Protein AF-A0AAC9VKI4-F1 (afdb_monomer)

Nearest PDB structures (foldseek):
  8p51-assembly1_A  TM=5.539E-01  e=2.849E-03  Photorhabdus luminescens
  6ii6-assembly1_A  TM=3.958E-01  e=1.349E-04  Vibrio vulnificus
  6ii2-assembly1_A  TM=4.386E-01  e=3.914E-04  Vibrio vulnificus
  6ii6-assembly2_B  TM=3.362E-01  e=1.486E-04  Vibrio vulnificus
  8p52-assembly1_A  TM=2.858E-01  e=1.009E-04  Photorhabdus luminescens

Mean predicted aligned error: 15.28 Å

Organism: NCBI:txid138072

Solvent-accessible surface area (backbone atoms only — not comparable to full-atom values): 33473 Å² total; per-residue (Å²): 130,85,91,51,74,70,64,55,56,70,73,58,51,94,44,52,36,66,92,54,32,48,84,36,36,45,60,73,39,37,49,66,38,32,43,69,56,50,56,58,51,41,76,75,35,100,64,53,83,83,78,75,73,55,27,54,23,50,24,52,49,31,50,39,28,31,68,74,61,36,91,45,27,28,51,55,52,52,53,50,53,34,55,25,21,59,35,53,45,82,85,48,76,65,79,95,66,94,39,44,47,68,58,50,53,51,31,48,45,25,56,54,32,45,66,53,37,59,62,51,51,50,53,42,48,47,31,34,29,13,49,50,28,35,53,53,12,50,59,42,53,74,63,74,59,58,74,68,47,46,50,52,16,52,51,31,38,50,49,7,15,46,39,35,36,51,45,40,44,61,46,37,29,34,74,58,68,92,54,95,64,93,66,48,26,69,72,76,47,50,42,78,43,48,52,72,64,57,56,58,69,62,69,78,60,93,57,66,43,39,33,41,41,47,41,87,82,48,34,23,25,37,41,34,48,60,53,104,87,52,50,37,43,33,44,36,33,49,71,58,22,32,50,26,16,64,36,61,70,61,41,50,46,42,47,58,68,48,59,67,59,34,52,36,90,90,73,68,44,60,69,66,53,71,52,57,37,99,84,66,82,46,48,31,41,38,31,32,56,39,39,84,40,93,68,73,84,64,81,60,62,66,58,53,52,66,68,42,44,64,57,52,41,54,52,48,33,36,77,68,60,43,68,29,24,81,49,100,36,32,34,38,28,47,69,51,71,43,64,48,100,82,72,43,65,47,31,36,31,35,38,37,33,42,73,90,74,49,76,44,78,46,77,41,82,44,92,51,73,65,59,57,51,49,39,54,52,68,26,39,33,98,88,50,47,80,57,72,26,90,76,40,95,51,38,64,44,59,43,58,65,47,93,49,69,68,52,37,53,52,53,51,53,49,53,41,48,33,36,51,71,66,76,36,60,74,73,42,40,80,67,27,61,27,46,38,54,51,46,33,49,61,31,58,42,97,84,71,42,65,28,61,68,63,49,52,46,33,36,73,36,69,68,52,29,52,54,52,51,48,29,50,52,52,42,72,70,42,70,80,59,74,76,61,69,87,84,60,56,61,36,54,46,35,52,52,44,41,51,53,49,51,49,50,50,50,52,48,50,52,49,50,57,53,39,64,36,71,73,38,44,74,71,71,43,76,86,80,88,67,84,76,71,62,90,48,95,96,48,90,62,54,60,65,58,59,49,51,52,50,54,51,27,53,72,71,32,72,70,50,32,52,50,52,51,54,47,54,53,52,53,53,50,57,59,60,46,62,76,80,53,88,76,52,71,70,58,52,52,55,51,53,53,45,56,53,52,50,54,50,52,55,56,62,74,74,107

Secondary structure (DSSP, 8-state):
--S-HHHHHHHSGGGB-TTT-EE--HIIIIITTSHHHHHHHHTT-TT--S-S-SHHHHHHHHHHHHHHH-TTHHHHHHHHHHHHHHTT-GGGSS--SS-BHHHHHHHHHHHHHHHHHHHHHHHHHHHHHHHHHHHHHHHHHHTT--HHHHHHHHHHHHHHHIIIIIHHHHTTEEE-TTS--SS--TTTT-EEEEHHHHHHTTSS-SS-EEEEEEETTEEEEEEEEE-SS-EEEEEEETTTEEEEESSHHHHHHIIIIIITT-B-TTT--BSS--EE-TTSSSEEEEEEEEEE---S----HHHHHHHHHHHHHHHHHHHTT-EEESSSSEEEEEEEEEE-TTS-EEEEEEEEEETTTEEEEEEEE-S-HHHHHHHHHTTB-TTS-B---TTSSSTTSPP---SSHHHHHHHHHHHHHHHHTTSS-GGGGGT-HHHHHHHHTTSB-TTSSB-HHHHHHHHH-HHHHHHHHHHHHHHHH-GGGTS--SSS-HHHHHHHHHHHHHHHHHHHHHHHHHHHSHHHHHTT-------S--EETTEE--HHHHHHHHHHHHHT-HHHHHHHHHHHHHHHHHHHHTTTSPPPHHHHHHHHHHHHHHHHHHHHHT-

Foldseek 3Di:
DDPDPPVVVVPLPPFWDPLLFDFAACVVQACVQCVVLLVVLCVVPVQQPVPQTLFQLLQLQLLLLCVVPNRNRSVVVRVLLSVLSNLSDPVLCDDQDAAAPVSLLSNLLSVLSPVVNNVVSNLSRLLSSLVRLLVCLVVQCVVPDDPVSPVSSVVSNLSSLCSHQVVSQLSFKHFDPPDPAPRRGPVSQKDKDFPVVVLVCAQDDPAKWWKWWDFPRGIWIWIWHDDVVFIKIWTQGNRTTIIITRHSVSVVCCVPVPQQCDADPVPRHGPGHFDAPPVNPTTMIIMIIMDGDDDPDRDPVSVVSVVCSQVSSLCCQQVVQRKHDLDPFKIKGWPDFDADPVRDTQKTWMWIGGNNPDIDIDIDGDDGPVVVSCLQNLQADPVRGGHFAPQDPRRSAAHAQDPDLLSLLVVLLVVLACCLVVVDPLVSCVSRPNSLVSQLLAAADPVSHHPSVLSVCLSHPPVNVVVLVVLSVLLNLDPVVRPVGDDDGSNRSSVVSVVVVVVVVVVVVVVQVVCPDPVNVVVVDDDDDAPQADDDPPDGDHSVLVVVVLVVQVVVHDVSNVVVRVLSVVNVVQVVCVVPDDDDPVVVVVVVVVVVVSVVVVVVVVD

InterPro domains:
  IPR006473 Peptidase C58, YopT-type domain [PF03543] (137-262)

Radius of gyration: 41.27 Å; Cα contacts (8 Å, |Δi|>4): 799; chains: 1; bounding box: 110×45×123 Å

Structure (mmCIF, N/CA/C/O backbone):
data_AF-A0AAC9VKI4-F1
#
_entry.id   AF-A0AAC9VKI4-F1
#
loop_
_atom_site.group_PDB
_atom_site.id
_atom_site.type_symbol
_atom_site.label_atom_id
_atom_site.label_alt_id
_atom_site.label_comp_id
_atom_site.label_asym_id
_atom_site.label_entity_id
_atom_site.label_seq_id
_atom_site.pdbx_PDB_ins_code
_atom_site.Cartn_x
_atom_site.Cartn_y
_atom_site.Cartn_z
_atom_site.occupancy
_atom_site.B_iso_or_equiv
_atom_site.auth_seq_id
_atom_site.auth_comp_id
_atom_site.auth_asym_id
_atom_site.auth_atom_id
_atom_site.pdbx_PDB_model_num
ATOM 1 N N . MET A 1 1 ? -5.066 13.608 -21.324 1.00 33.50 1 MET A N 1
ATOM 2 C CA . MET A 1 1 ? -5.523 12.204 -21.287 1.00 33.50 1 MET A CA 1
ATOM 3 C C . MET A 1 1 ? -6.849 12.167 -20.553 1.00 33.50 1 MET A C 1
ATOM 5 O O . MET A 1 1 ? -6.953 12.877 -19.552 1.00 33.50 1 MET A O 1
ATOM 9 N N . PRO A 1 2 ? -7.870 11.460 -21.058 1.00 29.78 2 PRO A N 1
ATOM 10 C CA . PRO A 1 2 ? -9.144 11.392 -20.368 1.00 29.78 2 PRO A CA 1
ATOM 11 C C . PRO A 1 2 ? -8.952 10.594 -19.078 1.00 29.78 2 PRO A C 1
ATOM 13 O O . PRO A 1 2 ? -8.488 9.459 -19.091 1.00 29.78 2 PRO A O 1
ATOM 16 N N . LYS A 1 3 ? -9.264 11.243 -17.957 1.00 31.06 3 LYS A N 1
ATOM 17 C CA . LYS A 1 3 ? -9.493 10.597 -16.668 1.00 31.06 3 LYS A CA 1
ATOM 18 C C . LYS A 1 3 ? -10.712 9.699 -16.862 1.00 31.06 3 LYS A C 1
ATOM 20 O O . LYS A 1 3 ? -11.774 10.269 -17.064 1.00 31.06 3 LYS A O 1
ATOM 25 N N . ASN A 1 4 ? -10.539 8.379 -16.926 1.00 34.78 4 ASN A N 1
ATOM 26 C CA . ASN A 1 4 ? -11.545 7.345 -16.628 1.00 34.78 4 ASN A CA 1
ATOM 27 C C . ASN A 1 4 ? -10.973 5.973 -17.025 1.00 34.78 4 ASN A C 1
ATOM 29 O O . ASN A 1 4 ? -11.190 5.508 -18.148 1.00 34.78 4 ASN A O 1
ATOM 33 N N . SER A 1 5 ? -10.265 5.327 -16.094 1.00 44.41 5 SER A N 1
ATOM 34 C CA . SER A 1 5 ? -9.815 3.927 -16.195 1.00 44.41 5 SER A CA 1
ATOM 35 C C . SER A 1 5 ? -10.960 2.980 -16.571 1.00 44.41 5 SER A C 1
ATOM 37 O O . SER A 1 5 ? -10.779 2.062 -17.365 1.00 44.41 5 SER A O 1
ATOM 39 N N . ASP A 1 6 ? -12.168 3.270 -16.090 1.00 41.03 6 ASP A N 1
ATOM 40 C CA . ASP A 1 6 ? -13.337 2.402 -16.259 1.00 41.03 6 ASP A CA 1
ATOM 41 C C . ASP A 1 6 ? -13.884 2.425 -17.696 1.00 41.03 6 ASP A C 1
ATOM 43 O O . ASP A 1 6 ? -14.427 1.435 -18.182 1.00 41.03 6 ASP A O 1
ATOM 47 N N . SER A 1 7 ? -13.673 3.531 -18.422 1.00 44.28 7 SER A N 1
ATOM 48 C CA . SER A 1 7 ? -14.073 3.640 -19.833 1.00 44.28 7 SER A CA 1
ATOM 49 C C . SER A 1 7 ? -13.157 2.843 -20.767 1.00 44.28 7 SER A C 1
ATOM 51 O O . SER A 1 7 ? -13.636 2.275 -21.747 1.00 44.28 7 SER A O 1
ATOM 53 N N . PHE A 1 8 ? -11.865 2.731 -20.429 1.00 47.34 8 PHE A N 1
ATOM 54 C CA . PHE A 1 8 ? -10.893 1.935 -21.182 1.00 47.34 8 PHE A CA 1
ATOM 55 C C . PHE A 1 8 ? -11.154 0.435 -21.007 1.00 47.34 8 PHE A C 1
ATOM 57 O O . PHE A 1 8 ? -11.190 -0.286 -21.997 1.00 47.34 8 PHE A O 1
ATOM 64 N N . ILE A 1 9 ? -11.438 -0.023 -19.783 1.00 50.72 9 ILE A N 1
ATOM 65 C CA . ILE A 1 9 ? -11.724 -1.440 -19.485 1.00 50.72 9 ILE A CA 1
ATOM 66 C C . ILE A 1 9 ? -12.922 -1.960 -20.301 1.00 50.72 9 ILE A C 1
ATOM 68 O O . ILE A 1 9 ? -12.886 -3.080 -20.802 1.00 50.72 9 ILE A O 1
ATOM 72 N N . SER A 1 10 ? -13.951 -1.132 -20.519 1.00 49.59 10 SER A N 1
ATOM 73 C CA . SER A 1 10 ? -15.124 -1.523 -21.318 1.00 49.59 10 SER A CA 1
ATOM 74 C C . SER A 1 10 ? -14.854 -1.672 -22.826 1.00 49.59 10 SER A C 1
ATOM 76 O O . SER A 1 10 ? -15.591 -2.382 -23.506 1.00 49.59 10 SER A O 1
ATOM 78 N N . ALA A 1 11 ? -13.803 -1.031 -23.355 1.00 55.16 11 ALA A N 1
ATOM 79 C CA . ALA A 1 11 ? -13.524 -0.969 -24.793 1.00 55.16 11 ALA A CA 1
ATOM 80 C C . ALA A 1 11 ? -12.685 -2.148 -25.318 1.00 55.16 11 ALA A C 1
ATOM 82 O O . ALA A 1 11 ? -12.724 -2.432 -26.514 1.00 55.16 11 ALA A O 1
ATOM 83 N N . PHE A 1 12 ? -11.942 -2.838 -24.446 1.00 62.25 12 PHE A N 1
ATOM 84 C CA . PHE A 1 12 ? -11.024 -3.923 -24.831 1.00 62.25 12 PHE A CA 1
ATOM 85 C C . PHE A 1 12 ? -11.546 -5.331 -24.505 1.00 62.25 12 PHE A C 1
ATOM 87 O O . PHE A 1 12 ? -10.858 -6.320 -24.759 1.00 62.25 12 PHE A O 1
ATOM 94 N N . GLY A 1 13 ? -12.785 -5.432 -24.011 1.00 64.38 13 GLY A N 1
ATOM 95 C CA . GLY A 1 13 ? -13.485 -6.703 -23.829 1.00 64.38 13 GLY A CA 1
ATOM 96 C C . GLY A 1 13 ? -12.872 -7.608 -22.746 1.00 64.38 13 GLY A C 1
ATOM 97 O O . GLY A 1 13 ? -12.117 -7.137 -21.896 1.00 64.38 13 GLY A O 1
ATOM 98 N N . PRO A 1 14 ? -13.190 -8.918 -22.750 1.00 75.31 14 PRO A N 1
ATOM 99 C CA . PRO A 1 14 ? -12.757 -9.860 -21.711 1.00 75.31 14 PRO A CA 1
ATOM 100 C C . PRO A 1 14 ? -11.259 -10.211 -21.765 1.00 75.31 14 PRO A C 1
ATOM 102 O O . PRO A 1 14 ? -10.768 -10.912 -20.886 1.00 75.31 14 PRO A O 1
ATOM 105 N N . HIS A 1 15 ? -10.537 -9.742 -22.788 1.00 86.00 15 HIS A N 1
ATOM 106 C CA . HIS A 1 15 ? -9.145 -10.120 -23.049 1.00 86.00 15 HIS A CA 1
ATOM 107 C C . HIS A 1 15 ? -8.120 -9.191 -22.389 1.00 86.00 15 HIS A C 1
ATOM 109 O O . HIS A 1 15 ? -6.920 -9.465 -22.413 1.00 86.00 15 HIS A O 1
ATOM 115 N N . PHE A 1 16 ? -8.580 -8.078 -21.811 1.00 87.94 16 PHE A N 1
ATOM 116 C CA . PHE A 1 16 ? -7.738 -7.128 -21.095 1.00 87.94 16 PHE A CA 1
ATOM 117 C C . PHE A 1 16 ? -7.425 -7.627 -19.681 1.00 87.94 16 PHE A C 1
ATOM 119 O O . PHE A 1 16 ? -8.325 -7.885 -18.882 1.00 87.94 16 PHE A O 1
ATOM 126 N N . VAL A 1 17 ? -6.139 -7.715 -19.343 1.00 87.44 17 VAL A N 1
ATOM 127 C CA . VAL A 1 17 ? -5.675 -8.222 -18.047 1.00 87.44 17 VAL A CA 1
ATOM 128 C C . VAL A 1 17 ? -5.396 -7.046 -17.116 1.00 87.44 17 VAL A C 1
ATOM 130 O O . VAL A 1 17 ? -4.316 -6.447 -17.120 1.00 87.44 17 VAL A O 1
ATOM 133 N N . THR A 1 18 ? -6.394 -6.700 -16.305 1.00 86.31 18 THR A N 1
ATOM 134 C CA . THR A 1 18 ? -6.351 -5.567 -15.362 1.00 86.31 18 THR A CA 1
ATOM 135 C C . THR A 1 18 ? -5.274 -5.728 -14.292 1.00 86.31 18 THR A C 1
ATOM 137 O O . THR A 1 18 ? -4.626 -4.752 -13.916 1.00 86.31 18 THR A O 1
ATOM 140 N N . GLU A 1 19 ? -5.029 -6.956 -13.838 1.00 87.06 19 GLU A N 1
ATOM 141 C CA . GLU A 1 19 ? -4.056 -7.265 -12.785 1.00 87.06 19 GLU A CA 1
ATOM 142 C C . GLU A 1 19 ? -2.627 -6.856 -13.157 1.00 87.06 19 GLU A C 1
ATOM 144 O O . GLU A 1 19 ? -1.889 -6.385 -12.294 1.00 87.06 19 GLU A O 1
ATOM 149 N N . ASN A 1 20 ? -2.266 -6.915 -14.442 1.00 86.12 20 ASN A N 1
ATOM 150 C CA . ASN A 1 20 ? -0.926 -6.571 -14.940 1.00 86.12 20 ASN A CA 1
ATOM 151 C C . ASN A 1 20 ? -0.873 -5.218 -15.657 1.00 86.12 20 ASN A C 1
ATOM 153 O O . ASN A 1 20 ? 0.201 -4.725 -15.998 1.00 86.12 20 ASN A O 1
ATOM 157 N N . SER A 1 21 ? -2.028 -4.580 -15.835 1.00 90.75 21 SER A N 1
ATOM 158 C CA . SER A 1 21 ? -2.121 -3.250 -16.426 1.00 90.75 21 SER A CA 1
ATOM 159 C C . SER A 1 21 ? -2.067 -2.164 -15.347 1.00 90.75 21 SER A C 1
ATOM 161 O O . SER A 1 21 ? -2.510 -2.366 -14.208 1.00 90.75 21 SER A O 1
ATOM 163 N N . PHE A 1 22 ? -1.471 -1.017 -15.671 1.00 93.81 22 PHE A N 1
ATOM 164 C CA . PHE A 1 22 ? -1.355 0.126 -14.759 1.00 93.81 22 PHE A CA 1
ATOM 165 C C . PHE A 1 22 ? -1.026 1.414 -15.510 1.00 93.81 22 PHE A C 1
ATOM 167 O O . PHE A 1 22 ? -0.325 1.373 -16.514 1.00 93.81 22 PHE A O 1
ATOM 174 N N . ASP A 1 23 ? -1.453 2.554 -14.966 1.00 91.75 23 ASP A N 1
ATOM 175 C CA . ASP A 1 23 ? -1.087 3.871 -15.487 1.00 91.75 23 ASP A CA 1
ATOM 176 C C . ASP A 1 23 ? 0.244 4.353 -14.899 1.00 91.75 23 ASP A C 1
ATOM 178 O O . ASP A 1 23 ? 0.430 4.413 -13.674 1.00 91.75 23 ASP A O 1
ATOM 182 N N . PHE A 1 24 ? 1.147 4.800 -15.768 1.00 92.12 24 PHE A N 1
ATOM 183 C CA . PHE A 1 24 ? 2.413 5.403 -15.364 1.00 92.12 24 PHE A CA 1
ATOM 184 C C . PHE A 1 24 ? 2.795 6.557 -16.282 1.00 92.12 24 PHE A C 1
ATOM 186 O O . PHE A 1 24 ? 2.646 6.489 -17.495 1.00 92.12 24 PHE A O 1
ATOM 193 N N . ASN A 1 25 ? 3.305 7.639 -15.701 1.00 91.06 25 ASN A N 1
ATOM 194 C CA . ASN A 1 25 ? 3.794 8.773 -16.468 1.00 91.06 25 ASN A CA 1
ATOM 195 C C . ASN A 1 25 ? 5.054 9.340 -15.824 1.00 91.06 25 ASN A C 1
ATOM 197 O O . ASN A 1 25 ? 4.985 10.064 -14.826 1.00 91.06 25 ASN A O 1
ATOM 201 N N . GLN A 1 26 ? 6.200 9.055 -16.435 1.00 90.44 26 GLN A N 1
ATOM 202 C CA . GLN A 1 26 ? 7.520 9.461 -15.959 1.00 90.44 26 GLN A CA 1
ATOM 203 C C . GLN A 1 26 ? 7.620 10.964 -15.675 1.00 90.44 26 GLN A C 1
ATOM 205 O O . GLN A 1 26 ? 8.277 11.360 -14.712 1.00 90.44 26 GLN A O 1
ATOM 210 N N . TYR A 1 27 ? 6.953 11.818 -16.464 1.00 86.00 27 TYR A N 1
ATOM 211 C CA . TYR A 1 27 ? 7.028 13.263 -16.271 1.00 86.00 27 TYR A CA 1
ATOM 212 C C . TYR A 1 27 ? 6.364 13.671 -14.954 1.00 86.00 27 TYR A C 1
ATOM 214 O O . TYR A 1 27 ? 6.968 14.356 -14.125 1.00 86.00 27 TYR A O 1
ATOM 222 N N . TYR A 1 28 ? 5.120 13.241 -14.742 1.00 84.81 28 TYR A N 1
ATOM 223 C CA . TYR A 1 28 ? 4.357 13.624 -13.556 1.00 84.81 28 TYR A CA 1
ATOM 224 C C . TYR A 1 28 ? 4.792 12.880 -12.297 1.00 84.81 28 TYR A C 1
ATOM 226 O O . TYR A 1 28 ? 4.803 13.484 -11.223 1.00 84.81 28 TYR A O 1
ATOM 234 N N . GLN A 1 29 ? 5.129 11.598 -12.427 1.00 87.94 29 GLN A N 1
ATOM 235 C CA . GLN A 1 29 ? 5.352 10.702 -11.294 1.00 87.94 29 GLN A CA 1
ATOM 236 C C . GLN A 1 29 ? 6.817 10.661 -10.851 1.00 87.94 29 GLN A C 1
ATOM 238 O O . GLN A 1 29 ? 7.065 10.505 -9.662 1.00 87.94 29 GLN A O 1
ATOM 243 N N . VAL A 1 30 ? 7.781 10.875 -11.755 1.00 87.69 30 VAL A N 1
ATOM 244 C CA . VAL A 1 30 ? 9.216 10.852 -11.418 1.00 87.69 30 VAL A CA 1
ATOM 245 C C . VAL A 1 30 ? 9.835 12.240 -11.562 1.00 87.69 30 VAL A C 1
ATOM 247 O O . VAL A 1 30 ? 10.212 12.854 -10.565 1.00 87.69 30 VAL A O 1
ATOM 250 N N . PHE A 1 31 ? 9.887 12.793 -12.776 1.00 81.69 31 PHE A N 1
ATOM 251 C CA . PHE A 1 31 ? 10.618 14.036 -13.056 1.00 81.69 31 PHE A CA 1
ATOM 252 C C . PHE A 1 31 ? 10.140 15.230 -12.242 1.00 81.69 31 PHE A C 1
ATOM 254 O O . PHE A 1 31 ? 10.947 15.943 -11.646 1.00 81.69 31 PHE A O 1
ATOM 261 N N . LYS A 1 32 ? 8.829 15.488 -12.238 1.00 82.81 32 LYS A N 1
ATOM 262 C CA . LYS A 1 32 ? 8.261 16.640 -11.533 1.00 82.81 32 LYS A CA 1
ATOM 263 C C . LYS A 1 32 ? 8.493 16.533 -10.027 1.00 82.81 32 LYS A C 1
ATOM 265 O O . LYS A 1 32 ? 8.746 17.553 -9.389 1.00 82.81 32 LYS A O 1
ATOM 270 N N . LYS A 1 33 ? 8.406 15.318 -9.482 1.00 82.44 33 LYS A N 1
ATOM 271 C CA . LYS A 1 33 ? 8.491 15.036 -8.047 1.00 82.44 33 LYS A CA 1
ATOM 272 C C . LYS A 1 33 ? 9.931 15.040 -7.538 1.00 82.44 33 LYS A C 1
ATOM 274 O O . LYS A 1 33 ? 10.224 15.766 -6.598 1.00 82.44 33 LYS A O 1
ATOM 279 N N . ALA A 1 34 ? 10.846 14.381 -8.243 1.00 79.56 34 ALA A N 1
ATOM 280 C CA . ALA A 1 34 ? 12.256 14.283 -7.868 1.00 79.56 34 ALA A CA 1
ATOM 281 C C . ALA A 1 34 ? 13.169 15.331 -8.542 1.00 79.56 34 ALA A C 1
ATOM 283 O O . ALA A 1 34 ? 14.394 15.188 -8.554 1.00 79.56 34 ALA A O 1
ATOM 284 N N . LYS A 1 35 ? 12.608 16.409 -9.117 1.00 78.06 35 LYS A N 1
ATOM 285 C CA . LYS A 1 35 ? 13.338 17.401 -9.936 1.00 78.06 35 LYS A CA 1
ATOM 286 C C . LYS A 1 35 ? 14.613 17.928 -9.274 1.00 78.06 35 LYS A C 1
ATOM 288 O O . LYS A 1 35 ? 15.622 18.123 -9.946 1.00 78.06 35 LYS A O 1
ATOM 293 N N . ASN A 1 36 ? 14.563 18.213 -7.973 1.00 76.06 36 ASN A N 1
ATOM 294 C CA . ASN A 1 36 ? 15.706 18.776 -7.252 1.00 76.06 36 ASN A CA 1
ATOM 295 C C . ASN A 1 36 ? 16.831 17.751 -7.096 1.00 76.06 36 ASN A C 1
ATOM 297 O O . ASN A 1 36 ? 17.992 18.099 -7.290 1.00 76.06 36 ASN A O 1
ATOM 301 N N . ARG A 1 37 ? 16.492 16.493 -6.803 1.00 77.75 37 ARG A N 1
ATOM 302 C CA . ARG A 1 37 ? 17.468 15.405 -6.721 1.00 77.75 37 ARG A CA 1
ATOM 303 C C . ARG A 1 37 ? 18.074 15.084 -8.067 1.00 77.75 37 ARG A C 1
ATOM 305 O O . ARG A 1 37 ? 19.290 14.987 -8.149 1.00 77.75 37 ARG A O 1
ATOM 312 N N . ILE A 1 38 ? 17.251 15.019 -9.112 1.00 75.94 38 ILE A N 1
ATOM 313 C CA . ILE A 1 38 ? 17.727 14.852 -10.486 1.00 75.94 38 ILE A CA 1
ATOM 314 C C . ILE A 1 38 ? 18.719 15.967 -10.814 1.00 75.94 38 ILE A C 1
ATOM 316 O O . ILE A 1 38 ? 19.822 15.671 -11.228 1.00 75.94 38 ILE A O 1
ATOM 320 N N . LYS A 1 39 ? 18.431 17.241 -10.514 1.00 72.19 39 LYS A N 1
ATOM 321 C CA . LYS A 1 39 ? 19.415 18.328 -10.706 1.00 72.19 39 LYS A CA 1
ATOM 322 C C . LYS A 1 39 ? 20.735 18.114 -9.954 1.00 72.19 39 LYS A C 1
ATOM 324 O O . LYS A 1 39 ? 21.784 18.478 -10.476 1.00 72.19 39 LYS A O 1
ATOM 329 N N . THR A 1 40 ? 20.692 17.568 -8.741 1.00 69.44 40 THR A N 1
ATOM 330 C CA . THR A 1 40 ? 21.901 17.237 -7.974 1.00 69.44 40 THR A CA 1
ATOM 331 C C . THR A 1 40 ? 22.663 16.069 -8.602 1.00 69.44 40 THR A C 1
ATOM 333 O O . THR A 1 40 ? 23.880 16.144 -8.702 1.00 69.44 40 THR A O 1
ATOM 336 N N . ILE A 1 41 ? 21.966 15.032 -9.074 1.00 69.00 41 ILE A N 1
ATOM 337 C CA . ILE A 1 41 ? 22.564 13.875 -9.759 1.00 69.00 41 ILE A CA 1
ATOM 338 C C . ILE A 1 41 ? 23.096 14.268 -11.145 1.00 69.00 41 ILE A C 1
ATOM 340 O O . ILE A 1 41 ? 24.165 13.823 -11.535 1.00 69.00 41 ILE A O 1
ATOM 344 N N . ASN A 1 42 ? 22.428 15.171 -11.861 1.00 63.12 42 ASN A N 1
ATOM 345 C CA . ASN A 1 42 ? 22.881 15.705 -13.147 1.00 63.12 42 ASN A CA 1
ATOM 346 C C . ASN A 1 42 ? 24.224 16.430 -13.023 1.00 63.12 42 ASN A C 1
ATOM 348 O O . ASN A 1 42 ? 24.994 16.440 -13.969 1.00 63.12 42 ASN A O 1
ATOM 352 N N . ARG A 1 43 ? 24.548 17.005 -11.856 1.00 56.78 43 ARG A N 1
ATOM 353 C CA . ARG A 1 43 ? 25.892 17.553 -11.599 1.00 56.78 43 ARG A CA 1
ATOM 354 C C . ARG A 1 43 ? 26.978 16.476 -11.482 1.00 56.78 43 ARG A C 1
ATOM 356 O O . ARG A 1 43 ? 28.148 16.830 -11.461 1.00 56.78 43 ARG A O 1
ATOM 363 N N . LEU A 1 44 ? 26.596 15.204 -11.365 1.00 49.16 44 LEU A N 1
ATOM 364 C CA . LEU A 1 44 ? 27.485 14.039 -11.295 1.00 49.16 44 LEU A CA 1
ATOM 365 C C . LEU A 1 44 ? 27.546 13.259 -12.623 1.00 49.16 44 LEU A C 1
ATOM 367 O O . LEU A 1 44 ? 28.378 12.368 -12.753 1.00 49.16 44 LEU A O 1
ATOM 371 N N . SER A 1 45 ? 26.675 13.562 -13.594 1.00 56.09 45 SER A N 1
ATOM 372 C CA . SER A 1 45 ? 26.680 12.955 -14.929 1.00 56.09 45 SER A CA 1
ATOM 373 C C . SER A 1 45 ? 26.841 14.061 -15.967 1.00 56.09 45 SER A C 1
ATOM 375 O O . SER A 1 45 ? 25.866 14.706 -16.341 1.00 56.09 45 SER A O 1
ATOM 377 N N . ASP A 1 46 ? 28.068 14.264 -16.450 1.00 54.69 46 ASP A N 1
ATOM 378 C CA . ASP A 1 46 ? 28.447 15.338 -17.390 1.00 54.69 46 ASP A CA 1
ATOM 379 C C . ASP A 1 46 ? 27.680 15.324 -18.733 1.00 54.69 46 ASP A C 1
ATOM 381 O O . ASP A 1 46 ? 27.848 16.214 -19.568 1.00 54.69 46 ASP A O 1
ATOM 385 N N . TYR A 1 47 ? 26.839 14.312 -18.969 1.00 57.31 47 TYR A N 1
ATOM 386 C CA . TYR A 1 47 ? 26.258 14.021 -20.275 1.00 57.31 47 TYR A CA 1
ATOM 387 C C . TYR A 1 47 ? 24.735 13.905 -20.298 1.00 57.31 47 TYR A C 1
ATOM 389 O O . TYR A 1 47 ? 24.193 13.911 -21.399 1.00 57.31 47 TYR A O 1
ATOM 397 N N . TYR A 1 48 ? 24.054 13.897 -19.146 1.00 61.22 48 TYR A N 1
ATOM 398 C CA . TYR A 1 48 ? 22.591 13.916 -19.114 1.00 61.22 48 TYR A CA 1
ATOM 399 C C . TYR A 1 48 ? 22.058 15.348 -19.221 1.00 61.22 48 TYR A C 1
ATOM 401 O O . TYR A 1 48 ? 22.121 16.130 -18.267 1.00 61.22 48 TYR A O 1
ATOM 409 N N . ASP A 1 49 ? 21.500 15.703 -20.377 1.00 57.81 49 ASP A N 1
ATOM 410 C CA . ASP A 1 49 ? 21.001 17.061 -20.630 1.00 57.81 49 ASP A CA 1
ATOM 411 C C . ASP A 1 49 ? 19.595 17.330 -20.049 1.00 57.81 49 ASP A C 1
ATOM 413 O O . ASP A 1 49 ? 19.118 18.468 -20.036 1.00 57.81 49 ASP A O 1
ATOM 417 N N . GLY A 1 50 ? 18.935 16.295 -19.513 1.00 59.09 50 GLY A N 1
ATOM 418 C CA . GLY A 1 50 ? 17.610 16.382 -18.897 1.00 59.09 50 GLY A CA 1
ATOM 419 C C . GLY A 1 50 ? 16.467 16.706 -19.862 1.00 59.09 50 GLY A C 1
ATOM 420 O O . GLY A 1 50 ? 15.353 16.964 -19.394 1.00 59.09 50 GLY A O 1
ATOM 421 N N . SER A 1 51 ? 16.720 16.707 -21.173 1.00 56.44 51 SER A N 1
ATOM 422 C CA . SER A 1 51 ? 15.759 17.052 -22.224 1.00 56.44 51 SER A CA 1
ATOM 423 C C . SER A 1 51 ? 15.100 15.828 -22.877 1.00 56.44 51 SER A C 1
ATOM 425 O O . SER A 1 51 ? 14.013 15.956 -23.442 1.00 56.44 51 SER A O 1
ATOM 427 N N . THR A 1 52 ? 15.700 14.640 -22.738 1.00 62.47 52 THR A N 1
ATOM 428 C CA . THR A 1 52 ? 15.361 13.417 -23.493 1.00 62.47 52 THR A CA 1
ATOM 429 C C . THR A 1 52 ? 14.435 12.420 -22.774 1.00 62.47 52 THR A C 1
ATOM 431 O O . THR A 1 52 ? 14.065 11.395 -23.344 1.00 62.47 52 THR A O 1
ATOM 434 N N . GLY A 1 53 ? 13.960 12.725 -21.560 1.00 76.38 53 GLY A N 1
ATOM 435 C CA . GLY A 1 53 ? 13.140 11.789 -20.773 1.00 76.38 53 GLY A CA 1
ATOM 436 C C . GLY A 1 53 ? 13.955 10.610 -20.213 1.00 76.38 53 GLY A C 1
ATOM 437 O O . GLY A 1 53 ? 15.172 10.589 -20.320 1.00 76.38 53 GLY A O 1
ATOM 438 N N . LEU A 1 54 ? 13.298 9.635 -19.577 1.00 88.75 54 LEU A N 1
ATOM 439 C CA . LEU A 1 54 ? 13.906 8.405 -19.027 1.00 88.75 54 LEU A CA 1
ATOM 440 C C . LEU A 1 54 ? 13.408 7.159 -19.774 1.00 88.75 54 LEU A C 1
ATOM 442 O O . LEU A 1 54 ? 13.317 6.071 -19.206 1.00 88.75 54 LEU A O 1
ATOM 446 N N . CYS A 1 55 ? 12.995 7.324 -21.031 1.00 91.69 55 CYS A N 1
ATOM 447 C CA . CYS A 1 55 ? 12.197 6.324 -21.729 1.00 91.69 55 CYS A CA 1
ATOM 448 C C . CYS A 1 55 ? 12.962 5.013 -21.934 1.00 91.69 55 CYS A C 1
ATOM 450 O O . CYS A 1 55 ? 12.410 3.935 -21.708 1.00 91.69 55 CYS A O 1
ATOM 452 N N . LEU A 1 56 ? 14.239 5.110 -22.322 1.00 92.38 56 LEU A N 1
ATOM 453 C CA . LEU A 1 56 ? 15.108 3.951 -22.517 1.00 92.38 56 LEU A CA 1
ATOM 454 C C . LEU A 1 56 ? 15.335 3.250 -21.183 1.00 92.38 56 LEU A C 1
ATOM 456 O O . LEU A 1 56 ? 15.065 2.057 -21.062 1.00 92.38 56 LEU A O 1
ATOM 460 N N . ALA A 1 57 ? 15.773 3.999 -20.171 1.00 93.06 57 ALA A N 1
ATOM 461 C CA . ALA A 1 57 ? 16.097 3.424 -18.875 1.00 93.06 57 ALA A CA 1
ATOM 462 C C . ALA A 1 57 ? 14.889 2.745 -18.223 1.00 93.06 57 ALA A C 1
ATOM 464 O O . ALA A 1 57 ? 15.001 1.616 -17.753 1.00 93.06 57 ALA A O 1
ATOM 465 N N . LEU A 1 58 ? 13.717 3.383 -18.236 1.00 96.06 58 LEU A N 1
ATOM 466 C CA . LEU A 1 58 ? 12.505 2.801 -17.663 1.00 96.06 58 LEU A CA 1
ATOM 467 C C . LEU A 1 58 ? 12.024 1.578 -18.449 1.00 96.06 58 LEU A C 1
ATOM 469 O O . LEU A 1 58 ? 11.609 0.605 -17.830 1.00 96.06 58 LEU A O 1
ATOM 473 N N . SER A 1 59 ? 12.128 1.582 -19.780 1.00 97.00 59 SER A N 1
ATOM 474 C CA . SER A 1 59 ? 11.772 0.413 -20.599 1.00 97.00 59 SER A CA 1
ATOM 475 C C . SER A 1 59 ? 12.710 -0.767 -20.340 1.00 97.00 59 SER A C 1
ATOM 477 O O . SER A 1 59 ? 12.252 -1.889 -20.152 1.00 97.00 59 SER A O 1
ATOM 479 N N . VAL A 1 60 ? 14.019 -0.520 -20.230 1.00 96.38 60 VAL A N 1
ATOM 480 C CA . VAL A 1 60 ? 15.004 -1.552 -19.868 1.00 96.38 60 VAL A CA 1
ATOM 481 C C . VAL A 1 60 ? 14.744 -2.092 -18.463 1.00 96.38 60 VAL A C 1
ATOM 483 O O . VAL A 1 60 ? 14.737 -3.307 -18.273 1.00 96.38 60 VAL A O 1
ATOM 486 N N . ARG A 1 61 ? 14.495 -1.216 -17.476 1.00 96.06 61 ARG A N 1
ATOM 487 C CA . ARG A 1 61 ? 14.150 -1.650 -16.114 1.00 96.06 61 ARG A CA 1
ATOM 488 C C . ARG A 1 61 ? 12.881 -2.494 -16.129 1.00 96.06 61 ARG A C 1
ATOM 490 O O . ARG A 1 61 ? 12.907 -3.585 -15.586 1.00 96.06 61 ARG A O 1
ATOM 497 N N . TYR A 1 62 ? 11.825 -2.064 -16.818 1.00 97.50 62 TYR A N 1
ATOM 498 C CA . TYR A 1 62 ? 10.598 -2.850 -16.959 1.00 97.50 62 TYR A CA 1
ATOM 499 C C . TYR A 1 62 ? 10.878 -4.283 -17.452 1.00 97.50 62 TYR A C 1
ATOM 501 O O . TYR A 1 62 ? 10.467 -5.241 -16.801 1.00 97.50 62 TYR A O 1
ATOM 509 N N . LEU A 1 63 ? 11.657 -4.441 -18.532 1.00 97.06 63 LEU A N 1
ATOM 510 C CA . LEU A 1 63 ? 12.027 -5.758 -19.072 1.00 97.06 63 LEU A CA 1
ATOM 511 C C . LEU A 1 63 ? 12.842 -6.607 -18.086 1.00 97.06 63 LEU A C 1
ATOM 513 O O . LEU A 1 63 ? 12.595 -7.806 -17.960 1.00 97.06 63 LEU A O 1
ATOM 517 N N . ILE A 1 64 ? 13.806 -5.999 -17.385 1.00 95.44 64 ILE A N 1
ATOM 518 C CA . ILE A 1 64 ? 14.618 -6.678 -16.364 1.00 95.44 64 ILE A CA 1
ATOM 519 C C . ILE A 1 64 ? 13.726 -7.252 -15.260 1.00 95.44 64 ILE A C 1
ATOM 521 O O . ILE A 1 64 ? 13.921 -8.392 -14.838 1.00 95.44 64 ILE A O 1
ATOM 525 N N . GLU A 1 65 ? 12.752 -6.484 -14.786 1.00 95.75 65 GLU A N 1
ATOM 526 C CA . GLU A 1 65 ? 11.905 -6.907 -13.672 1.00 95.75 65 GLU A CA 1
ATOM 527 C C . GLU A 1 65 ? 10.891 -7.978 -14.096 1.00 95.75 65 GLU A C 1
ATOM 529 O O . GLU A 1 65 ? 10.734 -8.974 -13.392 1.00 95.75 65 GLU A O 1
ATOM 534 N N . GLU A 1 66 ? 10.289 -7.858 -15.284 1.00 94.44 66 GLU A N 1
ATOM 535 C CA . GLU A 1 66 ? 9.454 -8.919 -15.877 1.00 94.44 66 GLU A CA 1
ATOM 536 C C . GLU A 1 66 ? 10.253 -10.215 -16.115 1.00 94.44 66 GLU A C 1
ATOM 538 O O . GLU A 1 66 ? 9.739 -11.325 -15.966 1.00 94.44 66 GLU A O 1
ATOM 543 N N . ARG A 1 67 ? 11.546 -10.112 -16.457 1.00 93.19 67 ARG A N 1
ATOM 544 C CA . ARG A 1 67 ? 12.424 -11.285 -16.582 1.00 93.19 67 ARG A CA 1
ATOM 545 C C . ARG A 1 67 ? 12.653 -11.973 -15.244 1.00 93.19 67 ARG A C 1
ATOM 547 O O . ARG A 1 67 ? 12.640 -13.200 -15.197 1.00 93.19 67 ARG A O 1
ATOM 554 N N . ASN A 1 68 ? 12.955 -11.211 -14.195 1.00 92.00 68 ASN A N 1
ATOM 555 C CA . ASN A 1 68 ? 13.398 -11.775 -12.917 1.00 92.00 68 ASN A CA 1
ATOM 556 C C . ASN A 1 68 ? 12.238 -12.232 -12.033 1.00 92.00 68 ASN A C 1
ATOM 558 O O . ASN A 1 68 ? 12.401 -13.176 -11.266 1.00 92.00 68 ASN A O 1
ATOM 562 N N . PHE A 1 69 ? 11.073 -11.603 -12.166 1.00 90.94 69 PHE A N 1
ATOM 563 C CA . PHE A 1 69 ? 9.926 -11.856 -11.298 1.00 90.94 69 PHE A CA 1
ATOM 564 C C . PHE A 1 69 ? 8.702 -12.405 -12.017 1.00 90.94 69 PHE A C 1
ATOM 566 O O . PHE A 1 69 ? 7.695 -12.681 -11.370 1.00 90.94 69 PHE A O 1
ATOM 573 N N . GLY A 1 70 ? 8.806 -12.608 -13.329 1.00 90.25 70 GLY A N 1
ATOM 574 C CA . GLY A 1 70 ? 7.683 -13.018 -14.149 1.00 90.25 70 GLY A CA 1
ATOM 575 C C . GLY A 1 70 ? 6.671 -11.893 -14.318 1.00 90.25 70 GLY A C 1
ATOM 576 O O . GLY A 1 70 ? 6.966 -10.714 -14.104 1.00 90.25 70 GLY A O 1
ATOM 577 N N . LEU A 1 71 ? 5.472 -12.300 -14.723 1.00 90.69 71 LEU A N 1
ATOM 578 C CA . LEU A 1 71 ? 4.392 -11.397 -15.078 1.00 90.69 71 LEU A CA 1
ATOM 579 C C . LEU A 1 71 ? 4.028 -10.478 -13.906 1.00 90.69 71 LEU A C 1
ATOM 581 O O . LEU A 1 71 ? 3.694 -10.953 -12.823 1.00 90.69 71 LEU A O 1
ATOM 585 N N . GLY A 1 72 ? 4.105 -9.166 -14.137 1.00 90.75 72 GLY A N 1
ATOM 586 C CA . GLY A 1 72 ? 3.802 -8.143 -13.132 1.00 90.75 72 GLY A CA 1
ATOM 587 C C . GLY A 1 72 ? 5.031 -7.618 -12.383 1.00 90.75 72 GLY A C 1
ATOM 588 O O . GLY A 1 72 ? 4.936 -6.599 -11.697 1.00 90.75 72 GLY A O 1
ATOM 589 N N . GLY A 1 73 ? 6.211 -8.218 -12.569 1.00 93.50 73 GLY A N 1
ATOM 590 C CA . GLY A 1 73 ? 7.456 -7.727 -11.973 1.00 93.50 73 GLY A CA 1
ATOM 591 C C . GLY A 1 73 ? 7.776 -6.279 -12.351 1.00 93.50 73 GLY A C 1
ATOM 592 O O . GLY A 1 73 ? 8.161 -5.472 -11.500 1.00 93.50 73 GLY A O 1
ATOM 593 N N . GLY A 1 74 ? 7.558 -5.917 -13.618 1.00 95.12 74 GLY A N 1
ATOM 594 C CA . GLY A 1 74 ? 7.744 -4.553 -14.102 1.00 95.12 74 GLY A CA 1
ATOM 595 C C . GLY A 1 74 ? 6.728 -3.579 -13.511 1.00 95.12 74 GLY A C 1
ATOM 596 O O . GLY A 1 74 ? 7.084 -2.443 -13.190 1.00 95.12 74 GLY A O 1
ATOM 597 N N . LYS A 1 75 ? 5.484 -4.023 -13.295 1.00 95.38 75 LYS A N 1
ATOM 598 C CA . LYS A 1 75 ? 4.449 -3.236 -12.607 1.00 95.38 75 LYS A CA 1
ATOM 599 C C . LYS A 1 75 ? 4.858 -2.917 -11.174 1.00 95.38 75 LYS A C 1
ATOM 601 O O . LYS A 1 75 ? 4.844 -1.743 -10.796 1.00 95.38 75 LYS A O 1
ATOM 606 N N . ASP A 1 76 ? 5.259 -3.922 -10.403 1.00 95.31 76 ASP A N 1
ATOM 607 C CA . ASP A 1 76 ? 5.641 -3.745 -9.000 1.00 95.31 76 ASP A CA 1
ATOM 608 C C . ASP A 1 76 ? 6.794 -2.746 -8.850 1.00 95.31 76 ASP A C 1
ATOM 610 O O . ASP A 1 76 ? 6.727 -1.828 -8.028 1.00 95.31 76 ASP A O 1
ATOM 614 N N . TYR A 1 77 ? 7.816 -2.858 -9.702 1.00 96.12 77 TYR A N 1
ATOM 615 C CA . TYR A 1 77 ? 8.937 -1.923 -9.705 1.00 96.12 77 TYR A CA 1
ATOM 616 C C . TYR A 1 77 ? 8.513 -0.494 -10.066 1.00 96.12 77 TYR A C 1
ATOM 618 O O . TYR A 1 77 ? 8.916 0.454 -9.390 1.00 96.12 77 TYR A O 1
ATOM 626 N N . MET A 1 78 ? 7.684 -0.307 -11.100 1.00 96.44 78 MET A N 1
ATOM 627 C CA . MET A 1 78 ? 7.237 1.033 -11.507 1.00 96.44 78 MET A CA 1
ATOM 628 C C . MET A 1 78 ? 6.355 1.693 -10.441 1.00 96.44 78 MET A C 1
ATOM 630 O O . MET A 1 78 ? 6.473 2.898 -10.197 1.00 96.44 78 MET A O 1
ATOM 634 N N . LEU A 1 79 ? 5.506 0.918 -9.761 1.00 94.50 79 LEU A N 1
ATOM 635 C CA . LEU A 1 79 ? 4.697 1.407 -8.643 1.00 94.50 79 LEU A CA 1
ATOM 636 C C . LEU A 1 79 ? 5.551 1.739 -7.413 1.00 94.50 79 LEU A C 1
ATOM 638 O O . LEU A 1 79 ? 5.307 2.758 -6.756 1.00 94.50 79 LEU A O 1
ATOM 642 N N . TRP A 1 80 ? 6.581 0.943 -7.126 1.00 94.94 80 TRP A N 1
ATOM 643 C CA . TRP A 1 80 ? 7.557 1.260 -6.085 1.00 94.94 80 TRP A CA 1
ATOM 644 C C . TRP A 1 80 ? 8.329 2.545 -6.412 1.00 94.94 80 TRP A C 1
ATOM 646 O O . TRP A 1 80 ? 8.368 3.455 -5.581 1.00 94.94 80 TRP A O 1
ATOM 656 N N . LEU A 1 81 ? 8.847 2.683 -7.640 1.00 94.69 81 LEU A N 1
ATOM 657 C CA . LEU A 1 81 ? 9.556 3.880 -8.106 1.00 94.69 81 LEU A CA 1
ATOM 658 C C . LEU A 1 81 ? 8.680 5.135 -7.990 1.00 94.69 81 LEU A C 1
ATOM 660 O O . LEU A 1 81 ? 9.132 6.176 -7.507 1.00 94.69 81 LEU A O 1
ATOM 664 N N . LYS A 1 82 ? 7.407 5.031 -8.389 1.00 92.38 82 LYS A N 1
ATOM 665 C CA . LYS A 1 82 ? 6.409 6.091 -8.200 1.00 92.38 82 LYS A CA 1
ATOM 666 C C . LYS A 1 82 ? 6.271 6.463 -6.721 1.00 92.38 82 LYS A C 1
ATOM 668 O O . LYS A 1 82 ? 6.358 7.641 -6.383 1.00 92.38 82 LYS A O 1
ATOM 673 N N . THR A 1 83 ? 6.110 5.472 -5.846 1.00 90.62 83 THR A N 1
ATOM 674 C CA . THR A 1 83 ? 5.929 5.677 -4.399 1.00 90.62 83 THR A CA 1
ATOM 675 C C . THR A 1 83 ? 7.128 6.390 -3.769 1.00 90.62 83 THR A C 1
ATOM 677 O O . THR A 1 83 ? 6.958 7.337 -2.996 1.00 90.62 83 THR A O 1
ATOM 680 N N . ILE A 1 84 ? 8.355 5.990 -4.117 1.00 91.19 84 ILE A N 1
ATOM 681 C CA . ILE A 1 84 ? 9.557 6.641 -3.581 1.00 91.19 84 ILE A CA 1
ATOM 682 C C . ILE A 1 84 ? 9.772 8.037 -4.174 1.00 91.19 84 ILE A C 1
ATOM 684 O O . ILE A 1 84 ? 10.192 8.934 -3.447 1.00 91.19 84 ILE A O 1
ATOM 688 N N . ALA A 1 85 ? 9.435 8.274 -5.445 1.00 89.75 85 ALA A N 1
ATOM 689 C CA . ALA A 1 85 ? 9.535 9.602 -6.050 1.00 89.75 85 ALA A CA 1
ATOM 690 C C . ALA A 1 85 ? 8.524 10.585 -5.437 1.00 89.75 85 ALA A C 1
ATOM 692 O O . ALA A 1 85 ? 8.867 11.736 -5.164 1.00 89.75 85 ALA A O 1
ATOM 693 N N . GLU A 1 86 ? 7.299 10.133 -5.156 1.00 86.19 86 GLU A N 1
ATOM 694 C CA . GLU A 1 86 ? 6.266 10.928 -4.481 1.00 86.19 86 GLU A CA 1
ATOM 695 C C . GLU A 1 86 ? 6.665 11.339 -3.054 1.00 86.19 86 GLU A C 1
ATOM 697 O O . GLU A 1 86 ? 6.232 12.392 -2.583 1.00 86.19 86 GLU A O 1
ATOM 702 N N . SER A 1 87 ? 7.541 10.569 -2.398 1.00 81.69 87 SER A N 1
ATOM 703 C CA . SER A 1 87 ? 8.058 10.891 -1.061 1.00 81.69 87 SER A CA 1
ATOM 704 C C . SER A 1 87 ? 9.011 12.097 -1.019 1.00 81.69 87 SER A C 1
ATOM 706 O O . SER A 1 87 ? 9.253 12.638 0.059 1.00 81.69 87 SER A O 1
ATOM 708 N N . ASP A 1 88 ? 9.523 12.556 -2.170 1.00 76.12 88 ASP A N 1
ATOM 709 C CA . ASP A 1 88 ? 10.505 13.651 -2.272 1.00 76.12 88 ASP A CA 1
ATOM 710 C C . ASP A 1 88 ? 9.894 15.064 -2.189 1.00 76.12 88 ASP A C 1
ATOM 712 O O . ASP A 1 88 ? 10.577 16.071 -2.397 1.00 76.12 88 ASP A O 1
ATOM 716 N N . ASP A 1 89 ? 8.597 15.169 -1.892 1.00 69.06 89 ASP A N 1
ATOM 717 C CA . ASP A 1 89 ? 7.922 16.454 -1.718 1.00 69.06 89 ASP A CA 1
ATOM 718 C C . ASP A 1 89 ? 8.326 17.117 -0.382 1.00 69.06 89 ASP A C 1
ATOM 720 O O . ASP A 1 89 ? 8.231 16.527 0.701 1.00 69.06 89 ASP A O 1
ATOM 724 N N . LYS A 1 90 ? 8.773 18.381 -0.452 1.00 57.06 90 LYS A N 1
ATOM 725 C CA . LYS A 1 90 ? 9.409 19.133 0.654 1.00 57.06 90 LYS A CA 1
ATOM 726 C C . LYS A 1 90 ? 8.537 19.253 1.908 1.00 57.06 90 LYS A C 1
ATOM 728 O O . LYS A 1 90 ? 9.064 19.479 2.996 1.00 57.06 90 LYS A O 1
ATOM 733 N N . ASN A 1 91 ? 7.224 19.088 1.771 1.00 52.44 91 ASN A N 1
ATOM 734 C CA . ASN A 1 91 ? 6.273 19.215 2.872 1.00 52.44 91 ASN A CA 1
ATOM 735 C C . ASN A 1 91 ? 6.290 18.023 3.849 1.00 52.44 91 ASN A C 1
ATOM 737 O O . ASN A 1 91 ? 5.774 18.149 4.959 1.00 52.44 91 ASN A O 1
ATOM 741 N N . HIS A 1 92 ? 6.900 16.886 3.492 1.00 54.31 92 HIS A N 1
ATOM 742 C CA . HIS A 1 92 ? 6.832 15.657 4.299 1.00 54.31 92 HIS A CA 1
ATOM 743 C C . HIS A 1 92 ? 8.071 15.367 5.160 1.00 54.31 92 HIS A C 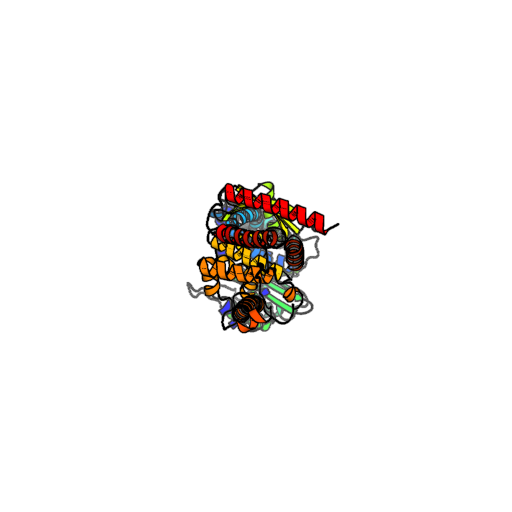1
ATOM 745 O O . HIS A 1 92 ? 8.060 14.416 5.937 1.00 54.31 92 HIS A O 1
ATOM 751 N N . LEU A 1 93 ? 9.118 16.194 5.076 1.00 55.09 93 LEU A N 1
ATOM 752 C CA . LEU A 1 93 ? 10.357 16.027 5.853 1.00 55.09 93 LEU A CA 1
ATOM 753 C C . LEU A 1 93 ? 10.375 16.838 7.166 1.00 55.09 93 LEU A C 1
ATOM 755 O O . LEU A 1 93 ? 11.353 16.785 7.909 1.00 55.09 93 LEU A O 1
ATOM 759 N N . MET A 1 94 ? 9.309 17.592 7.469 1.00 54.31 94 MET A N 1
ATOM 760 C CA . MET A 1 94 ? 9.236 18.443 8.662 1.00 54.31 94 MET A CA 1
ATOM 761 C C . MET A 1 94 ? 9.015 17.639 9.954 1.00 54.31 94 MET A C 1
ATOM 763 O O . MET A 1 94 ? 8.207 16.711 10.010 1.00 54.31 94 MET A O 1
ATOM 767 N N . THR A 1 95 ? 9.722 18.071 10.997 1.00 52.03 95 THR A N 1
ATOM 768 C CA . THR A 1 95 ? 9.886 17.521 12.354 1.00 52.03 95 THR A CA 1
ATOM 769 C C . THR A 1 95 ? 8.697 16.755 12.947 1.00 52.03 95 THR A C 1
ATOM 771 O O . THR A 1 95 ? 7.537 17.162 12.870 1.00 52.03 95 THR A O 1
ATOM 774 N N . ILE A 1 96 ? 9.026 15.627 13.582 1.00 53.56 96 ILE A N 1
ATOM 775 C CA . ILE A 1 96 ? 8.141 14.752 14.360 1.00 53.56 96 ILE A CA 1
ATOM 776 C C . ILE A 1 96 ? 7.908 15.435 15.717 1.00 53.56 96 ILE A C 1
ATOM 778 O O . ILE A 1 96 ? 8.647 15.204 16.668 1.00 53.56 96 ILE A O 1
ATOM 782 N N . GLY A 1 97 ? 6.950 16.355 15.795 1.00 48.09 97 GLY A N 1
ATOM 783 C CA . GLY A 1 97 ? 6.607 17.038 17.042 1.00 48.09 97 GLY A CA 1
ATOM 784 C C . GLY A 1 97 ? 5.106 17.253 17.141 1.00 48.09 97 GLY A C 1
ATOM 785 O O . GLY A 1 97 ? 4.550 17.988 16.334 1.00 48.09 97 GLY A O 1
ATOM 786 N N . ASN A 1 98 ? 4.467 16.605 18.119 1.00 55.47 98 ASN A N 1
ATOM 787 C CA . ASN A 1 98 ? 3.042 16.751 18.446 1.00 55.47 98 ASN A CA 1
ATOM 788 C C . ASN A 1 98 ? 2.059 16.448 17.290 1.00 55.47 98 ASN A C 1
ATOM 790 O O . ASN A 1 98 ? 0.998 17.062 17.194 1.00 55.47 98 ASN A O 1
ATOM 794 N N . LYS A 1 99 ? 2.424 15.510 16.404 1.00 71.69 99 LYS A N 1
ATOM 795 C CA . LYS A 1 99 ? 1.650 15.138 15.209 1.00 71.69 99 LYS A CA 1
ATOM 796 C C . LYS A 1 99 ? 0.751 13.925 15.461 1.00 71.69 99 LYS A C 1
ATOM 798 O O . LYS A 1 99 ? 1.059 13.069 16.297 1.00 71.69 99 LYS A O 1
ATOM 803 N N . ASP A 1 100 ? -0.356 13.858 14.728 1.00 85.56 100 ASP A N 1
ATOM 804 C CA . ASP A 1 100 ? -1.228 12.684 14.711 1.00 85.56 100 ASP A CA 1
ATOM 805 C C . ASP A 1 100 ? -0.499 11.436 14.169 1.00 85.56 100 ASP A C 1
ATOM 807 O O . ASP A 1 100 ? 0.517 11.529 13.472 1.00 85.56 100 ASP A O 1
ATOM 811 N N . ALA A 1 101 ? -1.000 10.251 14.520 1.00 87.81 101 ALA A N 1
ATOM 812 C CA . ALA A 1 101 ? -0.389 8.967 14.182 1.00 87.81 101 ALA A CA 1
ATOM 813 C C . ALA A 1 101 ? -0.202 8.761 12.667 1.00 87.81 101 ALA A C 1
ATOM 815 O O . ALA A 1 101 ? 0.807 8.194 12.249 1.00 87.81 101 ALA A O 1
ATOM 816 N N . PHE A 1 102 ? -1.137 9.246 11.844 1.00 88.25 102 PHE A N 1
ATOM 817 C CA . PHE A 1 102 ? -1.068 9.130 10.386 1.00 88.25 102 PHE A CA 1
ATOM 818 C C . PHE A 1 102 ? 0.068 9.984 9.807 1.00 88.25 102 PHE A C 1
ATOM 820 O O . PHE A 1 102 ? 0.838 9.526 8.957 1.00 88.25 102 PHE A O 1
ATOM 827 N N . GLN A 1 103 ? 0.230 11.212 10.298 1.00 86.38 103 GLN A N 1
ATOM 828 C CA . GLN A 1 103 ? 1.344 12.072 9.913 1.00 86.38 103 GLN A CA 1
ATOM 829 C C . GLN A 1 103 ? 2.689 11.471 10.318 1.00 86.38 103 GLN A C 1
ATOM 831 O O . GLN A 1 103 ? 3.630 11.512 9.528 1.00 86.38 103 GLN A O 1
ATOM 836 N N . VAL A 1 104 ? 2.794 10.905 11.525 1.00 87.94 104 VAL A N 1
ATOM 837 C CA . VAL A 1 104 ? 4.034 10.262 11.989 1.00 87.94 104 VAL A CA 1
ATOM 838 C C . VAL A 1 104 ? 4.403 9.069 11.106 1.00 87.94 104 VAL A C 1
ATOM 840 O O . VAL A 1 104 ? 5.550 8.990 10.662 1.00 87.94 104 VAL A O 1
ATOM 843 N N . GLU A 1 105 ? 3.440 8.196 10.795 1.00 89.62 105 GLU A N 1
ATOM 844 C CA . GLU A 1 105 ? 3.620 7.091 9.845 1.00 89.62 105 GLU A CA 1
ATOM 845 C C . GLU A 1 105 ? 4.137 7.602 8.493 1.00 89.62 105 GLU A C 1
ATOM 847 O O . GLU A 1 105 ? 5.172 7.145 8.002 1.00 89.62 105 GLU A O 1
ATOM 852 N N . THR A 1 106 ? 3.453 8.600 7.928 1.00 87.50 106 THR A N 1
ATOM 853 C CA . THR A 1 106 ? 3.788 9.189 6.625 1.00 87.50 106 THR A CA 1
ATOM 854 C C . THR A 1 106 ? 5.207 9.761 6.618 1.00 87.50 106 THR A C 1
ATOM 856 O O . THR A 1 106 ? 5.971 9.506 5.689 1.00 87.50 106 THR A O 1
ATOM 859 N N . ILE A 1 107 ? 5.591 10.515 7.653 1.00 86.12 107 ILE A N 1
ATOM 860 C CA . ILE A 1 107 ? 6.918 11.142 7.752 1.00 86.12 107 ILE A CA 1
ATOM 861 C C . ILE A 1 107 ? 8.015 10.079 7.808 1.00 86.12 107 ILE A C 1
ATOM 863 O O . ILE A 1 107 ? 8.996 10.181 7.073 1.00 86.12 107 ILE A O 1
ATOM 867 N N . ILE A 1 108 ? 7.868 9.063 8.661 1.00 88.69 108 ILE A N 1
ATOM 868 C CA . ILE A 1 108 ? 8.899 8.032 8.836 1.00 88.69 108 ILE A CA 1
ATOM 869 C C . ILE A 1 108 ? 9.033 7.183 7.566 1.00 88.69 108 ILE A C 1
ATOM 871 O O . ILE A 1 108 ? 10.155 6.976 7.097 1.00 88.69 108 ILE A O 1
ATOM 875 N N . LYS A 1 109 ? 7.915 6.756 6.963 1.00 90.31 109 LYS A N 1
ATOM 876 C CA . LYS A 1 109 ? 7.934 6.025 5.685 1.00 90.31 109 LYS A CA 1
ATOM 877 C C . LYS A 1 109 ? 8.552 6.868 4.569 1.00 90.31 109 LYS A C 1
ATOM 879 O O . LYS A 1 109 ? 9.392 6.377 3.823 1.00 90.31 109 LYS A O 1
ATOM 884 N N . ASN A 1 110 ? 8.237 8.160 4.489 1.00 88.00 110 ASN A N 1
ATOM 885 C CA . ASN A 1 110 ? 8.853 9.034 3.490 1.00 88.00 110 ASN A CA 1
ATOM 886 C C . ASN A 1 110 ? 10.352 9.247 3.733 1.00 88.00 110 ASN A C 1
ATOM 888 O O . ASN A 1 110 ? 11.110 9.243 2.771 1.00 88.00 110 ASN A O 1
ATOM 892 N N . GLN A 1 111 ? 10.814 9.355 4.984 1.00 86.00 111 GLN A N 1
ATOM 893 C CA . GLN A 1 111 ? 12.252 9.396 5.295 1.00 86.00 111 GLN A CA 1
ATOM 894 C C . GLN A 1 111 ? 12.982 8.140 4.807 1.00 86.00 111 GLN A C 1
ATOM 896 O O . GLN A 1 111 ? 14.083 8.253 4.272 1.00 86.00 111 GLN A O 1
ATOM 901 N N . TYR A 1 112 ? 12.367 6.969 4.972 1.00 90.31 112 TYR A N 1
ATOM 902 C CA . TYR A 1 112 ? 12.898 5.700 4.482 1.00 90.31 112 TYR A CA 1
ATOM 903 C C . TYR A 1 112 ? 12.974 5.665 2.953 1.00 90.31 112 TYR A C 1
ATOM 905 O O . TYR A 1 112 ? 14.050 5.520 2.376 1.00 90.31 112 TYR A O 1
ATOM 913 N N . ARG A 1 113 ? 11.849 5.915 2.278 1.00 89.75 113 ARG A N 1
ATOM 914 C CA . ARG A 1 113 ? 11.755 5.979 0.808 1.00 89.75 113 ARG A CA 1
ATOM 915 C C . ARG A 1 113 ? 12.768 6.954 0.204 1.00 89.75 113 ARG A C 1
ATOM 917 O O . ARG A 1 113 ? 13.430 6.650 -0.788 1.00 89.75 113 ARG A O 1
ATOM 924 N N . HIS A 1 114 ? 12.945 8.102 0.851 1.00 83.50 114 HIS A N 1
ATOM 925 C CA . HIS A 1 114 ? 13.884 9.143 0.450 1.00 83.50 114 HIS A CA 1
ATOM 926 C C . HIS A 1 114 ? 15.354 8.688 0.489 1.00 83.50 114 HIS A C 1
ATOM 928 O O . HIS A 1 114 ? 16.160 9.205 -0.286 1.00 83.50 114 HIS A O 1
ATOM 934 N N . GLN A 1 115 ? 15.720 7.720 1.339 1.00 86.00 115 GLN A N 1
ATOM 935 C CA . GLN A 1 115 ? 17.075 7.145 1.375 1.00 86.00 115 GLN A CA 1
ATOM 936 C C . GLN A 1 115 ? 17.363 6.289 0.135 1.00 86.00 115 GLN A C 1
ATOM 938 O O . GLN A 1 115 ? 18.484 6.306 -0.368 1.00 86.00 115 GLN A O 1
ATOM 943 N N . HIS A 1 116 ? 16.351 5.603 -0.401 1.00 89.38 116 HIS A N 1
ATOM 944 C CA . HIS A 1 116 ? 16.492 4.739 -1.577 1.00 89.38 116 HIS A CA 1
ATOM 945 C C . HIS A 1 116 ? 16.388 5.500 -2.906 1.00 89.38 116 HIS A C 1
ATOM 947 O O . HIS A 1 116 ? 16.976 5.085 -3.907 1.00 89.38 116 HIS A O 1
ATOM 953 N N . LEU A 1 117 ? 15.687 6.639 -2.917 1.00 88.19 117 LEU A N 1
ATOM 954 C CA . LEU A 1 117 ? 15.420 7.403 -4.135 1.00 88.19 117 LEU A CA 1
ATOM 955 C C . LEU A 1 117 ? 16.691 7.869 -4.862 1.00 88.19 117 LEU A C 1
ATOM 957 O O . LEU A 1 117 ? 16.765 7.731 -6.078 1.00 88.19 117 LEU A O 1
ATOM 961 N N . SER A 1 118 ? 17.693 8.410 -4.155 1.00 84.25 118 SER A N 1
ATOM 962 C CA . SER A 1 118 ? 18.927 8.897 -4.803 1.00 84.25 118 SER A CA 1
ATOM 963 C C . SER A 1 118 ? 19.641 7.796 -5.576 1.00 84.25 118 SER A C 1
ATOM 965 O O . SER A 1 118 ? 20.003 7.988 -6.733 1.00 84.25 118 SER A O 1
ATOM 967 N N . THR A 1 119 ? 19.841 6.652 -4.920 1.00 86.31 119 THR A N 1
ATOM 968 C CA . THR A 1 119 ? 20.580 5.524 -5.482 1.00 86.31 119 THR A CA 1
ATOM 969 C C . THR A 1 119 ? 19.853 4.951 -6.688 1.00 86.31 119 THR A C 1
ATOM 971 O O . THR A 1 119 ? 20.495 4.607 -7.677 1.00 86.31 119 THR A O 1
ATOM 974 N N . GLU A 1 120 ? 18.522 4.878 -6.646 1.00 90.75 120 GLU A N 1
ATOM 975 C CA . GLU A 1 120 ? 17.765 4.370 -7.786 1.00 90.75 120 GLU A CA 1
ATOM 976 C C . GLU A 1 120 ? 17.734 5.357 -8.957 1.00 90.75 120 GLU A C 1
ATOM 978 O O . GLU A 1 120 ? 17.947 4.959 -10.102 1.00 90.75 120 GLU A O 1
ATOM 983 N N . LEU A 1 121 ? 17.554 6.653 -8.686 1.00 88.31 121 LEU A N 1
ATOM 984 C CA . LEU A 1 121 ? 17.629 7.679 -9.727 1.00 88.31 121 LEU A CA 1
ATOM 985 C C . LEU A 1 121 ? 19.001 7.711 -10.397 1.00 88.31 121 LEU A C 1
ATOM 987 O O . LEU A 1 121 ? 19.062 7.888 -11.608 1.00 88.31 121 LEU A O 1
ATOM 991 N N . GLU A 1 122 ? 20.089 7.515 -9.649 1.00 86.56 122 GLU A N 1
ATOM 992 C CA . GLU A 1 122 ? 21.433 7.448 -10.225 1.00 86.56 122 GLU A CA 1
ATOM 993 C C . GLU A 1 122 ? 21.560 6.295 -11.228 1.00 86.56 122 GLU A C 1
ATOM 995 O O . GLU A 1 122 ? 22.046 6.514 -12.337 1.00 86.56 122 GLU A O 1
ATOM 1000 N N . LYS A 1 123 ? 21.068 5.093 -10.892 1.00 89.06 123 LYS A N 1
ATOM 1001 C CA . LYS A 1 123 ? 21.065 3.948 -11.821 1.00 89.06 123 LYS A CA 1
ATOM 1002 C C . LYS A 1 123 ? 20.257 4.249 -13.084 1.00 89.06 123 LYS A C 1
ATOM 1004 O O . LYS A 1 123 ? 20.728 3.990 -14.187 1.00 89.06 123 LYS A O 1
ATOM 1009 N N . ILE A 1 124 ? 19.051 4.801 -12.925 1.00 90.56 124 ILE A N 1
ATOM 1010 C CA . ILE A 1 124 ? 18.160 5.126 -14.048 1.00 90.56 124 ILE A CA 1
ATOM 1011 C C . ILE A 1 124 ? 18.794 6.198 -14.945 1.00 90.56 124 ILE A C 1
ATOM 1013 O O . ILE A 1 124 ? 18.762 6.065 -16.165 1.00 90.56 124 ILE A O 1
ATOM 1017 N N . ILE A 1 125 ? 19.391 7.239 -14.359 1.00 87.00 125 ILE A N 1
ATOM 1018 C CA . ILE A 1 125 ? 20.035 8.323 -15.110 1.00 87.00 125 ILE A CA 1
ATOM 1019 C C . ILE A 1 125 ? 21.266 7.805 -15.849 1.00 87.00 125 ILE A C 1
ATOM 1021 O O . ILE A 1 125 ? 21.378 8.061 -17.038 1.00 87.00 125 ILE A O 1
ATOM 1025 N N . ARG A 1 126 ? 22.150 7.035 -15.203 1.00 87.56 126 ARG A N 1
ATOM 1026 C CA . ARG A 1 126 ? 23.321 6.438 -15.870 1.00 87.56 126 ARG A CA 1
ATOM 1027 C C . ARG A 1 126 ? 22.926 5.580 -17.070 1.00 87.56 126 ARG A C 1
ATOM 1029 O O . ARG A 1 126 ? 23.483 5.743 -18.153 1.00 87.56 126 ARG A O 1
ATOM 1036 N N . LEU A 1 127 ? 21.916 4.729 -16.887 1.00 90.62 127 LEU A N 1
ATOM 1037 C CA . LEU A 1 127 ? 21.374 3.897 -17.954 1.00 90.62 127 LEU A CA 1
ATOM 1038 C C . LEU A 1 127 ? 20.769 4.741 -19.083 1.00 90.62 127 LEU A C 1
ATOM 1040 O O . LEU A 1 127 ? 20.971 4.423 -20.249 1.00 90.62 127 LEU A O 1
ATOM 1044 N N . GLN A 1 128 ? 20.066 5.832 -18.771 1.00 89.19 128 GLN A N 1
ATOM 1045 C CA . GLN A 1 128 ? 19.533 6.744 -19.786 1.00 89.19 128 GLN A CA 1
ATOM 1046 C C . GLN A 1 128 ? 20.657 7.464 -20.547 1.00 89.19 128 GLN A C 1
ATOM 1048 O O . GLN A 1 128 ? 20.622 7.514 -21.774 1.00 89.19 128 GLN A O 1
ATOM 1053 N N . SER A 1 129 ? 21.677 7.956 -19.838 1.00 86.69 129 SER A N 1
ATOM 1054 C CA . SER A 1 129 ? 22.830 8.655 -20.415 1.00 86.69 129 SER A CA 1
ATOM 1055 C C . SER A 1 129 ? 23.651 7.786 -21.364 1.00 86.69 129 SER A C 1
ATOM 1057 O O . SER A 1 129 ? 24.405 8.328 -22.166 1.00 86.69 129 SER A O 1
ATOM 1059 N N . SER A 1 130 ? 23.531 6.454 -21.299 1.00 89.44 130 SER A N 1
ATOM 1060 C CA . SER A 1 130 ? 24.224 5.545 -22.224 1.00 89.44 130 SER A CA 1
ATOM 1061 C C . SER A 1 130 ? 23.941 5.873 -23.696 1.00 89.44 130 SER A C 1
ATOM 1063 O O . SER A 1 130 ? 24.855 5.811 -24.515 1.00 89.44 130 SER A O 1
ATOM 1065 N N . GLN A 1 131 ? 22.721 6.316 -24.016 1.00 87.62 131 GLN A N 1
ATOM 1066 C CA . GLN A 1 131 ? 22.350 6.760 -25.360 1.00 87.62 131 GLN A CA 1
ATOM 1067 C C . GLN A 1 131 ? 23.054 8.071 -25.744 1.00 87.62 131 GLN A C 1
ATOM 1069 O O . GLN A 1 131 ? 23.552 8.204 -26.859 1.00 87.62 131 GLN A O 1
ATOM 1074 N N . ASP A 1 132 ? 23.153 9.024 -24.814 1.00 86.44 132 ASP A N 1
ATOM 1075 C CA . ASP A 1 132 ? 23.819 10.311 -25.049 1.00 86.44 132 ASP A CA 1
ATOM 1076 C C . ASP A 1 132 ? 25.337 10.138 -25.238 1.00 86.44 132 ASP A C 1
ATOM 1078 O O . ASP A 1 132 ? 25.957 10.822 -26.060 1.00 86.44 132 ASP A O 1
ATOM 1082 N N . PHE A 1 133 ? 25.941 9.211 -24.486 1.00 88.12 133 PHE A N 1
ATOM 1083 C CA . PHE A 1 133 ? 27.344 8.823 -24.632 1.00 88.12 133 PHE A CA 1
ATOM 1084 C C . PHE A 1 133 ? 27.629 8.224 -26.008 1.00 88.12 133 PHE A C 1
ATOM 1086 O O . PHE A 1 133 ? 28.633 8.576 -26.629 1.00 88.12 133 PHE A O 1
ATOM 1093 N N . GLU A 1 134 ? 26.742 7.358 -26.491 1.00 90.06 134 GLU A N 1
ATOM 1094 C CA . GLU A 1 134 ? 26.864 6.739 -27.806 1.00 90.06 134 GLU A CA 1
ATOM 1095 C C . GLU A 1 134 ? 26.788 7.771 -28.931 1.00 90.06 134 GLU A C 1
ATOM 1097 O O . GLU A 1 134 ? 27.715 7.862 -29.734 1.00 90.06 134 GLU A O 1
ATOM 1102 N N . ILE A 1 135 ? 25.761 8.629 -28.918 1.00 88.56 135 ILE A N 1
ATOM 1103 C CA . ILE A 1 135 ? 25.579 9.694 -29.919 1.00 88.56 135 ILE A CA 1
ATOM 1104 C C . ILE A 1 135 ? 26.832 10.570 -30.008 1.00 88.56 135 ILE A C 1
ATOM 1106 O O . ILE A 1 135 ? 27.377 10.788 -31.091 1.00 88.56 135 ILE A O 1
ATOM 1110 N N . LYS A 1 136 ? 27.333 11.052 -28.865 1.00 87.88 136 LYS A N 1
ATOM 1111 C CA . LYS A 1 136 ? 28.526 11.912 -28.826 1.00 87.88 136 LYS A CA 1
ATOM 1112 C C . LYS A 1 136 ? 29.790 11.167 -29.254 1.00 87.88 136 LYS A C 1
ATOM 1114 O O . LYS A 1 136 ? 30.638 11.746 -29.935 1.00 87.88 136 LYS A O 1
ATOM 1119 N N . GLY A 1 137 ? 29.930 9.903 -28.862 1.00 89.44 137 GLY A N 1
ATOM 1120 C CA . GLY A 1 137 ? 31.041 9.049 -29.270 1.00 89.44 137 GLY A CA 1
ATOM 1121 C C . GLY A 1 137 ? 31.083 8.833 -30.785 1.00 89.44 137 GLY A C 1
ATOM 1122 O O . GLY A 1 137 ? 32.147 8.970 -31.398 1.00 89.44 137 GLY A O 1
ATOM 1123 N N . ASP A 1 138 ? 29.932 8.588 -31.406 1.00 89.25 138 ASP A N 1
ATOM 1124 C CA . ASP A 1 138 ? 29.803 8.416 -32.855 1.00 89.25 138 ASP A CA 1
ATOM 1125 C C . ASP A 1 138 ? 30.048 9.726 -33.611 1.00 89.25 138 ASP A C 1
ATOM 1127 O O . ASP A 1 138 ? 30.798 9.756 -34.592 1.00 89.25 138 ASP A O 1
ATOM 1131 N N . GLU A 1 139 ? 29.491 10.843 -33.132 1.00 89.31 139 GLU A N 1
ATOM 1132 C CA . GLU A 1 139 ? 29.737 12.170 -33.705 1.00 89.31 139 GLU A CA 1
ATOM 1133 C C . GLU A 1 139 ? 31.225 12.540 -33.715 1.00 89.31 139 GLU A C 1
ATOM 1135 O O . GLU A 1 139 ? 31.707 13.143 -34.678 1.00 89.31 139 GLU A O 1
ATOM 1140 N N . LEU A 1 140 ? 31.962 12.212 -32.649 1.00 88.19 140 LEU A N 1
ATOM 1141 C CA . LEU A 1 140 ? 33.400 12.471 -32.561 1.00 88.19 140 LEU A CA 1
ATOM 1142 C C . LEU A 1 140 ? 34.215 11.500 -33.420 1.00 88.19 140 LEU A C 1
ATOM 1144 O O . LEU A 1 140 ? 35.170 11.933 -34.069 1.00 88.19 140 LEU A O 1
ATOM 1148 N N . SER A 1 141 ? 33.821 10.225 -33.473 1.00 85.75 141 SER A N 1
ATOM 1149 C CA . SER A 1 141 ? 34.484 9.206 -34.299 1.00 85.75 141 SER A CA 1
ATOM 1150 C C . SER A 1 141 ? 34.400 9.543 -35.791 1.00 85.75 141 SER A C 1
ATOM 1152 O O . SER A 1 141 ? 35.396 9.449 -36.508 1.00 85.75 141 SER A O 1
ATOM 1154 N N . ASN A 1 142 ? 33.242 10.023 -36.254 1.00 82.06 142 ASN A N 1
ATOM 1155 C CA . ASN A 1 142 ? 32.998 10.343 -37.664 1.00 82.06 142 ASN A CA 1
ATOM 1156 C C . ASN A 1 142 ? 33.711 11.613 -38.155 1.00 82.06 142 ASN A C 1
ATOM 1158 O O . ASN A 1 142 ? 33.866 11.810 -39.360 1.00 82.06 142 ASN A O 1
ATOM 1162 N N . LYS A 1 143 ? 34.172 12.484 -37.248 1.00 79.06 143 LYS A N 1
ATOM 1163 C CA . LYS A 1 143 ? 34.837 13.748 -37.610 1.00 79.06 143 LYS A CA 1
ATOM 1164 C C . LYS A 1 143 ? 36.305 13.586 -38.042 1.00 79.06 143 LYS A C 1
ATOM 1166 O O . LYS A 1 143 ? 36.898 14.586 -38.434 1.00 79.06 143 LYS A O 1
ATOM 1171 N N . ASN A 1 144 ? 36.887 12.376 -38.005 1.00 63.78 144 ASN A N 1
ATOM 1172 C CA . ASN A 1 144 ? 38.281 12.090 -38.410 1.00 63.78 144 ASN A CA 1
ATOM 1173 C C . ASN A 1 144 ? 39.308 13.102 -37.851 1.00 63.78 144 ASN A C 1
ATOM 1175 O O . ASN A 1 144 ? 40.178 13.611 -38.556 1.00 63.78 144 ASN A O 1
ATOM 1179 N N . LEU A 1 145 ? 39.185 13.414 -36.560 1.00 68.62 145 LEU A N 1
ATOM 1180 C CA . LEU A 1 145 ? 40.089 14.317 -35.845 1.00 68.62 145 LEU A CA 1
ATOM 1181 C C . LEU A 1 145 ? 41.300 13.552 -35.270 1.00 68.62 145 LEU A C 1
ATOM 1183 O O . LEU A 1 145 ? 41.384 12.330 -35.365 1.00 68.62 145 LEU A O 1
ATOM 1187 N N . ASN A 1 146 ? 42.260 14.292 -34.705 1.00 80.12 146 ASN A N 1
ATOM 1188 C CA . ASN A 1 146 ? 43.529 13.782 -34.164 1.00 80.12 146 ASN A CA 1
ATOM 1189 C C . ASN A 1 146 ? 43.378 12.624 -33.139 1.00 80.12 146 ASN A C 1
ATOM 1191 O O . ASN A 1 146 ? 42.293 12.355 -32.622 1.00 80.12 146 ASN A O 1
ATOM 1195 N N . GLN A 1 147 ? 44.498 11.968 -32.800 1.00 80.62 147 GLN A N 1
ATOM 1196 C CA . GLN A 1 147 ? 44.540 10.813 -31.881 1.00 80.62 147 GLN A CA 1
ATOM 1197 C C . GLN A 1 147 ? 43.855 11.070 -30.524 1.00 80.62 147 GLN A C 1
ATOM 1199 O O . GLN A 1 147 ? 43.206 10.174 -29.989 1.00 80.62 147 GLN A O 1
ATOM 1204 N N . ASN A 1 148 ? 43.931 12.294 -29.990 1.00 83.69 148 ASN A N 1
ATOM 1205 C CA . ASN A 1 148 ? 43.282 12.640 -28.723 1.00 83.69 148 ASN A CA 1
ATOM 1206 C C . ASN A 1 148 ? 41.750 12.610 -28.842 1.00 83.69 148 ASN A C 1
ATOM 1208 O O . ASN A 1 148 ? 41.078 12.091 -27.954 1.00 83.69 148 ASN A O 1
ATOM 1212 N N . THR A 1 149 ? 41.181 13.114 -29.941 1.00 84.19 149 THR A N 1
ATOM 1213 C CA . THR A 1 149 ? 39.729 13.052 -30.174 1.00 84.19 149 THR A CA 1
ATOM 1214 C C . THR A 1 149 ? 39.240 11.618 -30.367 1.00 84.19 149 THR A C 1
ATOM 1216 O O . THR A 1 149 ? 38.175 11.271 -29.862 1.00 84.19 149 THR A O 1
ATOM 1219 N N . GLN A 1 150 ? 40.026 10.771 -31.034 1.00 84.69 150 GLN A N 1
ATOM 1220 C CA . GLN A 1 150 ? 39.703 9.348 -31.186 1.00 84.69 150 GLN A CA 1
ATOM 1221 C C . GLN A 1 150 ? 39.713 8.603 -29.843 1.00 84.69 150 GLN A C 1
ATOM 1223 O O . GLN A 1 150 ? 38.832 7.778 -29.602 1.00 84.69 150 GLN A O 1
ATOM 1228 N N . SER A 1 151 ? 40.656 8.925 -28.949 1.00 87.62 151 SER A N 1
ATOM 1229 C CA . SER A 1 151 ? 40.678 8.376 -27.586 1.00 87.62 151 SER A CA 1
ATOM 1230 C C . SER A 1 151 ? 39.414 8.756 -26.813 1.00 87.62 151 SER A C 1
ATOM 1232 O O . SER A 1 151 ? 38.737 7.877 -26.291 1.00 87.62 151 SER A O 1
ATOM 1234 N N . ILE A 1 152 ? 39.044 10.044 -26.817 1.00 88.69 152 ILE A N 1
ATOM 1235 C CA . ILE A 1 152 ? 37.832 10.538 -26.140 1.00 88.69 152 ILE A CA 1
ATOM 1236 C C . ILE A 1 152 ? 36.580 9.847 -26.694 1.00 88.69 152 ILE A C 1
ATOM 1238 O O . ILE A 1 152 ? 35.727 9.402 -25.930 1.00 88.69 152 ILE A O 1
ATOM 1242 N N . ALA A 1 153 ? 36.470 9.728 -28.018 1.00 89.00 153 ALA A N 1
ATOM 1243 C CA . ALA A 1 153 ? 35.349 9.047 -28.655 1.00 89.00 153 ALA A CA 1
ATOM 1244 C C . ALA A 1 153 ? 35.259 7.573 -28.228 1.00 89.00 153 ALA A C 1
ATOM 1246 O O . ALA A 1 153 ? 34.180 7.082 -27.899 1.00 89.00 153 ALA A O 1
ATOM 1247 N N . SER A 1 154 ? 36.396 6.872 -28.176 1.00 89.06 154 SER A N 1
ATOM 1248 C CA . SER A 1 154 ? 36.441 5.482 -27.722 1.00 89.06 154 SER A CA 1
ATOM 1249 C C . SER A 1 154 ? 36.034 5.331 -26.255 1.00 89.06 154 SER A C 1
ATOM 1251 O O . SER A 1 154 ? 35.318 4.381 -25.935 1.00 89.06 154 SER A O 1
ATOM 1253 N N . ASP A 1 155 ? 36.444 6.255 -25.385 1.00 90.31 155 ASP A N 1
ATOM 1254 C CA . ASP A 1 155 ? 36.062 6.245 -23.971 1.00 90.31 155 ASP A CA 1
ATOM 1255 C C . ASP A 1 155 ? 34.548 6.433 -23.806 1.00 90.31 155 ASP A C 1
ATOM 1257 O O . ASP A 1 155 ? 33.910 5.651 -23.102 1.00 90.31 155 ASP A O 1
ATOM 1261 N N . LEU A 1 156 ? 33.941 7.397 -24.509 1.00 90.69 156 LEU A N 1
ATOM 1262 C CA . LEU A 1 156 ? 32.488 7.629 -24.468 1.00 90.69 156 LEU A CA 1
ATOM 1263 C C . LEU A 1 156 ? 31.696 6.387 -24.901 1.00 90.69 156 LEU A C 1
ATOM 1265 O O . LEU A 1 156 ? 30.761 5.978 -24.217 1.00 90.69 156 LEU A O 1
ATOM 1269 N N . LEU A 1 157 ? 32.105 5.740 -25.993 1.00 90.81 157 LEU A N 1
ATOM 1270 C CA . LEU A 1 157 ? 31.455 4.521 -26.485 1.00 90.81 157 LEU A CA 1
ATOM 1271 C C . LEU A 1 157 ? 31.646 3.332 -25.523 1.00 90.81 157 LEU A C 1
ATOM 1273 O O . LEU A 1 157 ? 30.746 2.507 -25.357 1.00 90.81 157 LEU A O 1
ATOM 1277 N N . LEU A 1 158 ? 32.795 3.241 -24.844 1.00 90.38 158 LEU A N 1
ATOM 1278 C CA . LEU A 1 158 ? 33.007 2.249 -23.787 1.00 90.38 158 LEU A CA 1
ATOM 1279 C C . LEU A 1 158 ? 32.102 2.519 -22.575 1.00 90.38 158 LEU A C 1
ATOM 1281 O O . LEU A 1 158 ? 31.549 1.579 -22.005 1.00 90.38 158 LEU A O 1
ATOM 1285 N N . HIS A 1 159 ? 31.916 3.785 -22.197 1.00 89.19 159 HIS A N 1
ATOM 1286 C CA . HIS A 1 159 ? 30.975 4.178 -21.149 1.00 89.19 159 HIS A CA 1
ATOM 1287 C C . HIS A 1 159 ? 29.526 3.835 -21.519 1.00 89.19 159 HIS A C 1
ATOM 1289 O O . HIS A 1 159 ? 28.820 3.264 -20.688 1.00 89.19 159 HIS A O 1
ATOM 1295 N N . ALA A 1 160 ? 29.106 4.098 -22.761 1.00 90.00 160 ALA A N 1
ATOM 1296 C CA . ALA A 1 160 ? 27.788 3.708 -23.263 1.00 90.00 160 ALA A CA 1
ATOM 1297 C C . ALA A 1 160 ? 27.560 2.191 -23.152 1.00 90.00 160 ALA A C 1
ATOM 1299 O O . ALA A 1 160 ? 26.552 1.750 -22.599 1.00 90.00 160 ALA A O 1
ATOM 1300 N N . SER A 1 161 ? 28.526 1.389 -23.616 1.00 91.06 161 SER A N 1
ATOM 1301 C CA . SER A 1 161 ? 28.466 -0.076 -23.526 1.00 91.06 161 SER A CA 1
ATOM 1302 C C . SER A 1 161 ? 28.386 -0.564 -22.072 1.00 91.06 161 SER A C 1
ATOM 1304 O O . SER A 1 161 ? 27.547 -1.409 -21.755 1.00 91.06 161 SER A O 1
ATOM 1306 N N . ARG A 1 162 ? 29.183 0.008 -21.160 1.00 90.31 162 ARG A N 1
ATOM 1307 C CA . ARG A 1 162 ? 29.167 -0.352 -19.730 1.00 90.31 162 ARG A CA 1
ATOM 1308 C C . ARG A 1 162 ? 27.825 -0.066 -19.066 1.00 90.31 162 ARG A C 1
ATOM 1310 O O . ARG A 1 162 ? 27.239 -0.947 -18.442 1.00 90.31 162 ARG A O 1
ATOM 1317 N N . GLU A 1 163 ? 27.323 1.154 -19.206 1.00 91.69 163 GLU A N 1
ATOM 1318 C CA . GLU A 1 163 ? 26.092 1.568 -18.524 1.00 91.69 163 GLU A CA 1
ATOM 1319 C C . GLU A 1 163 ? 24.833 0.915 -19.128 1.00 91.69 163 GLU A C 1
ATOM 1321 O O . GLU A 1 163 ? 23.810 0.838 -18.451 1.00 91.69 163 GLU A O 1
ATOM 1326 N N . TYR A 1 164 ? 24.901 0.393 -20.361 1.00 92.94 164 TYR A N 1
ATOM 1327 C CA . TYR A 1 164 ? 23.794 -0.314 -21.016 1.00 92.94 164 TYR A CA 1
ATOM 1328 C C . TYR A 1 164 ? 23.963 -1.840 -21.038 1.00 92.94 164 TYR A C 1
ATOM 1330 O O . TYR A 1 164 ? 23.240 -2.561 -20.349 1.00 92.94 164 TYR A O 1
ATOM 1338 N N . SER A 1 165 ? 24.918 -2.351 -21.817 1.00 90.31 165 SER A N 1
ATOM 1339 C CA . SER A 1 165 ? 25.097 -3.785 -22.067 1.00 90.31 165 SER A CA 1
ATOM 1340 C C . SER A 1 165 ? 25.527 -4.544 -20.820 1.00 90.31 165 SER A C 1
ATOM 1342 O O . SER A 1 165 ? 24.923 -5.559 -20.475 1.00 90.31 165 SER A O 1
ATOM 1344 N N . GLU A 1 166 ? 26.550 -4.063 -20.104 1.00 90.12 166 GLU A N 1
ATOM 1345 C CA . GLU A 1 166 ? 26.983 -4.731 -18.869 1.00 90.12 166 GLU A CA 1
ATOM 1346 C C . GLU A 1 166 ? 25.895 -4.663 -17.791 1.00 90.12 166 GLU A C 1
ATOM 1348 O O . GLU A 1 166 ? 25.701 -5.632 -17.054 1.00 90.12 166 GLU A O 1
ATOM 1353 N N . TYR A 1 167 ? 25.133 -3.565 -17.741 1.00 90.81 167 TYR A N 1
ATOM 1354 C CA . TYR A 1 167 ? 23.981 -3.438 -16.854 1.00 90.81 167 TYR A CA 1
ATOM 1355 C C . TYR A 1 167 ? 22.888 -4.468 -17.175 1.00 90.81 167 TYR A C 1
ATOM 1357 O O . TYR A 1 167 ? 22.447 -5.183 -16.274 1.00 90.81 167 TYR A O 1
ATOM 1365 N N . ILE A 1 168 ? 22.475 -4.599 -18.438 1.00 91.88 168 ILE A N 1
ATOM 1366 C CA . ILE A 1 168 ? 21.494 -5.602 -18.886 1.00 91.88 168 ILE A CA 1
ATOM 1367 C C . ILE A 1 168 ? 21.985 -7.019 -18.543 1.00 91.88 168 ILE A C 1
ATOM 1369 O O . ILE A 1 168 ? 21.270 -7.771 -17.874 1.00 91.88 168 ILE A O 1
ATOM 1373 N N . ASN A 1 169 ? 23.244 -7.322 -18.881 1.00 90.69 169 ASN A N 1
ATOM 1374 C CA . ASN A 1 169 ? 23.898 -8.609 -18.621 1.00 90.69 169 ASN A CA 1
ATOM 1375 C C . ASN A 1 169 ? 23.912 -8.971 -17.135 1.00 90.69 169 ASN A C 1
ATOM 1377 O O . ASN A 1 169 ? 23.556 -10.091 -16.758 1.00 90.69 169 ASN A O 1
ATOM 1381 N N . LYS A 1 170 ? 24.282 -8.019 -16.273 1.00 89.75 170 LYS A N 1
ATOM 1382 C CA . LYS A 1 170 ? 24.310 -8.206 -14.816 1.00 89.75 170 LYS A CA 1
ATOM 1383 C C . LYS A 1 170 ? 22.924 -8.487 -14.232 1.00 89.75 170 LYS A C 1
ATOM 1385 O O . LYS A 1 170 ? 22.825 -9.098 -13.172 1.00 89.75 170 LYS A O 1
ATOM 1390 N N . ASN A 1 171 ? 21.862 -8.059 -14.910 1.00 91.25 171 ASN A N 1
ATOM 1391 C CA . ASN A 1 171 ? 20.485 -8.207 -14.451 1.00 91.25 171 ASN A CA 1
ATOM 1392 C C . ASN A 1 171 ? 19.707 -9.326 -15.178 1.00 91.25 171 ASN A C 1
ATOM 1394 O O . ASN A 1 171 ? 18.481 -9.389 -15.085 1.00 91.25 171 ASN A O 1
ATOM 1398 N N . GLY A 1 172 ? 20.409 -10.244 -15.853 1.00 90.94 172 GLY A N 1
ATOM 1399 C CA . GLY A 1 172 ? 19.846 -11.517 -16.322 1.00 90.94 172 GLY A CA 1
ATOM 1400 C C . GLY A 1 172 ? 19.244 -11.504 -17.730 1.00 90.94 172 GLY A C 1
ATOM 1401 O O . GLY A 1 172 ? 18.649 -12.505 -18.145 1.00 90.94 172 GLY A O 1
ATOM 1402 N N . LEU A 1 173 ? 19.405 -10.413 -18.470 1.00 92.56 173 LEU A N 1
ATOM 1403 C CA . LEU A 1 173 ? 19.095 -10.323 -19.897 1.00 92.56 173 LEU A CA 1
ATOM 1404 C C . LEU A 1 173 ? 20.393 -10.139 -20.684 1.00 92.56 173 LEU A C 1
ATOM 1406 O O . LEU A 1 173 ? 21.402 -9.759 -20.112 1.00 92.56 173 LEU A O 1
ATOM 1410 N N . GLU A 1 174 ? 20.385 -10.386 -21.984 1.00 91.62 174 GLU A N 1
ATOM 1411 C CA . GLU A 1 174 ? 21.467 -9.992 -22.886 1.00 91.62 174 GLU A CA 1
ATOM 1412 C C . GLU A 1 174 ? 20.919 -9.671 -24.271 1.00 91.62 174 GLU A C 1
ATOM 1414 O O . GLU A 1 174 ? 19.839 -10.121 -24.649 1.00 91.62 174 GLU A O 1
ATOM 1419 N N . ILE A 1 175 ? 21.651 -8.865 -25.032 1.00 91.06 175 ILE A N 1
ATOM 1420 C CA . ILE A 1 175 ? 21.257 -8.507 -26.394 1.00 91.06 175 ILE A CA 1
ATOM 1421 C C . ILE A 1 175 ? 21.416 -9.737 -27.290 1.00 91.06 175 ILE A C 1
ATOM 1423 O O . ILE A 1 175 ? 22.461 -10.390 -27.270 1.00 91.06 175 ILE A O 1
ATOM 1427 N N . ASN A 1 176 ? 20.400 -10.049 -28.097 1.00 87.12 176 ASN A N 1
ATOM 1428 C CA . ASN A 1 176 ? 20.457 -11.176 -29.021 1.00 87.12 176 ASN A CA 1
ATOM 1429 C C . ASN A 1 176 ? 21.521 -10.935 -30.109 1.00 87.12 176 ASN A C 1
ATOM 1431 O O . ASN A 1 176 ? 21.312 -10.166 -31.048 1.00 87.12 176 ASN A O 1
ATOM 1435 N N . GLN A 1 177 ? 22.655 -11.629 -29.989 1.00 68.75 177 GLN A N 1
ATOM 1436 C CA . GLN A 1 177 ? 23.856 -11.456 -30.819 1.00 68.75 177 GLN A CA 1
ATOM 1437 C C . GLN A 1 177 ? 23.734 -11.978 -32.259 1.00 68.75 177 GLN A C 1
ATOM 1439 O O . GLN A 1 177 ? 24.726 -11.996 -32.985 1.00 68.75 177 GLN A O 1
ATOM 1444 N N . LYS A 1 178 ? 22.543 -12.398 -32.713 1.00 58.22 178 LYS A N 1
ATOM 1445 C CA . LYS A 1 178 ? 22.324 -12.814 -34.113 1.00 58.22 178 LYS A CA 1
ATOM 1446 C C . LYS A 1 178 ? 22.736 -11.726 -35.126 1.00 58.22 178 LYS A C 1
ATOM 1448 O O . LYS A 1 178 ? 22.977 -12.033 -36.290 1.00 58.22 178 LYS A O 1
ATOM 1453 N N . TYR A 1 179 ? 22.863 -10.481 -34.673 1.00 52.38 179 TYR A N 1
ATOM 1454 C CA . TYR A 1 179 ? 23.354 -9.334 -35.425 1.00 52.38 179 TYR A CA 1
ATOM 1455 C C . TYR A 1 179 ? 24.749 -8.954 -34.891 1.00 52.38 179 TYR A C 1
ATOM 1457 O O . TYR A 1 179 ? 24.926 -8.792 -33.688 1.00 52.38 179 TYR A O 1
ATOM 1465 N N . HIS A 1 180 ? 25.765 -8.879 -35.757 1.00 51.78 180 HIS A N 1
ATOM 1466 C CA . HIS A 1 180 ? 27.167 -8.655 -35.371 1.00 51.78 180 HIS A CA 1
ATOM 1467 C C . HIS A 1 180 ? 27.387 -7.270 -34.722 1.00 51.78 180 HIS A C 1
ATOM 1469 O O . HIS A 1 180 ? 27.645 -6.295 -35.424 1.00 51.78 180 HIS A O 1
ATOM 1475 N N . LEU A 1 181 ? 27.325 -7.189 -33.389 1.00 62.44 181 LEU A N 1
ATOM 1476 C CA . LEU A 1 181 ? 27.576 -5.965 -32.613 1.00 62.44 181 LEU A CA 1
ATOM 1477 C C . LEU A 1 181 ? 29.022 -5.930 -32.106 1.00 62.44 181 LEU A C 1
ATOM 1479 O O . LEU A 1 181 ? 29.527 -6.936 -31.603 1.00 62.44 181 LEU A O 1
ATOM 1483 N N . LYS A 1 182 ? 29.697 -4.778 -32.201 1.00 67.19 182 LYS A N 1
ATOM 1484 C CA . LYS A 1 182 ? 31.065 -4.610 -31.680 1.00 67.19 182 LYS A CA 1
ATOM 1485 C C . LYS A 1 182 ? 31.079 -4.306 -30.183 1.00 67.19 182 LYS A C 1
ATOM 1487 O O . LYS A 1 182 ? 32.022 -4.723 -29.511 1.00 67.19 182 LYS A O 1
ATOM 1492 N N . ARG A 1 183 ? 30.102 -3.549 -29.664 1.00 70.31 183 ARG A N 1
ATOM 1493 C CA . ARG A 1 183 ? 30.098 -3.065 -28.264 1.00 70.31 183 ARG A CA 1
ATOM 1494 C C . ARG A 1 183 ? 28.759 -3.229 -27.545 1.00 70.31 183 ARG A C 1
ATOM 1496 O O . ARG A 1 183 ? 28.741 -3.172 -26.316 1.00 70.31 183 ARG A O 1
ATOM 1503 N N . GLY A 1 184 ? 27.667 -3.463 -28.273 1.00 80.69 184 GLY A N 1
ATOM 1504 C CA . GLY A 1 184 ? 26.341 -3.714 -27.702 1.00 80.69 184 GLY A CA 1
ATOM 1505 C C . GLY A 1 184 ? 25.746 -2.467 -27.050 1.00 80.69 184 GLY A C 1
ATOM 1506 O O . GLY A 1 184 ? 25.218 -2.535 -25.945 1.00 80.69 184 GLY A O 1
ATOM 1507 N N . MET A 1 185 ? 25.893 -1.311 -27.686 1.00 88.69 185 MET A N 1
ATOM 1508 C CA . MET A 1 185 ? 25.368 -0.033 -27.191 1.00 88.69 185 MET A CA 1
ATOM 1509 C C . MET A 1 185 ? 23.870 0.131 -27.540 1.00 88.69 185 MET A C 1
ATOM 1511 O O . MET A 1 185 ? 23.369 -0.623 -28.381 1.00 88.69 185 MET A O 1
ATOM 1515 N N . PRO A 1 186 ? 23.131 1.060 -26.899 1.00 84.75 186 PRO A N 1
ATOM 1516 C CA . PRO A 1 186 ? 21.697 1.240 -27.134 1.00 84.75 186 PRO A CA 1
ATOM 1517 C C . PRO A 1 186 ? 21.291 1.342 -28.611 1.00 84.75 186 PRO A C 1
ATOM 1519 O O . PRO A 1 186 ? 20.436 0.573 -29.046 1.00 84.75 186 PRO A O 1
ATOM 1522 N N . LEU A 1 187 ? 21.892 2.251 -29.379 1.00 87.00 187 LEU A N 1
ATOM 1523 C CA . LEU A 1 187 ? 21.572 2.508 -30.786 1.00 87.00 187 LEU A CA 1
ATOM 1524 C C . LEU A 1 187 ? 22.198 1.459 -31.706 1.00 87.00 187 LEU A C 1
ATOM 1526 O O . LEU A 1 187 ? 21.533 0.999 -32.631 1.00 87.00 187 LEU A O 1
ATOM 1530 N N . GLU A 1 188 ? 23.432 1.030 -31.430 1.00 86.06 188 GLU A N 1
ATOM 1531 C CA . GLU A 1 188 ? 24.118 -0.042 -32.160 1.00 86.06 188 GLU A CA 1
ATOM 1532 C C . GLU A 1 188 ? 23.278 -1.326 -32.148 1.00 86.06 188 GLU A C 1
ATOM 1534 O O . GLU A 1 188 ? 23.219 -2.037 -33.146 1.00 86.06 188 GLU A O 1
ATOM 1539 N N . SER A 1 189 ? 22.587 -1.604 -31.036 1.00 85.81 189 SER A N 1
ATOM 1540 C CA . SER A 1 189 ? 21.753 -2.798 -30.856 1.00 85.81 189 SER A CA 1
ATOM 1541 C C . SER A 1 189 ? 20.426 -2.792 -31.625 1.00 85.81 189 SER A C 1
ATOM 1543 O O . SER A 1 189 ? 19.725 -3.809 -31.627 1.00 85.81 189 SER A O 1
ATOM 1545 N N . ILE A 1 190 ? 20.065 -1.674 -32.265 1.00 88.69 190 ILE A N 1
ATOM 1546 C CA . ILE A 1 190 ? 18.786 -1.526 -32.960 1.00 88.69 190 ILE A CA 1
ATOM 1547 C C . ILE A 1 190 ? 18.796 -2.333 -34.259 1.00 88.69 190 ILE A C 1
ATOM 1549 O O . ILE A 1 190 ? 19.584 -2.111 -35.176 1.00 88.69 190 ILE A O 1
ATOM 1553 N N . SER A 1 191 ? 17.835 -3.240 -34.358 1.00 88.31 191 SER A N 1
ATOM 1554 C CA . SER A 1 191 ? 17.450 -3.927 -35.584 1.00 88.31 191 SER A CA 1
ATOM 1555 C C . SER A 1 191 ? 16.253 -3.233 -36.230 1.00 88.31 191 SER A C 1
ATOM 1557 O O . SER A 1 191 ? 15.427 -2.619 -35.551 1.00 88.31 191 SER A O 1
ATOM 1559 N N . LYS A 1 192 ? 16.138 -3.363 -37.554 1.00 88.25 192 LYS A N 1
ATOM 1560 C CA . LYS A 1 192 ? 15.031 -2.820 -38.350 1.00 88.25 192 LYS A CA 1
ATOM 1561 C C . LYS A 1 192 ? 14.249 -3.949 -39.004 1.00 88.25 192 LYS A C 1
ATOM 1563 O O . LYS A 1 192 ? 14.831 -4.922 -39.477 1.00 88.25 192 LYS A O 1
ATOM 1568 N N . THR A 1 193 ? 12.931 -3.822 -39.028 1.00 88.38 193 THR A N 1
ATOM 1569 C CA . THR A 1 193 ? 12.033 -4.735 -39.742 1.00 88.38 193 THR A CA 1
ATOM 1570 C C . THR A 1 193 ? 10.802 -3.980 -40.229 1.00 88.38 193 THR A C 1
ATOM 1572 O O . THR A 1 193 ? 10.503 -2.890 -39.737 1.00 88.38 193 THR A O 1
ATOM 1575 N N . ASN A 1 194 ? 10.057 -4.541 -41.180 1.00 87.50 194 ASN A N 1
ATOM 1576 C CA . ASN A 1 194 ? 8.740 -4.000 -41.489 1.00 87.50 194 ASN A CA 1
ATOM 1577 C C . ASN A 1 194 ? 7.743 -4.306 -40.361 1.00 87.50 194 ASN A C 1
ATOM 1579 O O . ASN A 1 194 ? 7.920 -5.215 -39.542 1.00 87.50 194 ASN A O 1
ATOM 1583 N N . PHE A 1 195 ? 6.672 -3.523 -40.349 1.00 83.56 195 PHE A N 1
ATOM 1584 C CA . PHE A 1 195 ? 5.602 -3.620 -39.374 1.00 83.56 195 PHE A CA 1
ATOM 1585 C C . PHE A 1 195 ? 4.991 -5.020 -39.259 1.00 83.56 195 PHE A C 1
ATOM 1587 O O . PHE A 1 195 ? 4.814 -5.513 -38.151 1.00 83.56 19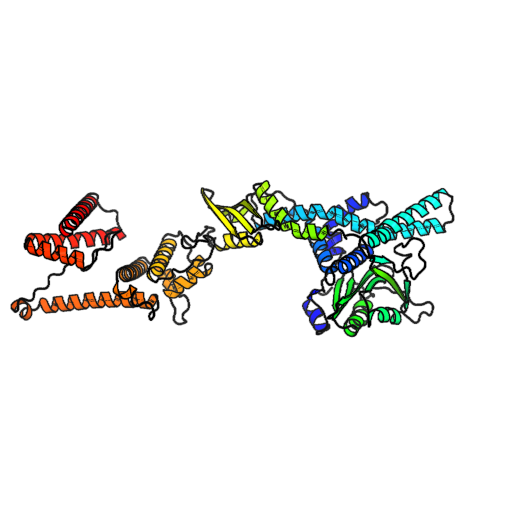5 PHE A O 1
ATOM 1594 N N . SER A 1 196 ? 4.663 -5.666 -40.380 1.00 83.12 196 SER A N 1
ATOM 1595 C CA . SER A 1 196 ? 3.979 -6.965 -40.368 1.00 83.12 196 SER A CA 1
ATOM 1596 C C . SER A 1 196 ? 4.851 -8.053 -39.739 1.00 83.12 196 SER A C 1
ATOM 1598 O O . SER A 1 196 ? 4.392 -8.788 -38.865 1.00 83.12 196 SER A O 1
ATOM 1600 N N . ASP A 1 197 ? 6.122 -8.100 -40.127 1.00 87.25 197 ASP A N 1
ATOM 1601 C CA . ASP A 1 197 ? 7.093 -9.078 -39.646 1.00 87.25 197 ASP A CA 1
ATOM 1602 C C . ASP A 1 197 ? 7.419 -8.881 -38.168 1.00 87.25 197 ASP A C 1
ATOM 1604 O O . ASP A 1 197 ? 7.612 -9.860 -37.450 1.00 87.25 197 ASP A O 1
ATOM 1608 N N . PHE A 1 198 ? 7.392 -7.638 -37.675 1.00 88.44 198 PHE A N 1
ATOM 1609 C CA . PHE A 1 198 ? 7.574 -7.376 -36.250 1.00 88.44 198 PHE A CA 1
ATOM 1610 C C . PHE A 1 198 ? 6.522 -8.090 -35.394 1.00 88.44 198 PHE A C 1
ATOM 1612 O O . PHE A 1 198 ? 6.854 -8.731 -34.400 1.00 88.44 198 PHE A O 1
ATOM 1619 N N . PHE A 1 199 ? 5.247 -8.029 -35.790 1.00 89.12 199 PHE A N 1
ATOM 1620 C CA . PHE A 1 199 ? 4.172 -8.670 -35.028 1.00 89.12 199 PHE A CA 1
ATOM 1621 C C . PHE A 1 199 ? 4.181 -10.198 -35.133 1.00 89.12 199 PHE A C 1
ATOM 1623 O O . PHE A 1 199 ? 3.637 -10.860 -34.244 1.00 89.12 199 PHE A O 1
ATOM 1630 N N . ASN A 1 200 ? 4.814 -10.762 -36.165 1.00 89.19 200 ASN A N 1
ATOM 1631 C CA . ASN A 1 200 ? 4.956 -12.210 -36.317 1.00 89.19 200 ASN A CA 1
ATOM 1632 C C . ASN A 1 200 ? 5.858 -12.824 -35.232 1.00 89.19 200 ASN A C 1
ATOM 1634 O O . ASN A 1 200 ? 5.624 -13.969 -34.857 1.00 89.19 200 ASN A O 1
ATOM 1638 N N . TYR A 1 201 ? 6.809 -12.069 -34.660 1.00 87.38 201 TYR A N 1
ATOM 1639 C CA . TYR A 1 201 ? 7.635 -12.545 -33.536 1.00 87.38 201 TYR A CA 1
ATOM 1640 C C . TYR A 1 201 ? 6.817 -12.928 -32.297 1.00 87.38 201 TYR A C 1
ATOM 1642 O O . TYR A 1 201 ? 7.273 -13.729 -31.486 1.00 87.38 201 TYR A O 1
ATOM 1650 N N . PHE A 1 202 ? 5.620 -12.358 -32.140 1.00 91.69 202 PHE A N 1
ATOM 1651 C CA . PHE A 1 202 ? 4.836 -12.489 -30.916 1.00 91.69 202 PHE A CA 1
ATOM 1652 C C . PHE A 1 202 ? 3.647 -13.444 -31.039 1.00 91.69 202 PHE A C 1
ATOM 1654 O O . PHE A 1 202 ? 3.026 -13.712 -30.021 1.00 91.69 202 PHE A O 1
ATOM 1661 N N . LYS A 1 203 ? 3.287 -13.929 -32.234 1.00 89.81 203 LYS A N 1
ATOM 1662 C CA . LYS A 1 203 ? 2.025 -14.664 -32.433 1.00 89.81 203 LYS A CA 1
ATOM 1663 C C . LYS A 1 203 ? 1.984 -16.003 -31.688 1.00 89.81 203 LYS A C 1
ATOM 1665 O O . LYS A 1 203 ? 1.007 -16.273 -31.003 1.00 89.81 203 LYS A O 1
ATOM 1670 N N . ASP A 1 204 ? 3.066 -16.774 -31.781 1.00 85.81 204 ASP A N 1
ATOM 1671 C CA . ASP A 1 204 ? 3.177 -18.127 -31.221 1.00 85.81 204 ASP A CA 1
ATOM 1672 C C . ASP A 1 204 ? 4.552 -18.313 -30.538 1.00 85.81 204 ASP A C 1
ATOM 1674 O O . ASP A 1 204 ? 5.433 -19.003 -31.062 1.00 85.81 204 ASP A O 1
ATOM 1678 N N . PRO A 1 205 ? 4.806 -17.633 -29.405 1.00 85.88 205 PRO A N 1
ATOM 1679 C CA . PRO A 1 205 ? 6.105 -17.666 -28.742 1.00 85.88 205 PRO A CA 1
ATOM 1680 C C . PRO A 1 205 ? 6.337 -19.026 -28.067 1.00 85.88 205 PRO A C 1
ATOM 1682 O O . PRO A 1 205 ? 5.519 -19.487 -27.277 1.00 85.88 205 PRO A O 1
ATOM 1685 N N . LEU A 1 206 ? 7.487 -19.651 -28.330 1.00 83.69 206 LEU A N 1
ATOM 1686 C CA . LEU A 1 206 ? 7.901 -20.884 -27.640 1.00 83.69 206 LEU A CA 1
ATOM 1687 C C . LEU A 1 206 ? 8.524 -20.613 -26.261 1.00 83.69 206 LEU A C 1
ATOM 1689 O O . LEU A 1 206 ? 8.564 -21.489 -25.403 1.00 83.69 206 LEU A O 1
ATOM 1693 N N . GLU A 1 207 ? 9.031 -19.399 -26.061 1.00 88.19 207 GLU A N 1
ATOM 1694 C CA . GLU A 1 207 ? 9.686 -18.940 -24.838 1.00 88.19 207 GLU A CA 1
ATOM 1695 C C . GLU A 1 207 ? 9.326 -17.478 -24.580 1.00 88.19 207 GLU A C 1
ATOM 1697 O O . GLU A 1 207 ? 8.900 -16.767 -25.496 1.00 88.19 207 GLU A O 1
ATOM 1702 N N . ASN A 1 208 ? 9.561 -16.999 -23.356 1.00 92.75 208 ASN A N 1
ATOM 1703 C CA . ASN A 1 208 ? 9.352 -15.591 -23.037 1.00 92.75 208 ASN A CA 1
ATOM 1704 C C . ASN A 1 208 ? 10.193 -14.679 -23.936 1.00 92.75 208 ASN A C 1
ATOM 1706 O O . ASN A 1 208 ? 11.397 -14.882 -24.095 1.00 92.75 208 ASN A O 1
ATOM 1710 N N . GLN A 1 209 ? 9.555 -13.636 -24.451 1.00 93.94 209 GLN A N 1
ATOM 1711 C CA . GLN A 1 209 ? 10.142 -12.666 -25.366 1.00 93.94 209 GLN A CA 1
ATOM 1712 C C . GLN A 1 209 ? 10.291 -11.310 -24.670 1.00 93.94 209 GLN A C 1
ATOM 1714 O O . GLN A 1 209 ? 9.363 -10.860 -23.994 1.00 93.94 209 GLN A O 1
ATOM 1719 N N . TYR A 1 210 ? 11.431 -10.640 -24.863 1.00 95.25 210 TYR A N 1
ATOM 1720 C CA . TYR A 1 210 ? 11.722 -9.329 -24.273 1.00 95.25 210 TYR A CA 1
ATOM 1721 C C . TYR A 1 210 ? 12.249 -8.386 -25.354 1.00 95.25 210 TYR A C 1
ATOM 1723 O O . TYR A 1 210 ? 13.324 -8.598 -25.913 1.00 95.25 210 TYR A O 1
ATOM 1731 N N . PHE A 1 211 ? 11.490 -7.342 -25.669 1.00 95.56 211 PHE A N 1
ATOM 1732 C CA . PHE A 1 211 ? 11.802 -6.438 -26.770 1.00 95.56 211 PHE A CA 1
ATOM 1733 C C . PHE A 1 211 ? 11.765 -4.993 -26.296 1.00 95.56 211 PHE A C 1
ATOM 1735 O O . PHE A 1 211 ? 10.786 -4.546 -25.699 1.00 95.56 211 PHE A O 1
ATOM 1742 N N . LEU A 1 212 ? 12.815 -4.240 -26.611 1.00 94.88 212 LEU A N 1
ATOM 1743 C CA . LEU A 1 212 ? 12.722 -2.786 -26.652 1.00 94.88 212 LEU A CA 1
ATOM 1744 C C . LEU A 1 212 ? 12.171 -2.384 -28.013 1.00 94.88 212 LEU A C 1
ATOM 1746 O O . LEU A 1 212 ? 12.589 -2.915 -29.040 1.00 94.88 212 LEU A O 1
ATOM 1750 N N . PHE A 1 213 ? 11.242 -1.443 -28.004 1.00 89.00 213 PHE A N 1
ATOM 1751 C CA . PHE A 1 213 ? 10.559 -0.932 -29.181 1.00 89.00 213 PHE A CA 1
ATOM 1752 C C . PHE A 1 213 ? 10.807 0.570 -29.286 1.00 89.00 213 PHE A C 1
ATOM 1754 O O . PHE A 1 213 ? 10.558 1.311 -28.329 1.00 89.00 213 PHE A O 1
ATOM 1761 N N . PHE A 1 214 ? 11.299 1.026 -30.434 1.00 88.19 214 PHE A N 1
ATOM 1762 C CA . PHE A 1 214 ? 11.755 2.397 -30.616 1.00 88.19 214 PHE A CA 1
ATOM 1763 C C . PHE A 1 214 ? 10.913 3.161 -31.632 1.00 88.19 214 PHE A C 1
ATOM 1765 O O . PHE A 1 214 ? 10.395 2.643 -32.620 1.00 88.19 214 PHE A O 1
ATOM 1772 N N . THR A 1 215 ? 10.815 4.456 -31.373 1.00 83.00 215 THR A N 1
ATOM 1773 C CA . THR A 1 215 ? 10.446 5.476 -32.353 1.00 83.00 215 THR A CA 1
ATOM 1774 C C . THR A 1 215 ? 11.589 6.479 -32.429 1.00 83.00 215 THR A C 1
ATOM 1776 O O . THR A 1 215 ? 12.483 6.462 -31.583 1.00 83.00 215 THR A O 1
ATOM 1779 N N . LYS A 1 216 ? 11.508 7.446 -33.351 1.00 74.69 216 LYS A N 1
ATOM 1780 C CA . LYS A 1 216 ? 12.553 8.471 -33.526 1.00 74.69 216 LYS A CA 1
ATOM 1781 C C . LYS A 1 216 ? 12.960 9.219 -32.248 1.00 74.69 216 LYS A C 1
ATOM 1783 O O . LYS A 1 216 ? 14.034 9.802 -32.220 1.00 74.69 216 LYS A O 1
ATOM 1788 N N . THR A 1 217 ? 12.091 9.288 -31.239 1.00 75.94 217 THR A N 1
ATOM 1789 C CA . THR A 1 217 ? 12.326 10.087 -30.023 1.00 75.94 217 THR A CA 1
ATOM 1790 C C . THR A 1 217 ? 11.865 9.398 -28.738 1.00 75.94 217 THR A C 1
ATOM 1792 O O . THR A 1 217 ? 11.704 10.069 -27.723 1.00 75.94 217 THR A O 1
ATOM 1795 N N . HIS A 1 218 ? 11.537 8.104 -28.769 1.00 87.19 218 HIS A N 1
ATOM 1796 C CA . HIS A 1 218 ? 10.922 7.424 -27.623 1.00 87.19 218 HIS A CA 1
ATOM 1797 C C . HIS A 1 218 ? 11.239 5.935 -27.627 1.00 87.19 218 HIS A C 1
ATOM 1799 O O . HIS A 1 218 ? 11.228 5.315 -28.690 1.00 87.19 218 HIS A O 1
ATOM 1805 N N . ALA A 1 219 ? 11.464 5.377 -26.441 1.00 91.12 219 ALA A N 1
ATOM 1806 C CA . ALA A 1 219 ? 11.693 3.956 -26.220 1.00 91.12 219 ALA A CA 1
ATOM 1807 C C . ALA A 1 219 ? 10.589 3.387 -25.324 1.00 91.12 219 ALA A C 1
ATOM 1809 O O . ALA A 1 219 ? 10.160 4.032 -24.363 1.00 91.12 219 ALA A O 1
ATOM 1810 N N . MET A 1 220 ? 10.139 2.191 -25.672 1.00 94.19 220 MET A N 1
ATOM 1811 C CA . MET A 1 220 ? 9.057 1.441 -25.040 1.00 94.19 220 MET A CA 1
ATOM 1812 C C . MET A 1 220 ? 9.496 -0.017 -24.877 1.00 94.19 220 MET A C 1
ATOM 1814 O O . MET A 1 220 ? 10.534 -0.427 -25.407 1.00 94.19 220 MET A O 1
ATOM 1818 N N . ALA A 1 221 ? 8.701 -0.813 -24.172 1.00 97.06 221 ALA A N 1
ATOM 1819 C CA . ALA A 1 221 ? 8.975 -2.229 -23.965 1.00 97.06 221 ALA A CA 1
ATOM 1820 C C . ALA A 1 221 ? 7.781 -3.100 -24.359 1.00 97.06 221 ALA A C 1
ATOM 1822 O O . ALA A 1 221 ? 6.625 -2.735 -24.150 1.00 97.06 221 ALA A O 1
ATOM 1823 N N . ILE A 1 222 ? 8.081 -4.274 -24.905 1.00 96.81 222 ILE A N 1
ATOM 1824 C CA . ILE A 1 222 ? 7.128 -5.353 -25.144 1.00 96.81 222 ILE A CA 1
ATOM 1825 C C . ILE A 1 222 ? 7.657 -6.596 -24.439 1.00 96.81 222 ILE A C 1
ATOM 1827 O O . ILE A 1 222 ? 8.821 -6.970 -24.614 1.00 96.81 222 ILE A O 1
ATOM 1831 N N . THR A 1 223 ? 6.797 -7.242 -23.661 1.00 96.50 223 THR A N 1
ATOM 1832 C CA . THR A 1 223 ? 7.057 -8.578 -23.127 1.00 96.50 223 THR A CA 1
ATOM 1833 C C . THR A 1 223 ? 5.994 -9.538 -23.610 1.00 96.50 223 THR A C 1
ATOM 1835 O O . THR A 1 223 ? 4.819 -9.189 -23.734 1.00 96.50 223 THR A O 1
ATOM 1838 N N . VAL A 1 224 ? 6.418 -10.767 -23.876 1.00 95.88 224 VAL A N 1
ATOM 1839 C CA . VAL A 1 224 ? 5.497 -11.886 -24.013 1.00 95.88 224 VAL A CA 1
ATOM 1840 C C . VAL A 1 224 ? 5.911 -12.926 -23.002 1.00 95.88 224 VAL A C 1
ATOM 1842 O O . VAL A 1 224 ? 7.029 -13.438 -23.057 1.00 95.88 224 VAL A O 1
ATOM 1845 N N . ILE A 1 225 ? 5.041 -13.173 -22.033 1.00 92.94 225 ILE A N 1
ATOM 1846 C CA . ILE A 1 225 ? 5.291 -14.127 -20.962 1.00 92.94 225 ILE A CA 1
ATOM 1847 C C . ILE A 1 225 ? 4.402 -15.326 -21.219 1.00 92.94 225 ILE A C 1
ATOM 1849 O O . ILE A 1 225 ? 3.178 -15.229 -21.166 1.00 92.94 225 ILE A O 1
ATOM 1853 N N . HIS A 1 226 ? 5.053 -16.436 -21.536 1.00 86.75 226 HIS A N 1
ATOM 1854 C CA . HIS A 1 226 ? 4.428 -17.727 -21.716 1.00 86.75 226 HIS A CA 1
ATOM 1855 C C . HIS A 1 226 ? 4.677 -18.535 -20.444 1.00 86.75 226 HIS A C 1
ATOM 1857 O O . HIS A 1 226 ? 5.802 -18.965 -20.177 1.00 86.75 226 HIS A O 1
ATOM 1863 N N . ASP A 1 227 ? 3.640 -18.698 -19.629 1.00 73.50 227 ASP A N 1
ATOM 1864 C CA . ASP A 1 227 ? 3.626 -19.752 -18.625 1.00 73.50 227 ASP A CA 1
ATOM 1865 C C . ASP A 1 227 ? 2.921 -20.985 -19.222 1.00 73.50 227 ASP A C 1
ATOM 1867 O O . ASP A 1 227 ? 2.221 -20.892 -20.229 1.00 73.50 227 ASP A O 1
ATOM 1871 N N . HIS A 1 228 ? 3.127 -22.173 -18.649 1.00 68.94 228 HIS A N 1
ATOM 1872 C CA . HIS A 1 228 ? 2.556 -23.420 -19.184 1.00 68.94 228 HIS A CA 1
ATOM 1873 C C . HIS A 1 228 ? 1.010 -23.441 -19.234 1.00 68.94 228 HIS A C 1
ATOM 1875 O O . HIS A 1 228 ? 0.436 -24.423 -19.706 1.00 68.94 228 HIS A O 1
ATOM 1881 N N . VAL A 1 229 ? 0.337 -22.406 -18.720 1.00 78.12 229 VAL A N 1
ATOM 1882 C CA . VAL A 1 229 ? -1.119 -22.292 -18.595 1.00 78.12 229 VAL A CA 1
ATOM 1883 C C . VAL A 1 229 ? -1.681 -21.228 -19.546 1.00 78.12 229 VAL A C 1
ATOM 1885 O O . VAL A 1 229 ? -2.753 -21.430 -20.113 1.00 78.12 229 VAL A O 1
ATOM 1888 N N . GLN A 1 230 ? -0.979 -20.115 -19.750 1.00 86.69 230 GLN A N 1
ATOM 1889 C CA . GLN A 1 230 ? -1.426 -18.982 -20.553 1.00 86.69 230 GLN A CA 1
ATOM 1890 C C . GLN A 1 230 ? -0.255 -18.164 -21.116 1.00 86.69 230 GLN A C 1
ATOM 1892 O O . GLN A 1 230 ? 0.844 -18.106 -20.566 1.00 86.69 230 GLN A O 1
ATOM 1897 N N . THR A 1 231 ? -0.521 -17.471 -22.224 1.00 92.81 231 THR A N 1
ATOM 1898 C CA . THR A 1 231 ? 0.408 -16.492 -22.803 1.00 92.81 231 THR A CA 1
ATOM 1899 C C . THR A 1 231 ? -0.160 -15.100 -22.614 1.00 92.81 231 THR A C 1
ATOM 1901 O O . THR A 1 231 ? -1.314 -14.857 -22.960 1.00 92.81 231 THR A O 1
ATOM 1904 N N . ILE A 1 232 ? 0.647 -14.193 -22.071 1.00 94.81 232 ILE A N 1
ATOM 1905 C CA . ILE A 1 232 ? 0.270 -12.799 -21.857 1.00 94.81 232 ILE A CA 1
ATOM 1906 C C . ILE A 1 232 ? 1.189 -11.893 -22.669 1.00 94.81 232 ILE A C 1
ATOM 1908 O O . ILE A 1 232 ? 2.416 -11.977 -22.567 1.00 94.81 232 ILE A O 1
ATOM 1912 N N . TRP A 1 233 ? 0.577 -11.008 -23.453 1.00 96.38 233 TRP A N 1
ATOM 1913 C CA . TRP A 1 233 ? 1.252 -9.974 -24.228 1.00 96.38 233 TRP A CA 1
ATOM 1914 C C . TRP A 1 233 ? 1.115 -8.634 -23.527 1.00 96.38 233 TRP A C 1
ATOM 1916 O O . TRP A 1 233 ? -0.004 -8.172 -23.280 1.00 96.38 233 TRP A O 1
ATOM 1926 N N . THR A 1 234 ? 2.245 -7.987 -23.265 1.00 95.75 234 THR A N 1
ATOM 1927 C CA . THR A 1 234 ? 2.276 -6.705 -22.570 1.00 95.75 234 THR A CA 1
ATOM 1928 C C . THR A 1 234 ? 3.024 -5.664 -23.378 1.00 95.75 234 THR A C 1
ATOM 1930 O O . THR A 1 234 ? 4.091 -5.918 -23.936 1.00 95.75 234 THR A O 1
ATOM 1933 N N . PHE A 1 235 ? 2.460 -4.463 -23.421 1.00 95.19 235 PHE A N 1
ATOM 1934 C CA . PHE A 1 235 ? 3.113 -3.269 -23.935 1.00 95.19 235 PHE A CA 1
ATOM 1935 C C . PHE A 1 235 ? 3.266 -2.247 -22.810 1.00 95.19 235 PHE A C 1
ATOM 1937 O O . PHE A 1 235 ? 2.280 -1.911 -22.156 1.00 95.19 235 PHE A O 1
ATOM 1944 N N . PHE A 1 236 ? 4.480 -1.740 -22.610 1.00 96.06 236 PHE A N 1
ATOM 1945 C CA . PHE A 1 236 ? 4.802 -0.708 -21.631 1.00 96.06 236 PHE A CA 1
ATOM 1946 C C . PHE A 1 236 ? 5.342 0.552 -22.309 1.00 96.06 236 PHE A C 1
ATOM 1948 O O . PHE A 1 236 ? 6.340 0.516 -23.033 1.00 96.06 236 PHE A O 1
ATOM 1955 N N . ASP A 1 237 ? 4.716 1.685 -21.995 1.00 93.12 237 ASP A N 1
ATOM 1956 C CA . ASP A 1 237 ? 5.192 3.017 -22.343 1.00 93.12 237 ASP A CA 1
ATOM 1957 C C . ASP A 1 237 ? 5.473 3.834 -21.068 1.00 93.12 237 ASP A C 1
ATOM 1959 O O . ASP A 1 237 ? 4.559 4.065 -20.274 1.00 93.12 237 ASP A O 1
ATOM 1963 N N . PRO A 1 238 ? 6.686 4.383 -20.890 1.00 92.88 238 PRO A N 1
ATOM 1964 C CA . PRO A 1 238 ? 7.034 5.259 -19.766 1.00 92.88 238 PRO A CA 1
ATOM 1965 C C . PRO A 1 238 ? 6.140 6.504 -19.549 1.00 92.88 238 PRO A C 1
ATOM 1967 O O . PRO A 1 238 ? 6.225 7.146 -18.501 1.00 92.88 238 PRO A O 1
ATOM 1970 N N . ASN A 1 239 ? 5.298 6.887 -20.510 1.00 88.62 239 ASN A N 1
ATOM 1971 C CA . ASN A 1 239 ? 4.345 8.000 -20.457 1.00 88.62 239 ASN A CA 1
ATOM 1972 C C . ASN A 1 239 ? 2.874 7.574 -20.314 1.00 88.62 239 ASN A C 1
ATOM 1974 O O . ASN A 1 239 ? 2.040 8.454 -20.063 1.00 88.62 239 ASN A O 1
ATOM 1978 N N . MET A 1 240 ? 2.556 6.289 -20.507 1.00 87.81 240 MET A N 1
ATOM 1979 C CA . MET A 1 240 ? 1.184 5.765 -20.420 1.00 87.81 240 MET A CA 1
ATOM 1980 C C . MET A 1 240 ? 1.022 4.669 -19.361 1.00 87.81 240 MET A C 1
ATOM 1982 O O . MET A 1 240 ? -0.018 4.610 -18.716 1.00 87.81 240 MET A O 1
ATOM 1986 N N . GLY A 1 241 ? 2.050 3.855 -19.127 1.00 92.25 241 GLY A N 1
ATOM 1987 C CA . GLY A 1 241 ? 2.002 2.666 -18.285 1.00 92.25 241 GLY A CA 1
ATOM 1988 C C . GLY A 1 241 ? 1.998 1.379 -19.095 1.00 92.25 241 GLY A C 1
ATOM 1989 O O . GLY A 1 241 ? 2.450 1.376 -20.242 1.00 92.25 241 GLY A O 1
ATOM 1990 N N . ALA A 1 242 ? 1.552 0.282 -18.483 1.00 94.06 242 ALA A N 1
ATOM 1991 C CA . ALA A 1 242 ? 1.506 -1.026 -19.130 1.00 94.06 242 ALA A CA 1
ATOM 1992 C C . ALA A 1 242 ? 0.075 -1.480 -19.413 1.00 94.06 242 ALA A C 1
ATOM 1994 O O . ALA A 1 242 ? -0.824 -1.291 -18.589 1.00 94.06 242 ALA A O 1
ATOM 1995 N N . TYR A 1 243 ? -0.098 -2.143 -20.554 1.00 93.56 243 TYR A N 1
ATOM 1996 C CA . TYR A 1 243 ? -1.351 -2.737 -21.006 1.00 93.56 243 TYR A CA 1
ATOM 1997 C C . TYR A 1 243 ? -1.102 -4.198 -21.371 1.00 93.56 243 TYR A C 1
ATOM 1999 O O . TYR A 1 243 ? -0.262 -4.485 -22.227 1.00 93.56 243 TYR A O 1
ATOM 2007 N N . SER A 1 244 ? -1.815 -5.100 -20.700 1.00 94.25 244 SER A N 1
ATOM 2008 C CA . SER A 1 244 ? -1.623 -6.552 -20.790 1.00 94.25 244 SER A CA 1
ATOM 2009 C C . SER A 1 244 ? -2.865 -7.244 -21.342 1.00 94.25 244 SER A C 1
ATOM 2011 O O . SER A 1 244 ? -3.988 -6.860 -21.011 1.00 94.25 244 SER A O 1
ATOM 2013 N N . PHE A 1 245 ? -2.668 -8.281 -22.152 1.00 94.50 245 PHE A N 1
ATOM 2014 C CA . PHE A 1 245 ? -3.741 -9.013 -22.823 1.00 94.50 245 PHE A CA 1
ATOM 2015 C C . PHE A 1 245 ? -3.452 -10.513 -22.829 1.00 94.50 245 PHE A C 1
ATOM 2017 O O . PHE A 1 245 ? -2.298 -10.913 -22.974 1.00 94.50 245 PHE A O 1
ATOM 2024 N N . ASN A 1 246 ? -4.493 -11.336 -22.712 1.00 93.00 246 ASN A N 1
ATOM 2025 C CA . ASN A 1 246 ? -4.387 -12.802 -22.767 1.00 93.00 246 ASN A CA 1
ATOM 2026 C C . ASN A 1 246 ? -4.680 -13.394 -24.158 1.00 93.00 246 ASN A C 1
ATOM 2028 O O . ASN A 1 246 ? -4.698 -14.610 -24.319 1.00 93.00 246 ASN A O 1
ATOM 2032 N N . GLU A 1 247 ? -4.897 -12.541 -25.161 1.00 92.75 247 GLU A N 1
ATOM 2033 C CA . GLU A 1 247 ? -5.110 -12.939 -26.549 1.00 92.75 247 GLU A CA 1
ATOM 2034 C C . GLU A 1 247 ? -4.276 -12.065 -27.489 1.00 92.75 247 GLU A C 1
ATOM 2036 O O . GLU A 1 247 ? -4.327 -10.830 -27.432 1.00 92.75 247 GLU A O 1
ATOM 2041 N N . TYR A 1 248 ? -3.525 -12.715 -28.382 1.00 93.62 248 TYR A N 1
ATOM 2042 C CA . TYR A 1 248 ? -2.645 -12.049 -29.339 1.00 93.62 248 TYR A CA 1
ATOM 2043 C C . TYR A 1 248 ? -3.392 -11.064 -30.242 1.00 93.62 248 TYR A C 1
ATOM 2045 O O . TYR A 1 248 ? -2.938 -9.935 -30.421 1.00 93.62 248 TYR A O 1
ATOM 2053 N N . ASP A 1 249 ? -4.535 -11.462 -30.807 1.00 92.19 249 ASP A N 1
ATOM 2054 C CA . ASP A 1 249 ? -5.269 -10.619 -31.754 1.00 92.19 249 ASP A CA 1
ATOM 2055 C C . ASP A 1 249 ? -5.833 -9.365 -31.070 1.00 92.19 249 ASP A C 1
ATOM 2057 O O . ASP A 1 249 ? -5.780 -8.272 -31.641 1.00 92.19 249 ASP A O 1
ATOM 2061 N N . ALA A 1 250 ? -6.262 -9.480 -29.808 1.00 92.06 250 ALA A N 1
ATOM 2062 C CA . ALA A 1 250 ? -6.667 -8.339 -28.990 1.00 92.06 250 ALA A CA 1
ATOM 2063 C C . ALA A 1 250 ? -5.490 -7.384 -28.718 1.00 92.06 250 ALA A C 1
ATOM 2065 O O . ALA A 1 250 ? -5.617 -6.173 -28.926 1.00 92.06 250 ALA A O 1
ATOM 2066 N N . TRP A 1 251 ? -4.326 -7.917 -28.328 1.00 93.69 251 TRP A N 1
ATOM 2067 C CA . TRP A 1 251 ? -3.108 -7.124 -28.126 1.00 93.69 251 TRP A CA 1
ATOM 2068 C C . TRP A 1 251 ? -2.648 -6.433 -29.415 1.00 93.69 251 TRP A C 1
ATOM 2070 O O . TRP A 1 251 ? -2.370 -5.232 -29.428 1.00 93.69 251 TRP A O 1
ATOM 2080 N N . ARG A 1 252 ? -2.610 -7.164 -30.532 1.00 92.06 252 ARG A N 1
ATOM 2081 C CA . ARG A 1 252 ? -2.223 -6.632 -31.842 1.00 92.06 252 ARG A CA 1
ATOM 2082 C C . ARG A 1 252 ? -3.182 -5.535 -32.291 1.00 92.06 252 ARG A C 1
ATOM 2084 O O . ARG A 1 252 ? -2.727 -4.505 -32.792 1.00 92.06 252 ARG A O 1
ATOM 2091 N N . ASN A 1 253 ? -4.487 -5.719 -32.096 1.00 89.19 253 ASN A N 1
ATOM 2092 C CA . ASN A 1 253 ? -5.497 -4.700 -32.370 1.00 89.19 253 ASN A CA 1
ATOM 2093 C C . ASN A 1 253 ? -5.286 -3.447 -31.502 1.00 89.19 253 ASN A C 1
ATOM 2095 O O . ASN A 1 253 ? -5.308 -2.331 -32.020 1.00 89.19 253 ASN A O 1
ATOM 2099 N N . PHE A 1 254 ? -5.003 -3.612 -30.207 1.00 89.00 254 PHE A N 1
ATOM 2100 C CA . PHE A 1 254 ? -4.650 -2.500 -29.321 1.00 89.00 254 PHE A CA 1
ATOM 2101 C C . PHE A 1 254 ? -3.423 -1.733 -29.834 1.00 89.00 254 PHE A C 1
ATOM 2103 O O . PHE A 1 254 ? -3.481 -0.513 -30.006 1.00 89.00 254 PHE A O 1
ATOM 2110 N N . MET A 1 255 ? -2.337 -2.440 -30.149 1.00 86.88 255 MET A N 1
ATOM 2111 C CA . MET A 1 255 ? -1.112 -1.829 -30.662 1.00 86.88 255 MET A CA 1
ATOM 2112 C C . MET A 1 255 ? -1.378 -1.062 -31.964 1.00 86.88 255 MET A C 1
ATOM 2114 O O . MET A 1 255 ? -1.070 0.122 -32.070 1.00 86.88 255 MET A O 1
ATOM 2118 N N . THR A 1 256 ? -2.000 -1.709 -32.948 1.00 84.38 256 THR A N 1
ATOM 2119 C CA . THR A 1 256 ? -2.234 -1.154 -34.293 1.00 84.38 256 THR A CA 1
ATOM 2120 C C . THR A 1 256 ? -3.243 -0.016 -34.318 1.00 84.38 256 THR A C 1
ATOM 2122 O O . THR A 1 256 ? -2.944 1.067 -34.826 1.00 84.38 256 THR A O 1
ATOM 2125 N N . ASN A 1 257 ? -4.435 -0.244 -33.774 1.00 80.56 257 ASN A N 1
ATOM 2126 C CA . ASN A 1 257 ? -5.571 0.647 -33.971 1.00 80.56 257 ASN A CA 1
ATOM 2127 C C . ASN A 1 257 ? -5.687 1.709 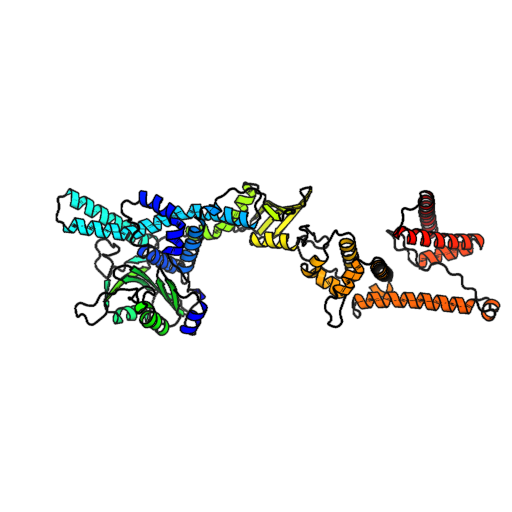-32.884 1.00 80.56 257 ASN A C 1
ATOM 2129 O O . ASN A 1 257 ? -6.150 2.811 -33.178 1.00 80.56 257 ASN A O 1
ATOM 2133 N N . HIS A 1 258 ? -5.213 1.429 -31.668 1.00 78.38 258 HIS A N 1
ATOM 2134 C CA . HIS A 1 258 ? -5.287 2.381 -30.565 1.00 78.38 258 HIS A CA 1
ATOM 2135 C C . HIS A 1 258 ? -3.955 3.094 -30.361 1.00 78.38 258 HIS A C 1
ATOM 2137 O O . HIS A 1 258 ? -3.876 4.305 -30.564 1.00 78.38 258 HIS A O 1
ATOM 2143 N N . LEU A 1 259 ? -2.892 2.368 -30.024 1.00 79.12 259 LEU A N 1
ATOM 2144 C CA . LEU A 1 259 ? -1.626 2.977 -29.621 1.00 79.12 259 LEU A CA 1
ATOM 2145 C C . LEU A 1 259 ? -0.948 3.737 -30.775 1.00 79.12 259 LEU A C 1
ATOM 2147 O O . LEU A 1 259 ? -0.695 4.939 -30.683 1.00 79.12 259 LEU A O 1
ATOM 2151 N N . LEU A 1 260 ? -0.700 3.067 -31.900 1.00 75.88 260 LEU A N 1
ATOM 2152 C CA . LEU A 1 260 ? 0.067 3.628 -33.022 1.00 75.88 260 LEU A CA 1
ATOM 2153 C C . LEU A 1 260 ? -0.680 4.721 -33.802 1.00 75.88 260 LEU A C 1
ATOM 2155 O O . LEU A 1 260 ? -0.074 5.517 -34.530 1.00 75.88 260 LEU A O 1
ATOM 2159 N N . ASN A 1 261 ? -1.998 4.789 -33.632 1.00 74.56 261 ASN A N 1
ATOM 2160 C CA . ASN A 1 261 ? -2.840 5.845 -34.181 1.00 74.56 261 ASN A CA 1
ATOM 2161 C C . ASN A 1 261 ? -3.196 6.926 -33.153 1.00 74.56 261 ASN A C 1
ATOM 2163 O O . ASN A 1 261 ? -3.905 7.872 -33.499 1.00 74.56 261 ASN A O 1
ATOM 2167 N N . THR A 1 262 ? -2.674 6.847 -31.924 1.00 75.56 262 THR A N 1
ATOM 2168 C CA . THR A 1 262 ? -2.951 7.854 -30.897 1.00 75.56 262 THR A CA 1
ATOM 2169 C C . THR A 1 262 ? -2.395 9.219 -31.308 1.00 75.56 262 THR A C 1
ATOM 2171 O O . THR A 1 262 ? -1.231 9.364 -31.700 1.00 75.56 262 THR A O 1
ATOM 2174 N N . VAL A 1 263 ? -3.232 10.250 -31.173 1.00 77.19 263 VAL A N 1
ATOM 2175 C CA . VAL A 1 263 ? -2.887 11.652 -31.428 1.00 77.19 263 VAL A CA 1
ATOM 2176 C C . VAL A 1 263 ? -2.839 12.460 -30.135 1.00 77.19 263 VAL A C 1
ATOM 2178 O O . VAL A 1 263 ? -3.592 12.227 -29.190 1.00 77.19 263 VAL A O 1
ATOM 2181 N N . SER A 1 264 ? -1.943 13.441 -30.087 1.00 72.00 264 SER A N 1
ATOM 2182 C CA . SER A 1 264 ? -1.865 14.394 -28.988 1.00 72.00 264 SER A CA 1
ATOM 2183 C C . SER A 1 264 ? -3.095 15.298 -28.987 1.00 72.00 264 SER A C 1
ATOM 2185 O O . SER A 1 264 ? -3.392 15.967 -29.976 1.00 72.00 264 SER A O 1
ATOM 2187 N N . VAL A 1 265 ? -3.774 15.374 -27.841 1.00 70.56 265 VAL A N 1
ATOM 2188 C CA . VAL A 1 265 ? -4.989 16.187 -27.648 1.00 70.56 265 VAL A CA 1
ATOM 2189 C C . VAL A 1 265 ? -4.739 17.674 -27.930 1.00 70.56 265 VAL A C 1
ATOM 2191 O O . VAL A 1 265 ? -5.633 18.376 -28.385 1.00 70.56 265 VAL A O 1
ATOM 2194 N N . ASN A 1 266 ? -3.514 18.157 -27.705 1.00 67.88 266 ASN A N 1
ATOM 2195 C CA . ASN A 1 266 ? -3.198 19.583 -27.801 1.00 67.88 266 ASN A CA 1
ATOM 2196 C C . ASN A 1 266 ? -2.967 20.067 -29.239 1.00 67.88 266 ASN A C 1
ATOM 2198 O O . ASN A 1 266 ? -3.052 21.263 -29.493 1.00 67.88 266 ASN A O 1
ATOM 2202 N N . ASN A 1 267 ? -2.600 19.178 -30.168 1.00 75.62 267 ASN A N 1
ATOM 2203 C CA . ASN A 1 267 ? -2.220 19.581 -31.527 1.00 75.62 267 ASN A CA 1
ATOM 2204 C C . ASN A 1 267 ? -2.662 18.613 -32.636 1.00 75.62 267 ASN A C 1
ATOM 2206 O O . ASN A 1 267 ? -2.302 18.825 -33.792 1.00 75.62 267 ASN A O 1
ATOM 2210 N N . GLY A 1 268 ? -3.391 17.543 -32.303 1.00 77.19 268 GLY A N 1
ATOM 2211 C CA . GLY A 1 268 ? -3.908 16.553 -33.250 1.00 77.19 268 GLY A CA 1
ATOM 2212 C C . GLY A 1 268 ? -2.844 15.713 -33.966 1.00 77.19 268 GLY A C 1
ATOM 2213 O O . GLY A 1 268 ? -3.189 14.903 -34.822 1.00 77.19 268 GLY A O 1
ATOM 2214 N N . LYS A 1 269 ? -1.551 15.873 -33.653 1.00 78.69 269 LYS A N 1
ATOM 2215 C CA . LYS A 1 269 ? -0.468 15.114 -34.297 1.00 78.69 269 LYS A CA 1
ATOM 2216 C C . LYS A 1 269 ? -0.296 13.756 -33.629 1.00 78.69 269 LYS A C 1
ATOM 2218 O O . LYS A 1 269 ? -0.413 13.661 -32.408 1.00 78.69 269 LYS A O 1
ATOM 2223 N N . LYS A 1 270 ? 0.052 12.728 -34.413 1.00 77.38 270 LYS A N 1
ATOM 2224 C CA . LYS A 1 270 ? 0.423 11.407 -33.880 1.00 77.38 270 LYS A CA 1
ATOM 2225 C C . LYS A 1 270 ? 1.501 11.541 -32.803 1.00 77.38 270 LYS A C 1
ATOM 2227 O O . LYS A 1 270 ? 2.473 12.280 -32.998 1.00 77.38 270 LYS A O 1
ATOM 2232 N N . ILE A 1 271 ? 1.299 10.848 -31.682 1.00 77.50 271 ILE A N 1
ATOM 2233 C CA . ILE A 1 271 ? 2.231 10.852 -30.546 1.00 77.50 271 ILE A CA 1
ATOM 2234 C C . ILE A 1 271 ? 3.536 10.162 -30.950 1.00 77.50 271 ILE A C 1
ATOM 2236 O O . ILE A 1 271 ? 4.613 10.715 -30.738 1.00 77.50 271 ILE A O 1
ATOM 2240 N N . TYR A 1 272 ? 3.434 9.010 -31.613 1.00 79.25 272 TYR A N 1
ATOM 2241 C CA . TYR A 1 272 ? 4.579 8.243 -32.094 1.00 79.25 272 TYR A CA 1
ATOM 2242 C C . TYR A 1 272 ? 4.863 8.535 -33.564 1.00 79.25 272 TYR A C 1
ATOM 2244 O O . TYR A 1 272 ? 3.954 8.598 -34.397 1.00 79.25 272 TYR A O 1
ATOM 2252 N N . ARG A 1 273 ? 6.145 8.716 -33.889 1.00 77.12 273 ARG A N 1
ATOM 2253 C CA . ARG A 1 273 ? 6.616 8.946 -35.258 1.00 77.12 273 ARG A CA 1
ATOM 2254 C C . ARG A 1 273 ? 7.531 7.807 -35.676 1.00 77.12 273 ARG A C 1
ATOM 2256 O O . ARG A 1 273 ? 8.642 7.694 -35.161 1.00 77.12 273 ARG A O 1
ATOM 2263 N N . PHE A 1 274 ? 7.060 7.016 -36.629 1.00 76.25 274 PHE A N 1
ATOM 2264 C CA . PHE A 1 274 ? 7.809 5.904 -37.204 1.00 76.25 274 PHE A CA 1
ATOM 2265 C C . PHE A 1 274 ? 8.583 6.324 -38.452 1.00 76.25 274 PHE A C 1
ATOM 2267 O O . PHE A 1 274 ? 8.302 7.365 -39.062 1.00 76.25 274 PHE A O 1
ATOM 2274 N N . GLY A 1 275 ? 9.588 5.524 -38.797 1.00 71.56 275 GLY A N 1
ATOM 2275 C CA . GLY A 1 275 ? 10.205 5.549 -40.115 1.00 71.56 275 GLY A CA 1
ATOM 2276 C C . GLY A 1 275 ? 9.313 4.877 -41.159 1.00 71.56 275 GLY A C 1
ATOM 2277 O O . GLY A 1 275 ? 8.327 4.215 -40.832 1.00 71.56 275 GLY A O 1
ATOM 2278 N N . TYR A 1 276 ? 9.682 5.048 -42.422 1.00 73.25 276 TYR A N 1
ATOM 2279 C CA . TYR A 1 276 ? 9.168 4.245 -43.527 1.00 73.25 276 TYR A CA 1
ATOM 2280 C C . TYR A 1 276 ? 10.341 3.460 -44.105 1.00 73.25 276 TYR A C 1
ATOM 2282 O O . TYR A 1 276 ? 11.467 3.957 -44.085 1.00 73.25 276 TYR A O 1
ATOM 2290 N N . THR A 1 277 ? 10.072 2.260 -44.615 1.00 69.50 277 THR A N 1
ATOM 2291 C CA . THR A 1 277 ? 11.069 1.461 -45.343 1.00 69.50 277 THR A CA 1
ATOM 2292 C C . THR A 1 277 ? 11.644 2.248 -46.525 1.00 69.50 277 THR A C 1
ATOM 2294 O O . THR A 1 277 ? 11.025 3.205 -46.993 1.00 69.50 277 THR A O 1
ATOM 2297 N N . GLU A 1 278 ? 12.787 1.823 -47.073 1.00 66.94 278 GLU A N 1
ATOM 2298 C CA . GLU A 1 278 ? 13.402 2.460 -48.256 1.00 66.94 278 GLU A CA 1
ATOM 2299 C C . GLU A 1 278 ? 12.434 2.575 -49.451 1.00 66.94 278 GLU A C 1
ATOM 2301 O O . GLU A 1 278 ? 12.510 3.514 -50.239 1.00 66.94 278 GLU A O 1
ATOM 2306 N N . SER A 1 279 ? 11.466 1.653 -49.549 1.00 68.75 279 SER A N 1
ATOM 2307 C CA . SER A 1 279 ? 10.402 1.671 -50.562 1.00 68.75 279 SER A CA 1
ATOM 2308 C C . SER A 1 279 ? 9.322 2.742 -50.338 1.00 68.75 279 SER A C 1
ATOM 2310 O O . SER A 1 279 ? 8.511 2.995 -51.229 1.00 68.75 279 SER A O 1
ATOM 2312 N N . GLY A 1 280 ? 9.254 3.324 -49.137 1.00 67.38 280 GLY A N 1
ATOM 2313 C CA . GLY A 1 280 ? 8.240 4.284 -48.696 1.00 67.38 280 GLY A CA 1
ATOM 2314 C C . GLY A 1 280 ? 6.844 3.698 -48.453 1.00 67.38 280 GLY A C 1
ATOM 2315 O O . GLY A 1 280 ? 5.943 4.439 -48.064 1.00 67.38 280 GLY A O 1
ATOM 2316 N N . LYS A 1 281 ? 6.635 2.394 -48.687 1.00 66.94 281 LYS A N 1
ATOM 2317 C CA . LYS A 1 281 ? 5.301 1.763 -48.680 1.00 66.94 281 LYS A CA 1
ATOM 2318 C C . LYS A 1 281 ? 4.873 1.206 -47.325 1.00 66.94 281 LYS A C 1
ATOM 2320 O O . LYS A 1 281 ? 3.679 1.107 -47.063 1.00 66.94 281 LYS A O 1
ATOM 2325 N N . GLU A 1 282 ? 5.830 0.856 -46.473 1.00 73.88 282 GLU A N 1
ATOM 2326 C CA . GLU A 1 282 ? 5.577 0.192 -45.191 1.00 73.88 282 GLU A CA 1
ATOM 2327 C C . GLU A 1 282 ? 6.241 0.936 -44.036 1.00 73.88 282 GLU A C 1
ATOM 2329 O O . GLU A 1 282 ? 7.294 1.554 -44.207 1.00 73.88 282 GLU A O 1
ATOM 2334 N N . ILE A 1 283 ? 5.620 0.856 -42.859 1.00 80.50 283 ILE A N 1
ATOM 2335 C CA . ILE A 1 283 ? 6.161 1.403 -41.615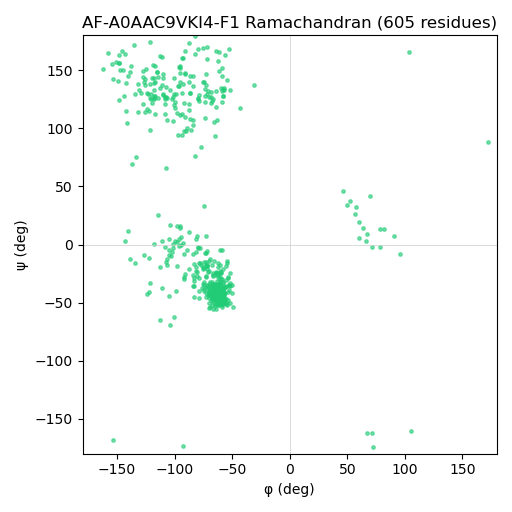 1.00 80.50 283 ILE A CA 1
ATOM 2336 C C . ILE A 1 283 ? 7.374 0.560 -41.200 1.00 80.50 283 ILE A C 1
ATOM 2338 O O . ILE A 1 283 ? 7.273 -0.663 -41.089 1.00 80.50 283 ILE A O 1
ATOM 2342 N N . GLU A 1 284 ? 8.506 1.222 -40.964 1.00 85.56 284 GLU A N 1
ATOM 2343 C CA . GLU A 1 284 ? 9.711 0.596 -40.416 1.00 85.56 284 GLU A CA 1
ATOM 2344 C C . GLU A 1 284 ? 9.648 0.605 -38.884 1.00 85.56 284 GLU A C 1
ATOM 2346 O O . GLU A 1 284 ? 9.368 1.640 -38.267 1.00 85.56 284 GLU A O 1
ATOM 2351 N N . ILE A 1 285 ? 9.906 -0.556 -38.286 1.00 86.81 285 ILE A N 1
ATOM 2352 C CA . ILE A 1 285 ? 9.992 -0.759 -36.844 1.00 86.81 285 ILE A CA 1
ATOM 2353 C C . ILE A 1 285 ? 11.446 -0.952 -36.438 1.00 86.81 285 ILE A C 1
ATOM 2355 O O . ILE A 1 285 ? 12.131 -1.844 -36.937 1.00 86.81 285 ILE A O 1
ATOM 2359 N N . GLU A 1 286 ? 11.874 -0.134 -35.483 1.00 90.88 286 GLU A N 1
ATOM 2360 C CA . GLU A 1 286 ? 13.166 -0.224 -34.814 1.00 90.88 286 GLU A CA 1
ATOM 2361 C C . GLU A 1 286 ? 12.990 -0.931 -33.465 1.00 90.88 286 GLU A C 1
ATOM 2363 O O . GLU A 1 286 ? 12.107 -0.577 -32.676 1.00 90.88 286 GLU A O 1
ATOM 2368 N N . TYR A 1 287 ? 13.806 -1.949 -33.196 1.00 92.56 287 TYR A N 1
ATOM 2369 C CA . TYR A 1 287 ? 13.700 -2.754 -31.980 1.00 92.56 287 TYR A CA 1
ATOM 2370 C C . TYR A 1 287 ? 15.047 -3.326 -31.534 1.00 92.56 287 TYR A C 1
ATOM 2372 O O . TYR A 1 287 ? 15.932 -3.553 -32.353 1.00 92.56 287 TYR A O 1
ATOM 2380 N N . THR A 1 288 ? 15.162 -3.650 -30.247 1.00 93.44 288 THR A N 1
ATOM 2381 C CA . THR A 1 288 ? 16.256 -4.476 -29.711 1.00 93.44 288 THR A CA 1
ATOM 2382 C C . THR A 1 288 ? 15.648 -5.720 -29.083 1.00 93.44 288 THR A C 1
ATOM 2384 O O . THR A 1 288 ? 14.823 -5.618 -28.174 1.00 93.44 288 THR A O 1
ATOM 2387 N N . HIS A 1 289 ? 16.052 -6.899 -29.556 1.00 93.38 289 HIS A N 1
ATOM 2388 C CA . HIS A 1 289 ? 15.645 -8.172 -28.965 1.00 93.38 289 HIS A CA 1
ATOM 2389 C C . HIS A 1 289 ? 16.609 -8.548 -27.836 1.00 93.38 289 HIS A C 1
ATOM 2391 O O . HIS A 1 289 ? 17.812 -8.705 -28.064 1.00 93.38 289 HIS A O 1
ATOM 2397 N N . LEU A 1 290 ? 16.073 -8.706 -26.628 1.00 92.88 290 LEU A N 1
ATOM 2398 C CA . LEU A 1 290 ? 16.793 -9.194 -25.460 1.00 92.88 290 LEU A CA 1
ATOM 2399 C C . LEU A 1 290 ? 16.405 -10.647 -25.174 1.00 92.88 290 LEU A C 1
ATOM 2401 O O . LEU A 1 290 ? 15.227 -10.998 -25.136 1.00 92.88 290 LEU A O 1
ATOM 2405 N N . VAL A 1 291 ? 17.404 -11.485 -24.933 1.00 91.19 291 VAL A N 1
ATOM 2406 C CA . VAL A 1 291 ? 17.235 -12.892 -24.561 1.00 91.19 291 VAL A CA 1
ATOM 2407 C C . VAL A 1 291 ? 17.665 -13.112 -23.119 1.00 91.19 291 VAL A C 1
ATOM 2409 O O . VAL A 1 291 ? 18.358 -12.294 -22.511 1.00 91.19 291 VAL A O 1
ATOM 2412 N N . ARG A 1 292 ? 17.220 -14.221 -22.533 1.00 90.38 292 ARG A N 1
ATOM 2413 C CA . ARG A 1 292 ? 17.601 -14.582 -21.168 1.00 90.38 292 ARG A CA 1
ATOM 2414 C C . ARG A 1 292 ? 19.077 -14.949 -21.115 1.00 90.38 292 ARG A C 1
ATOM 2416 O O . ARG A 1 292 ? 19.533 -15.810 -21.858 1.00 90.38 292 ARG A O 1
ATOM 2423 N N . ARG A 1 293 ? 19.783 -14.371 -20.147 1.00 87.50 293 ARG A N 1
ATOM 2424 C CA . ARG A 1 293 ? 21.140 -14.773 -19.791 1.00 87.50 293 ARG A CA 1
ATOM 2425 C C . ARG A 1 293 ? 21.105 -15.656 -18.548 1.00 87.50 293 ARG A C 1
ATOM 2427 O O . ARG A 1 293 ? 20.520 -15.281 -17.525 1.00 87.50 293 ARG A O 1
ATOM 2434 N N . ASN A 1 294 ? 21.762 -16.812 -18.625 1.00 76.81 294 ASN A N 1
ATOM 2435 C CA . ASN A 1 294 ? 22.039 -17.644 -17.456 1.00 76.81 294 ASN A CA 1
ATOM 2436 C C . ASN A 1 294 ? 23.144 -16.964 -16.636 1.00 76.81 294 ASN A C 1
ATOM 2438 O O . ASN A 1 294 ? 24.291 -16.887 -17.074 1.00 76.81 294 ASN A O 1
ATOM 2442 N N . HIS A 1 295 ? 22.801 -16.419 -15.470 1.00 67.50 295 HIS A N 1
ATOM 2443 C CA . HIS A 1 295 ? 23.751 -15.701 -14.621 1.00 67.50 295 HIS A CA 1
ATOM 2444 C C . HIS A 1 295 ? 23.466 -15.894 -13.122 1.00 67.50 295 HIS A C 1
ATOM 2446 O O . HIS A 1 295 ? 22.404 -16.388 -12.743 1.00 67.50 295 HIS A O 1
ATOM 2452 N N . SER A 1 296 ? 24.440 -15.509 -12.288 1.00 60.03 296 SER A N 1
ATOM 2453 C CA . SER A 1 296 ? 24.346 -15.415 -10.826 1.00 60.03 296 SER A CA 1
ATOM 2454 C C . SER A 1 296 ? 23.295 -14.403 -10.350 1.00 60.03 296 SER A C 1
ATOM 2456 O O . SER A 1 296 ? 22.812 -13.584 -11.128 1.00 60.03 296 SER A O 1
ATOM 2458 N N . ALA A 1 297 ? 22.951 -14.495 -9.060 1.00 63.56 297 ALA A N 1
ATOM 2459 C CA . ALA A 1 297 ? 21.822 -13.831 -8.408 1.00 63.56 297 ALA A CA 1
ATOM 2460 C C . ALA A 1 297 ? 21.632 -12.353 -8.808 1.00 63.56 297 ALA A C 1
ATOM 2462 O O . ALA A 1 297 ? 22.485 -11.504 -8.538 1.00 63.56 297 ALA A O 1
ATOM 2463 N N . TYR A 1 298 ? 20.480 -12.062 -9.420 1.00 80.62 298 TYR A N 1
ATOM 2464 C CA . TYR A 1 298 ? 19.954 -10.707 -9.569 1.00 80.62 298 TYR A CA 1
ATOM 2465 C C . TYR A 1 298 ? 19.803 -10.075 -8.178 1.00 80.62 298 TYR A C 1
ATOM 2467 O O . TYR A 1 298 ? 19.348 -10.721 -7.235 1.00 80.62 298 TYR A O 1
ATOM 2475 N N . ASN A 1 299 ? 20.236 -8.822 -8.035 1.00 77.44 299 ASN A N 1
ATOM 2476 C CA . ASN A 1 299 ? 20.207 -8.138 -6.749 1.00 77.44 299 ASN A CA 1
ATOM 2477 C C . ASN A 1 299 ? 18.867 -7.413 -6.565 1.00 77.44 299 ASN A C 1
ATOM 2479 O O . ASN A 1 299 ? 18.677 -6.308 -7.076 1.00 77.44 299 ASN A O 1
ATOM 2483 N N . GLU A 1 300 ? 17.961 -8.026 -5.807 1.00 81.44 300 GLU A N 1
ATOM 2484 C CA . GLU A 1 300 ? 16.581 -7.577 -5.573 1.00 81.44 300 GLU A CA 1
ATOM 2485 C C . GLU A 1 300 ? 16.463 -6.375 -4.611 1.00 81.44 300 GLU A C 1
ATOM 2487 O O . GLU A 1 300 ? 15.485 -6.259 -3.870 1.00 81.44 300 GLU A O 1
ATOM 2492 N N . THR A 1 301 ? 17.433 -5.449 -4.607 1.00 85.81 301 THR A N 1
ATOM 2493 C CA . THR A 1 301 ? 17.536 -4.377 -3.593 1.00 85.81 301 THR A CA 1
ATOM 2494 C C . THR A 1 301 ? 16.260 -3.560 -3.428 1.00 85.81 301 THR A C 1
ATOM 2496 O O . THR A 1 301 ? 15.962 -3.086 -2.336 1.00 85.81 301 THR A O 1
ATOM 2499 N N . TRP A 1 302 ? 15.516 -3.344 -4.517 1.00 91.38 302 TRP A N 1
ATOM 2500 C CA . TRP A 1 302 ? 14.289 -2.554 -4.468 1.00 91.38 302 TRP A CA 1
ATOM 2501 C C . TRP A 1 302 ? 13.133 -3.323 -3.814 1.00 91.38 302 TRP A C 1
ATOM 2503 O O . TRP A 1 302 ? 12.354 -2.713 -3.084 1.00 91.38 302 TRP A O 1
ATOM 2513 N N . LYS A 1 303 ? 13.042 -4.649 -4.011 1.00 90.75 303 LYS A N 1
ATOM 2514 C CA . LYS A 1 303 ? 12.051 -5.500 -3.335 1.00 90.75 303 LYS A CA 1
ATOM 2515 C C . LYS A 1 303 ? 12.362 -5.631 -1.860 1.00 90.75 303 LYS A C 1
ATOM 2517 O O . LYS A 1 303 ? 11.455 -5.517 -1.039 1.00 90.75 303 LYS A O 1
ATOM 2522 N N . GLU A 1 304 ? 13.637 -5.819 -1.525 1.00 88.62 304 GLU A N 1
ATOM 2523 C CA . GLU A 1 304 ? 14.078 -5.807 -0.135 1.00 88.62 304 GLU A CA 1
ATOM 2524 C C . GLU A 1 304 ? 13.685 -4.476 0.516 1.00 88.62 304 GLU A C 1
ATOM 2526 O O . GLU A 1 304 ? 12.977 -4.485 1.522 1.00 88.62 304 GLU A O 1
ATOM 2531 N N . ALA A 1 305 ? 14.005 -3.343 -0.122 1.00 89.94 305 ALA A N 1
ATOM 2532 C CA . ALA A 1 305 ? 13.600 -2.028 0.364 1.00 89.94 305 ALA A CA 1
ATOM 2533 C C . ALA A 1 305 ? 12.072 -1.904 0.523 1.00 89.94 305 ALA A C 1
ATOM 2535 O O . ALA A 1 305 ? 11.584 -1.494 1.572 1.00 89.94 305 ALA A O 1
AT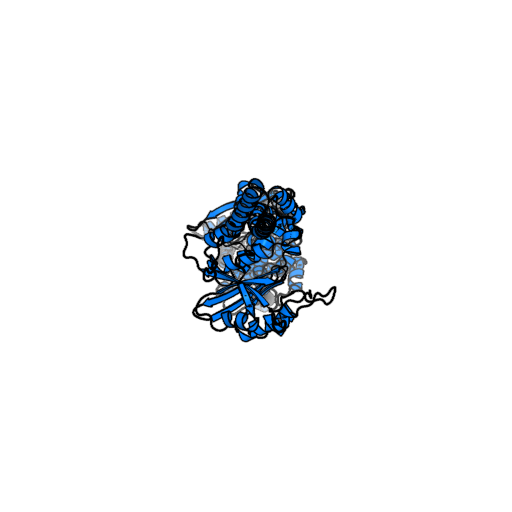OM 2536 N N . ALA A 1 306 ? 11.287 -2.311 -0.478 1.00 90.44 306 ALA A N 1
ATOM 2537 C CA . ALA A 1 306 ? 9.827 -2.279 -0.398 1.00 90.44 306 ALA A CA 1
ATOM 2538 C C . ALA A 1 306 ? 9.284 -3.120 0.775 1.00 90.44 306 ALA A C 1
ATOM 2540 O O . ALA A 1 306 ? 8.381 -2.683 1.487 1.00 90.44 306 ALA A O 1
ATOM 2541 N N . SER A 1 307 ? 9.854 -4.305 1.007 1.00 89.31 307 SER A N 1
ATOM 2542 C CA . SER A 1 307 ? 9.421 -5.224 2.067 1.00 89.31 307 SER A CA 1
ATOM 2543 C C . SER A 1 307 ? 9.803 -4.769 3.482 1.00 89.31 307 SER A C 1
ATOM 2545 O O . SER A 1 307 ? 9.106 -5.102 4.440 1.00 89.31 307 SER A O 1
ATOM 2547 N N . GLN A 1 308 ? 10.887 -3.999 3.624 1.00 89.88 308 GLN A N 1
ATOM 2548 C CA . GLN A 1 308 ? 11.419 -3.555 4.917 1.00 89.88 308 GLN A CA 1
ATOM 2549 C C . GLN A 1 308 ? 10.821 -2.232 5.408 1.00 89.88 308 GLN A C 1
ATOM 2551 O O . GLN A 1 308 ? 11.095 -1.822 6.535 1.00 89.88 308 GLN A O 1
ATOM 2556 N N . GLU A 1 309 ? 9.982 -1.565 4.613 1.00 91.12 309 GLU A N 1
ATOM 2557 C CA . GLU A 1 309 ? 9.398 -0.268 4.971 1.00 91.12 309 GLU A CA 1
ATOM 2558 C C . GLU A 1 309 ? 8.618 -0.307 6.298 1.00 91.12 309 GLU A C 1
ATOM 2560 O O . GLU A 1 309 ? 8.761 0.583 7.140 1.00 91.12 309 GLU A O 1
ATOM 2565 N N . GLU A 1 310 ? 7.814 -1.352 6.508 1.00 90.88 310 GLU A N 1
ATOM 2566 C CA . GLU A 1 310 ? 7.014 -1.500 7.727 1.00 90.88 310 GLU A CA 1
ATOM 2567 C C . GLU A 1 310 ? 7.895 -1.803 8.950 1.00 90.88 310 GLU A C 1
ATOM 2569 O O . GLU A 1 310 ? 7.714 -1.214 10.017 1.00 90.88 310 GLU A O 1
ATOM 2574 N N . ASN A 1 311 ? 8.914 -2.649 8.781 1.00 90.81 311 ASN A N 1
ATOM 2575 C CA . ASN A 1 311 ? 9.900 -2.921 9.828 1.00 90.81 311 ASN A CA 1
ATOM 2576 C C . ASN A 1 311 ? 10.660 -1.644 10.208 1.00 90.81 311 ASN A C 1
ATOM 2578 O O . ASN A 1 311 ? 10.796 -1.332 11.392 1.00 90.81 311 ASN A O 1
ATOM 2582 N N . TYR A 1 312 ? 11.088 -0.854 9.218 1.00 92.38 312 TYR A N 1
ATOM 2583 C CA . TYR A 1 312 ? 11.759 0.423 9.450 1.00 92.38 312 TYR A CA 1
ATOM 2584 C C . TYR A 1 312 ? 10.879 1.406 10.229 1.00 92.38 312 TYR A C 1
ATOM 2586 O O . TYR A 1 312 ? 11.380 2.110 11.116 1.00 92.38 312 TYR A O 1
ATOM 2594 N N . LEU A 1 313 ? 9.575 1.460 9.926 1.00 93.62 313 LEU A N 1
ATOM 2595 C CA . LEU A 1 313 ? 8.612 2.274 10.667 1.00 93.62 313 LEU A CA 1
ATOM 2596 C C . LEU A 1 313 ? 8.584 1.880 12.147 1.00 93.62 313 LEU A C 1
ATOM 2598 O O . LEU A 1 313 ? 8.781 2.740 13.011 1.00 93.62 313 LEU A O 1
ATOM 2602 N N . ILE A 1 314 ? 8.376 0.597 12.444 1.00 94.56 314 ILE A N 1
ATOM 2603 C CA . ILE A 1 314 ? 8.251 0.108 13.823 1.00 94.56 314 ILE A CA 1
ATOM 2604 C C . ILE A 1 314 ? 9.555 0.270 14.597 1.00 94.56 314 ILE A C 1
ATOM 2606 O O . ILE A 1 314 ? 9.550 0.815 15.706 1.00 94.56 314 ILE A O 1
ATOM 2610 N N . GLU A 1 315 ? 10.687 -0.098 13.999 1.00 92.69 315 GLU A N 1
ATOM 2611 C CA . GLU A 1 315 ? 11.992 0.119 14.616 1.00 92.69 315 GLU A CA 1
ATOM 2612 C C . GLU A 1 315 ? 12.252 1.599 14.902 1.00 92.69 315 GLU A C 1
ATOM 2614 O O . GLU A 1 315 ? 12.751 1.942 15.975 1.00 92.69 315 GLU A O 1
ATOM 2619 N N . SER A 1 316 ? 11.902 2.487 13.968 1.00 92.94 316 SER A N 1
ATOM 2620 C CA . SER A 1 316 ? 12.064 3.931 14.145 1.00 92.94 316 SER A CA 1
ATOM 2621 C C . SER A 1 316 ? 11.220 4.454 15.300 1.00 92.94 316 SER A C 1
ATOM 2623 O O . SER A 1 316 ? 11.739 5.211 16.121 1.00 92.94 316 SER A O 1
ATOM 2625 N N . LEU A 1 317 ? 9.952 4.044 15.391 1.00 93.38 317 LEU A N 1
ATOM 2626 C CA . LEU A 1 317 ? 9.043 4.448 16.466 1.00 93.38 317 LEU A CA 1
ATOM 2627 C C . LEU A 1 317 ? 9.561 4.006 17.845 1.00 93.38 317 LEU A C 1
ATOM 2629 O O . LEU A 1 317 ? 9.566 4.812 18.780 1.00 93.38 317 LEU A O 1
ATOM 2633 N N . ILE A 1 318 ? 10.056 2.769 17.958 1.00 94.19 318 ILE A N 1
ATOM 2634 C CA . ILE A 1 318 ? 10.597 2.209 19.208 1.00 94.19 318 ILE A CA 1
ATOM 2635 C C . ILE A 1 318 ? 11.932 2.875 19.576 1.00 94.19 318 ILE A C 1
ATOM 2637 O O . ILE A 1 318 ? 12.066 3.438 20.666 1.00 94.19 318 ILE A O 1
ATOM 2641 N N . LYS A 1 319 ? 12.919 2.867 18.666 1.00 93.19 319 LYS A N 1
ATOM 2642 C CA . LYS A 1 319 ? 14.281 3.384 18.918 1.00 93.19 319 LYS A CA 1
ATOM 2643 C C . LYS A 1 319 ? 14.270 4.877 19.236 1.00 93.19 319 LYS A C 1
ATOM 2645 O O . LYS A 1 319 ? 14.920 5.309 20.187 1.00 93.19 319 LYS A O 1
ATOM 2650 N N . LYS A 1 320 ? 13.501 5.669 18.480 1.00 90.56 320 LYS A N 1
ATOM 2651 C CA . LYS A 1 320 ? 13.364 7.120 18.702 1.00 90.56 320 LYS A CA 1
ATOM 2652 C C . LYS A 1 320 ? 12.395 7.452 19.837 1.00 90.56 320 LYS A C 1
ATOM 2654 O O . LYS A 1 320 ? 12.241 8.626 20.165 1.00 90.56 320 LYS A O 1
ATOM 2659 N N . ARG A 1 321 ? 11.748 6.444 20.444 1.00 90.06 321 ARG A N 1
ATOM 2660 C CA . ARG A 1 321 ? 10.759 6.603 21.520 1.00 90.06 321 ARG A CA 1
ATOM 2661 C C . ARG A 1 321 ? 9.656 7.600 21.142 1.00 90.06 321 ARG A C 1
ATOM 2663 O O . ARG A 1 321 ? 9.211 8.375 21.992 1.00 90.06 321 ARG A O 1
ATOM 2670 N N . THR A 1 322 ? 9.250 7.586 19.873 1.00 90.19 322 THR A N 1
ATOM 2671 C CA . THR A 1 322 ? 8.332 8.565 19.292 1.00 90.19 322 THR A CA 1
ATOM 2672 C C . THR A 1 322 ? 6.946 8.433 19.910 1.00 90.19 322 THR A C 1
ATOM 2674 O O . THR A 1 322 ? 6.348 7.360 19.896 1.00 90.19 322 THR A O 1
ATOM 2677 N N . GLN A 1 323 ? 6.436 9.546 20.433 1.00 90.81 323 GLN A N 1
ATOM 2678 C CA . GLN A 1 323 ? 5.052 9.676 20.872 1.00 90.81 323 GLN A CA 1
ATOM 2679 C C . GLN A 1 323 ? 4.215 10.285 19.745 1.00 90.81 323 GLN A C 1
ATOM 2681 O O . GLN A 1 323 ? 4.670 11.198 19.051 1.00 90.81 323 GLN A O 1
ATOM 2686 N N . PHE A 1 324 ? 2.998 9.783 19.572 1.00 91.50 324 PHE A N 1
ATOM 2687 C CA . PHE A 1 324 ? 2.060 10.229 18.544 1.00 91.50 324 PHE A CA 1
ATOM 2688 C C . PHE A 1 324 ? 0.641 10.347 19.105 1.00 91.50 324 PHE A C 1
ATOM 2690 O O . PHE A 1 324 ? 0.291 9.682 20.080 1.00 91.50 324 PHE A O 1
ATOM 2697 N N . LYS A 1 325 ? -0.180 11.213 18.506 1.00 91.94 325 LYS A N 1
ATOM 2698 C CA . LYS A 1 325 ? -1.573 11.435 18.923 1.00 91.94 325 LYS A CA 1
ATOM 2699 C C . LYS A 1 325 ? -2.535 10.550 18.130 1.00 91.94 325 LYS A C 1
ATOM 2701 O O . LYS A 1 325 ? -2.492 10.547 16.903 1.00 91.94 325 LYS A O 1
ATOM 2706 N N . PHE A 1 326 ? -3.435 9.849 18.815 1.00 92.44 326 PHE A N 1
ATOM 2707 C CA . PHE A 1 326 ? -4.640 9.293 18.185 1.00 92.44 326 PHE A CA 1
ATOM 2708 C C . PHE A 1 326 ? -5.744 10.353 18.121 1.00 92.44 326 PHE A C 1
ATOM 2710 O O . PHE A 1 326 ? -6.470 10.438 17.137 1.00 92.44 326 PHE A O 1
ATOM 2717 N N . ASN A 1 327 ? -5.825 11.198 19.151 1.00 91.69 327 ASN A N 1
ATOM 2718 C CA . ASN A 1 327 ? -6.577 12.450 19.175 1.00 91.69 327 ASN A CA 1
ATOM 2719 C C . ASN A 1 327 ? -5.931 13.416 20.198 1.00 91.69 327 ASN A C 1
ATOM 2721 O O . ASN A 1 327 ? -4.842 13.149 20.704 1.00 91.69 327 ASN A O 1
ATOM 2725 N N . GLU A 1 328 ? -6.602 14.518 20.545 1.00 89.12 328 GLU A N 1
ATOM 2726 C CA . GLU A 1 328 ? -6.070 15.493 21.514 1.00 89.12 328 GLU A CA 1
ATOM 2727 C C . GLU A 1 328 ? -5.871 14.956 22.940 1.00 89.12 328 GLU A C 1
ATOM 2729 O O . GLU A 1 328 ? -5.051 15.488 23.680 1.00 89.12 328 GLU A O 1
ATOM 2734 N N . LYS A 1 329 ? -6.603 13.912 23.335 1.00 91.38 329 LYS A N 1
ATOM 2735 C CA . LYS A 1 329 ? -6.597 13.358 24.697 1.00 91.38 329 LYS A CA 1
ATOM 2736 C C . LYS A 1 329 ? -5.873 12.021 24.811 1.00 91.38 329 LYS A C 1
ATOM 2738 O O . LYS A 1 329 ? -5.568 11.599 25.920 1.00 91.38 329 LYS A O 1
ATOM 2743 N N . VAL A 1 330 ? -5.656 11.323 23.704 1.00 93.62 330 VAL A N 1
ATOM 2744 C CA . VAL A 1 330 ? -5.173 9.944 23.651 1.00 93.62 330 VAL A CA 1
ATOM 2745 C C . VAL A 1 330 ? -3.913 9.916 22.808 1.00 93.62 330 VAL A C 1
ATOM 2747 O O . VAL A 1 330 ? -3.929 10.197 21.607 1.00 93.62 330 VAL A O 1
ATOM 2750 N N . THR A 1 331 ? -2.810 9.550 23.448 1.00 93.94 331 THR A N 1
ATOM 2751 C CA . THR A 1 331 ? -1.505 9.416 22.800 1.00 93.94 331 THR A CA 1
ATOM 2752 C C . THR A 1 331 ? -1.011 7.982 22.870 1.00 93.94 331 THR A C 1
ATOM 2754 O O . THR A 1 331 ? -1.408 7.220 23.750 1.00 93.94 331 THR A O 1
ATOM 2757 N N . GLY A 1 332 ? -0.170 7.610 21.914 1.00 93.94 332 GLY A N 1
ATOM 2758 C CA . GLY A 1 332 ? 0.443 6.299 21.798 1.00 93.94 332 GLY A CA 1
ATOM 2759 C C . GLY A 1 332 ? 1.959 6.394 21.734 1.00 93.94 332 GLY A C 1
ATOM 2760 O O . GLY A 1 332 ? 2.525 7.377 21.244 1.00 93.94 332 GLY A O 1
ATOM 2761 N N . LYS A 1 333 ? 2.618 5.348 22.225 1.00 94.62 333 LYS A N 1
ATOM 2762 C CA . LYS A 1 333 ? 4.059 5.142 22.106 1.00 94.62 333 LYS A CA 1
ATOM 2763 C C . LYS A 1 333 ? 4.365 3.653 22.034 1.00 94.62 333 LYS A C 1
ATOM 2765 O O . LYS A 1 333 ? 4.009 2.905 22.942 1.00 94.62 333 LYS A O 1
ATOM 2770 N N . LEU A 1 334 ? 5.056 3.225 20.981 1.00 94.81 334 LEU A N 1
ATOM 2771 C CA . LEU A 1 334 ? 5.513 1.840 20.873 1.00 94.81 334 LEU A CA 1
ATOM 2772 C C . LEU A 1 334 ? 6.686 1.596 21.827 1.00 94.81 334 LEU A C 1
ATOM 2774 O O . LEU A 1 334 ? 7.611 2.408 21.905 1.00 94.81 334 LEU A O 1
ATOM 2778 N N . LEU A 1 335 ? 6.627 0.490 22.567 1.00 95.12 335 LEU A N 1
ATOM 2779 C CA . LEU A 1 335 ? 7.635 0.105 23.555 1.00 95.12 335 LEU A CA 1
ATOM 2780 C C . LEU A 1 335 ? 8.525 -1.034 23.057 1.00 95.12 335 LEU A C 1
ATOM 2782 O O . LEU A 1 335 ? 9.737 -0.984 23.249 1.00 95.12 335 LEU A O 1
ATOM 2786 N N . ALA A 1 336 ? 7.924 -2.054 22.447 1.00 94.62 336 ALA A N 1
ATOM 2787 C CA . ALA A 1 336 ? 8.612 -3.261 22.002 1.00 94.62 336 ALA A CA 1
ATOM 2788 C C . ALA A 1 336 ? 7.823 -3.965 20.890 1.00 94.62 336 ALA A C 1
ATOM 2790 O O . ALA A 1 336 ? 6.634 -3.699 20.702 1.00 94.62 336 ALA A O 1
ATOM 2791 N N . CYS A 1 337 ? 8.484 -4.882 20.190 1.00 93.94 337 CYS A N 1
ATOM 2792 C CA . CYS A 1 337 ? 7.874 -5.794 19.230 1.00 93.94 337 CYS A CA 1
ATOM 2793 C C . CYS A 1 337 ? 8.480 -7.194 19.376 1.00 93.94 337 CYS A C 1
ATOM 2795 O O . CYS A 1 337 ? 9.663 -7.320 19.700 1.00 93.94 337 CYS A O 1
ATOM 2797 N N . ASN A 1 338 ? 7.687 -8.227 19.104 1.00 91.88 338 ASN A N 1
ATOM 2798 C CA . ASN A 1 338 ? 8.148 -9.610 19.020 1.00 91.88 338 ASN A CA 1
ATOM 2799 C C . ASN A 1 338 ? 8.312 -10.018 17.557 1.00 91.88 338 ASN A C 1
ATOM 2801 O O . ASN A 1 338 ? 7.520 -9.614 16.705 1.00 91.88 338 ASN A O 1
ATOM 2805 N N . LEU A 1 339 ? 9.337 -10.823 17.277 1.00 89.75 339 LEU A N 1
ATOM 2806 C CA . LEU A 1 339 ? 9.632 -11.350 15.948 1.00 89.75 339 LEU A CA 1
ATOM 2807 C C . LEU A 1 339 ? 9.463 -12.871 15.938 1.00 89.75 339 LEU A C 1
ATOM 2809 O O . LEU A 1 339 ? 9.822 -13.546 16.904 1.00 89.75 339 LEU A O 1
ATOM 2813 N N . ASN A 1 340 ? 8.970 -13.418 14.828 1.00 88.62 340 ASN A N 1
ATOM 2814 C CA . ASN A 1 340 ? 9.014 -14.857 14.580 1.00 88.62 340 ASN A CA 1
ATOM 2815 C C . ASN A 1 340 ? 10.375 -15.303 14.008 1.00 88.62 340 ASN A C 1
ATOM 2817 O O . ASN A 1 340 ? 11.261 -14.492 13.742 1.00 88.62 340 ASN A O 1
ATOM 2821 N N . ALA A 1 341 ? 10.523 -16.609 13.759 1.00 86.25 341 ALA A N 1
ATOM 2822 C CA . ALA A 1 341 ? 11.738 -17.199 13.186 1.00 86.25 341 ALA A CA 1
ATOM 2823 C C . ALA A 1 341 ? 12.108 -16.662 11.785 1.00 86.25 341 ALA A C 1
ATOM 2825 O O . ALA A 1 341 ? 13.240 -16.833 11.345 1.00 86.25 341 ALA A O 1
ATOM 2826 N N . GLN A 1 342 ? 11.171 -16.019 11.081 1.00 82.94 342 GLN A N 1
ATOM 2827 C CA . GLN A 1 342 ? 11.377 -15.380 9.778 1.00 82.94 342 GLN A CA 1
ATOM 2828 C C . GLN A 1 342 ? 11.605 -13.861 9.893 1.00 82.94 342 GLN A C 1
ATOM 2830 O O . GLN A 1 342 ? 11.473 -13.155 8.894 1.00 82.94 342 GLN A O 1
ATOM 2835 N N . ASN A 1 343 ? 11.912 -13.343 11.088 1.00 81.25 343 ASN A N 1
ATOM 2836 C CA . ASN A 1 343 ? 12.085 -11.912 11.370 1.00 81.25 343 ASN A CA 1
ATOM 2837 C C . ASN A 1 343 ? 10.862 -11.047 11.011 1.00 81.25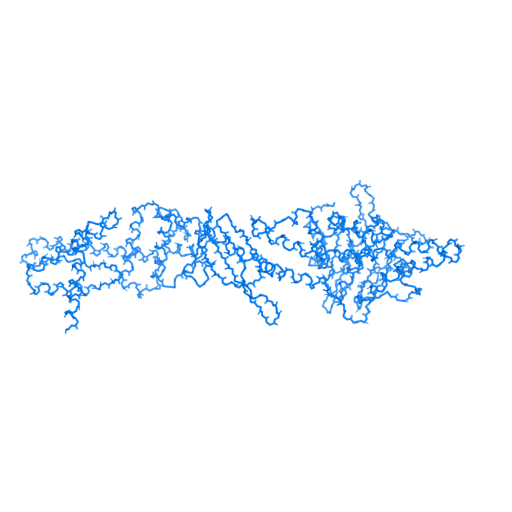 343 ASN A C 1
ATOM 2839 O O . ASN A 1 343 ? 10.997 -9.854 10.739 1.00 81.25 343 ASN A O 1
ATOM 2843 N N . LYS A 1 344 ? 9.656 -11.626 11.010 1.00 85.88 344 LYS A N 1
ATOM 2844 C CA . LYS A 1 344 ? 8.408 -10.869 10.864 1.00 85.88 344 LYS A CA 1
ATOM 2845 C C . LYS A 1 344 ? 7.856 -10.507 12.233 1.00 85.88 344 LYS A C 1
ATOM 2847 O O . LYS A 1 344 ? 7.844 -11.347 13.131 1.00 85.88 344 LYS A O 1
ATOM 2852 N N . ILE A 1 345 ? 7.368 -9.277 12.361 1.00 89.44 345 ILE A N 1
ATOM 2853 C CA . ILE A 1 345 ? 6.730 -8.791 13.584 1.00 89.44 345 ILE A CA 1
ATOM 2854 C C . ILE A 1 345 ? 5.412 -9.541 13.793 1.00 89.44 345 ILE A C 1
ATOM 2856 O O . ILE A 1 345 ? 4.563 -9.540 12.903 1.00 89.44 345 ILE A O 1
ATOM 2860 N N . THR A 1 346 ? 5.255 -10.186 14.949 1.00 91.56 346 THR A N 1
ATOM 2861 C CA . THR A 1 346 ? 4.019 -10.895 15.325 1.00 91.56 346 THR A CA 1
ATOM 2862 C C . THR A 1 346 ? 3.144 -10.059 16.234 1.00 91.56 346 THR A C 1
ATOM 2864 O O . THR A 1 346 ? 1.931 -10.041 16.066 1.00 91.56 346 THR A O 1
ATOM 2867 N N . ASP A 1 347 ? 3.764 -9.346 17.173 1.00 92.25 347 ASP A N 1
ATOM 2868 C CA . ASP A 1 347 ? 3.074 -8.588 18.206 1.00 92.25 347 ASP A CA 1
ATOM 2869 C C . ASP A 1 347 ? 3.837 -7.309 18.519 1.00 92.25 347 ASP A C 1
ATOM 2871 O O . ASP A 1 347 ? 5.070 -7.255 18.446 1.00 92.25 347 ASP A O 1
ATOM 2875 N N . ILE A 1 348 ? 3.097 -6.287 18.925 1.00 94.00 348 ILE A N 1
ATOM 2876 C CA . ILE A 1 348 ? 3.639 -5.005 19.362 1.00 94.00 348 ILE A CA 1
ATOM 2877 C C . ILE A 1 348 ? 3.091 -4.644 20.733 1.00 94.00 348 ILE A C 1
ATOM 2879 O O . ILE A 1 348 ? 1.906 -4.811 21.017 1.00 94.00 348 ILE A O 1
ATOM 2883 N N . THR A 1 349 ? 3.957 -4.099 21.576 1.00 94.50 349 THR A N 1
ATOM 2884 C CA . THR A 1 349 ? 3.572 -3.539 22.867 1.00 94.50 349 THR A CA 1
ATOM 2885 C C . THR A 1 349 ? 3.477 -2.030 22.733 1.00 94.50 349 THR A C 1
ATOM 2887 O O . THR A 1 349 ? 4.475 -1.354 22.461 1.00 94.50 349 THR A O 1
ATOM 2890 N N . ILE A 1 350 ? 2.279 -1.497 22.945 1.00 94.69 350 ILE A N 1
ATOM 2891 C CA . ILE A 1 350 ? 1.985 -0.069 22.903 1.00 94.69 350 ILE A CA 1
ATOM 2892 C C . ILE A 1 350 ? 1.621 0.439 24.295 1.00 94.69 350 ILE A C 1
ATOM 2894 O O . ILE A 1 350 ? 0.824 -0.160 25.016 1.00 94.69 350 ILE A O 1
ATOM 2898 N N . LYS A 1 351 ? 2.200 1.582 24.657 1.00 95.06 351 LYS A N 1
ATOM 2899 C CA . LYS A 1 351 ? 1.749 2.409 25.768 1.00 95.06 351 LYS A CA 1
ATOM 2900 C C . LYS A 1 351 ? 0.756 3.434 25.242 1.00 95.06 351 LYS A C 1
ATOM 2902 O O . LYS A 1 351 ? 1.100 4.222 24.361 1.00 95.06 351 LYS A O 1
ATOM 2907 N N . ILE A 1 352 ? -0.451 3.420 25.783 1.00 94.62 352 ILE A N 1
ATOM 2908 C CA . ILE A 1 352 ? -1.524 4.363 25.490 1.00 94.62 352 ILE A CA 1
ATOM 2909 C C . ILE A 1 352 ? -1.711 5.241 26.723 1.00 94.62 352 ILE A C 1
ATOM 2911 O O . ILE A 1 352 ? -1.843 4.732 27.833 1.00 94.62 352 ILE A O 1
ATOM 2915 N N . THR A 1 353 ? -1.724 6.555 26.535 1.00 92.81 353 THR A N 1
ATOM 2916 C CA . THR A 1 353 ? -1.919 7.522 27.618 1.00 92.81 353 THR A CA 1
ATOM 2917 C C . THR A 1 353 ? -3.148 8.376 27.331 1.00 92.81 353 THR A C 1
ATOM 2919 O O . THR A 1 353 ? -3.222 9.006 26.273 1.00 92.81 353 THR A O 1
ATOM 2922 N N . HIS A 1 354 ? -4.092 8.418 28.275 1.00 90.44 354 HIS A N 1
ATOM 2923 C CA . HIS A 1 354 ? -5.307 9.236 28.230 1.00 90.44 354 HIS A CA 1
ATOM 2924 C C . HIS A 1 354 ? -5.222 10.408 29.220 1.00 90.44 354 HIS A C 1
ATOM 2926 O O . HIS A 1 354 ? -4.953 10.211 30.406 1.00 90.44 354 HIS A O 1
ATOM 2932 N N . ASN A 1 355 ? -5.442 11.630 28.721 1.00 84.75 355 ASN A N 1
ATOM 2933 C CA . ASN A 1 355 ? -5.356 12.899 29.458 1.00 84.75 355 ASN A CA 1
ATOM 2934 C C . ASN A 1 355 ? -4.054 13.065 30.269 1.00 84.75 355 ASN A C 1
ATOM 2936 O O . ASN A 1 355 ? -4.087 13.628 31.356 1.00 84.75 355 ASN A O 1
ATOM 2940 N N . GLU A 1 356 ? -2.930 12.535 29.773 1.00 75.88 356 GLU A N 1
ATOM 2941 C CA . GLU A 1 356 ? -1.594 12.616 30.408 1.00 75.88 356 GLU A CA 1
ATOM 2942 C C . GLU A 1 356 ? -1.467 11.987 31.810 1.00 75.88 356 GLU A C 1
ATOM 2944 O O . GLU A 1 356 ? -0.411 12.077 32.428 1.00 75.88 356 GLU A O 1
ATOM 2949 N N . ILE A 1 357 ? -2.510 11.317 32.307 1.00 78.12 357 ILE A N 1
ATOM 2950 C CA . ILE A 1 357 ? -2.567 10.799 33.684 1.00 78.12 357 ILE A CA 1
ATOM 2951 C C . ILE A 1 357 ? -2.787 9.284 33.688 1.00 78.12 357 ILE A C 1
ATOM 2953 O O . ILE A 1 357 ? -2.161 8.568 34.466 1.00 78.12 357 ILE A O 1
ATOM 2957 N N . ASN A 1 358 ? -3.650 8.782 32.802 1.00 83.56 358 ASN A N 1
ATOM 2958 C CA . ASN A 1 358 ? -4.020 7.371 32.777 1.00 83.56 358 ASN A CA 1
ATOM 2959 C C . ASN A 1 358 ? -3.198 6.636 31.727 1.00 83.56 358 ASN A C 1
ATOM 2961 O O . ASN A 1 358 ? -3.361 6.872 30.529 1.00 83.56 358 ASN A O 1
ATOM 2965 N N . GLU A 1 359 ? -2.326 5.739 32.173 1.00 89.81 359 GLU A N 1
ATOM 2966 C CA . GLU A 1 359 ? -1.457 4.957 31.302 1.00 89.81 359 GLU A CA 1
ATOM 2967 C C . GLU A 1 359 ? -1.911 3.503 31.233 1.00 89.81 359 GLU A C 1
ATOM 2969 O O . GLU A 1 359 ? -2.202 2.867 32.243 1.00 89.81 359 GLU A O 1
ATOM 2974 N N . LEU A 1 360 ? -1.918 2.968 30.021 1.00 90.50 360 LEU A N 1
ATOM 2975 C CA . LEU A 1 360 ? -2.273 1.596 29.720 1.00 90.50 360 LEU A CA 1
ATOM 2976 C C . LEU A 1 360 ? -1.194 0.997 28.829 1.00 90.50 360 LEU A C 1
ATOM 2978 O O . LEU A 1 360 ? -0.793 1.609 27.843 1.00 90.50 360 LEU A O 1
ATOM 2982 N N . THR A 1 361 ? -0.728 -0.203 29.154 1.00 92.94 361 THR A N 1
ATOM 2983 C CA . THR A 1 361 ? 0.209 -0.939 28.299 1.00 92.94 361 THR A CA 1
ATOM 2984 C C . THR A 1 361 ? -0.478 -2.185 27.777 1.00 92.94 361 THR A C 1
ATOM 2986 O O . THR A 1 361 ? -1.004 -2.967 28.565 1.00 92.94 361 THR A O 1
ATOM 2989 N N . VAL A 1 362 ? -0.484 -2.353 26.456 1.00 90.94 362 VAL A N 1
ATOM 2990 C CA . VAL A 1 362 ? -1.191 -3.443 25.774 1.00 90.94 362 VAL A CA 1
ATOM 2991 C C . VAL A 1 362 ? -0.263 -4.088 24.768 1.00 90.94 362 VAL A C 1
ATOM 2993 O O . VAL A 1 362 ? 0.441 -3.385 24.041 1.00 90.94 362 VAL A O 1
ATOM 2996 N N . THR A 1 363 ? -0.287 -5.414 24.706 1.00 91.12 363 THR A N 1
ATOM 2997 C CA . THR A 1 363 ? 0.341 -6.176 23.628 1.00 91.12 363 THR A CA 1
ATOM 2998 C C . THR A 1 363 ? -0.741 -6.621 22.657 1.00 91.12 363 THR A C 1
ATOM 3000 O O . THR A 1 363 ? -1.747 -7.193 23.071 1.00 91.12 363 THR A O 1
ATOM 3003 N N . LEU A 1 364 ? -0.550 -6.308 21.379 1.00 88.94 364 LEU A N 1
ATOM 3004 C CA . LEU A 1 364 ? -1.518 -6.549 20.317 1.00 88.94 364 LEU A CA 1
ATOM 3005 C C . LEU A 1 364 ? -0.861 -7.359 19.196 1.00 88.94 364 LEU A C 1
ATOM 3007 O O . LEU A 1 364 ? 0.292 -7.059 18.861 1.00 88.94 364 LEU A O 1
ATOM 3011 N N . PRO A 1 365 ? -1.592 -8.298 18.569 1.00 89.94 365 PRO A N 1
ATOM 3012 C CA . PRO A 1 365 ? -1.174 -8.890 17.308 1.00 89.94 365 PRO A CA 1
ATOM 3013 C C . PRO A 1 365 ? -0.914 -7.800 16.271 1.00 89.94 365 PRO A C 1
ATOM 3015 O O . PRO A 1 365 ? -1.638 -6.801 16.201 1.00 89.94 365 PRO A O 1
ATOM 3018 N N . TYR A 1 366 ? 0.121 -7.989 15.464 1.00 89.75 366 TYR A N 1
ATOM 3019 C CA . TYR A 1 366 ? 0.570 -7.002 14.501 1.00 89.75 366 TYR A CA 1
ATOM 3020 C C . TYR A 1 366 ? 0.583 -7.552 13.083 1.00 89.75 366 TYR A C 1
ATOM 3022 O O . TYR A 1 366 ? 1.200 -8.575 12.788 1.00 89.75 366 TYR A O 1
ATOM 3030 N N . HIS A 1 367 ? -0.032 -6.793 12.181 1.00 86.00 367 HIS A N 1
ATOM 3031 C CA . HIS A 1 367 ? 0.201 -6.937 10.748 1.00 86.00 367 HIS A CA 1
ATOM 3032 C C . HIS A 1 367 ? 0.645 -5.616 10.126 1.00 86.00 367 HIS A C 1
ATOM 3034 O O . HIS A 1 367 ? 1.572 -5.611 9.318 1.00 86.00 367 HIS A O 1
ATOM 3040 N N . ARG A 1 368 ? 0.002 -4.501 10.505 1.00 90.38 368 ARG A N 1
ATOM 3041 C CA . ARG A 1 368 ? 0.316 -3.154 10.014 1.00 90.38 368 ARG A CA 1
ATOM 3042 C C . ARG A 1 368 ? 0.041 -2.073 11.060 1.00 90.38 368 ARG A C 1
ATOM 3044 O O . ARG A 1 368 ? -0.796 -2.246 11.947 1.00 90.38 368 ARG A O 1
ATOM 3051 N N . PHE A 1 369 ? 0.712 -0.932 10.931 1.00 90.88 369 PHE A N 1
ATOM 3052 C CA . PHE A 1 369 ? 0.575 0.187 11.862 1.00 90.88 369 PHE A CA 1
ATOM 3053 C C . PHE A 1 369 ? -0.809 0.854 11.831 1.00 90.88 369 PHE A C 1
ATOM 3055 O O . PHE A 1 369 ? -1.321 1.264 12.876 1.00 90.88 369 PHE A O 1
ATOM 3062 N N . ASP A 1 370 ? -1.447 0.919 10.661 1.00 89.81 370 ASP A N 1
ATOM 3063 C CA . ASP A 1 370 ? -2.815 1.424 10.519 1.00 89.81 370 ASP A CA 1
ATOM 3064 C C . ASP A 1 370 ? -3.829 0.598 11.313 1.00 89.81 370 ASP A C 1
ATOM 3066 O O . ASP A 1 370 ? -4.705 1.179 11.940 1.00 89.81 370 ASP A O 1
ATOM 3070 N N . GLN A 1 371 ? -3.661 -0.721 11.403 1.00 88.44 371 GLN A N 1
ATOM 3071 C CA . GLN A 1 371 ? -4.529 -1.565 12.228 1.00 88.44 371 GLN A CA 1
ATOM 3072 C C . GLN A 1 371 ? -4.426 -1.241 13.720 1.00 88.44 371 GLN A C 1
ATOM 3074 O O . GLN A 1 371 ? -5.443 -1.229 14.409 1.00 88.44 371 GLN A O 1
ATOM 3079 N N . ILE A 1 372 ? -3.225 -0.935 14.230 1.00 89.38 372 ILE A N 1
ATOM 3080 C CA . ILE A 1 372 ? -3.067 -0.484 15.623 1.00 89.38 372 ILE A CA 1
ATOM 3081 C C . ILE A 1 372 ? -3.812 0.835 15.815 1.00 89.38 372 ILE A C 1
ATOM 3083 O O . ILE A 1 372 ? -4.534 1.016 16.797 1.00 89.38 372 ILE A O 1
ATOM 3087 N N . ARG A 1 373 ? -3.623 1.770 14.878 1.00 90.69 373 ARG A N 1
ATOM 3088 C CA . ARG A 1 373 ? -4.286 3.072 14.913 1.00 90.69 373 ARG A CA 1
ATOM 3089 C C . ARG A 1 373 ? -5.797 2.911 14.927 1.00 90.69 373 ARG A C 1
ATOM 3091 O O . ARG A 1 373 ? -6.447 3.501 15.785 1.00 90.69 373 ARG A O 1
ATOM 3098 N N . ASP A 1 374 ? -6.331 2.107 14.026 1.00 90.69 374 ASP A N 1
ATOM 3099 C CA . ASP A 1 374 ? -7.764 1.909 13.879 1.00 90.69 374 ASP A CA 1
ATOM 3100 C C . ASP A 1 374 ? -8.340 1.184 15.105 1.00 90.69 374 ASP A C 1
ATOM 3102 O O . ASP A 1 374 ? -9.388 1.590 15.598 1.00 90.69 374 ASP A O 1
ATOM 3106 N N . ALA A 1 375 ? -7.619 0.215 15.685 1.00 90.00 375 ALA A N 1
ATOM 3107 C CA . ALA A 1 375 ? -8.015 -0.444 16.932 1.00 90.00 375 ALA A CA 1
ATOM 3108 C C . ALA A 1 375 ? -8.126 0.539 18.109 1.00 90.00 375 ALA A C 1
ATOM 3110 O O . ALA A 1 375 ? -9.082 0.474 18.878 1.00 90.00 375 ALA A O 1
ATOM 3111 N N . VAL A 1 376 ? -7.189 1.485 18.250 1.00 92.19 376 VAL A N 1
ATOM 3112 C CA . VAL A 1 376 ? -7.272 2.502 19.312 1.00 92.19 376 VAL A CA 1
ATOM 3113 C C . VAL A 1 376 ? -8.356 3.536 19.006 1.00 92.19 376 VAL A C 1
ATOM 3115 O O . VAL A 1 376 ? -9.142 3.862 19.892 1.00 92.19 376 VAL A O 1
ATOM 3118 N N . ILE A 1 377 ? -8.436 4.038 17.768 1.00 91.62 377 ILE A N 1
ATOM 3119 C CA . ILE A 1 377 ? -9.434 5.043 17.357 1.00 91.62 377 ILE A CA 1
ATOM 3120 C C . ILE A 1 377 ? -10.859 4.505 17.498 1.00 91.62 377 ILE A C 1
ATOM 3122 O O . ILE A 1 377 ? -11.741 5.240 17.938 1.00 91.62 377 ILE A O 1
ATOM 3126 N N . HIS A 1 378 ? -11.087 3.228 17.195 1.00 91.56 378 HIS A N 1
ATOM 3127 C CA . HIS A 1 378 ? -12.386 2.571 17.365 1.00 91.56 378 HIS A CA 1
ATOM 3128 C C . HIS A 1 378 ? -12.880 2.591 18.818 1.00 91.56 378 HIS A C 1
ATOM 3130 O O . HIS A 1 378 ? -14.080 2.542 19.075 1.00 91.56 378 HIS A O 1
ATOM 3136 N N . ARG A 1 379 ? -11.963 2.726 19.781 1.00 92.50 379 ARG A N 1
ATOM 3137 C CA . ARG A 1 379 ? -12.261 2.833 21.214 1.00 92.50 379 ARG A CA 1
ATOM 3138 C C . ARG A 1 379 ? -12.353 4.268 21.722 1.00 92.50 379 ARG A C 1
ATOM 3140 O O . ARG A 1 379 ? -12.464 4.475 22.927 1.00 92.50 379 ARG A O 1
ATOM 3147 N N . ILE A 1 380 ? -12.300 5.264 20.843 1.00 91.88 380 ILE A N 1
ATOM 3148 C CA . ILE A 1 380 ? -12.403 6.676 21.207 1.00 91.88 380 ILE A CA 1
ATOM 3149 C C . ILE A 1 380 ? -13.826 7.170 20.937 1.00 91.88 380 ILE A C 1
ATOM 3151 O O . ILE A 1 380 ? -14.312 7.132 19.807 1.00 91.88 380 ILE A O 1
ATOM 3155 N N . ASP A 1 381 ? -14.488 7.682 21.975 1.00 90.25 381 ASP A N 1
ATOM 3156 C CA . ASP A 1 381 ? -15.821 8.270 21.840 1.00 90.25 381 ASP A CA 1
ATOM 3157 C C . ASP A 1 381 ? -15.795 9.629 21.111 1.00 90.25 381 ASP A C 1
ATOM 3159 O O . ASP A 1 381 ? -14.752 10.258 20.911 1.00 90.25 381 ASP A O 1
ATOM 3163 N N . LYS A 1 382 ? -16.973 10.158 20.757 1.00 88.94 382 LYS A N 1
ATOM 3164 C CA . LYS A 1 382 ? -17.081 11.464 20.078 1.00 88.94 382 LYS A CA 1
ATOM 3165 C C . LYS A 1 382 ? -16.555 12.658 20.892 1.00 88.94 382 LYS A C 1
ATOM 3167 O O . LYS A 1 382 ? -16.371 13.740 20.342 1.00 88.94 382 LYS A O 1
ATOM 3172 N N . LYS A 1 383 ? -16.361 12.496 22.205 1.00 87.75 383 LYS A N 1
ATOM 3173 C CA . LYS A 1 383 ? -15.785 13.507 23.109 1.00 87.75 383 LYS A CA 1
ATOM 3174 C C . LYS A 1 383 ? -14.268 13.342 23.248 1.00 87.75 383 LYS A C 1
ATOM 3176 O O . LYS A 1 383 ? -13.636 14.100 23.994 1.00 87.75 383 LYS A O 1
ATOM 3181 N N . GLY A 1 384 ? -13.687 12.370 22.553 1.00 88.50 384 GLY A N 1
ATOM 3182 C CA . GLY A 1 384 ? -12.271 12.065 22.537 1.00 88.50 384 GLY A CA 1
ATOM 3183 C C . GLY A 1 384 ? -11.785 11.218 23.714 1.00 88.50 384 GLY A C 1
ATOM 3184 O O . GLY A 1 384 ? -10.578 11.158 23.937 1.00 88.50 384 GLY A O 1
ATOM 3185 N N . ASN A 1 385 ? -12.673 10.604 24.493 1.00 89.56 385 ASN A N 1
ATOM 3186 C CA . ASN A 1 385 ? -12.290 9.768 25.627 1.00 89.56 385 ASN A CA 1
ATOM 3187 C C . ASN A 1 385 ? -12.045 8.323 25.189 1.00 89.56 385 ASN A C 1
ATOM 3189 O O . ASN A 1 385 ? -12.798 7.790 24.377 1.00 89.56 385 ASN A O 1
ATOM 3193 N N . LEU A 1 386 ? -11.011 7.694 25.751 1.00 91.25 386 LEU A N 1
ATOM 3194 C CA . LEU A 1 386 ? -10.710 6.285 25.516 1.00 91.25 386 LEU A CA 1
ATOM 3195 C C . LEU A 1 386 ? -11.636 5.399 26.361 1.00 91.25 386 LEU A C 1
ATOM 3197 O O . LEU A 1 386 ? -11.658 5.523 27.584 1.00 91.25 386 LEU A O 1
ATOM 3201 N N . ILE A 1 387 ? -12.371 4.501 25.710 1.00 89.69 387 ILE A N 1
ATOM 3202 C CA . ILE A 1 387 ? -13.299 3.555 26.330 1.00 89.69 387 ILE A CA 1
ATOM 3203 C C . ILE A 1 387 ? -12.680 2.159 26.282 1.00 89.69 387 ILE A C 1
ATOM 3205 O O . ILE A 1 387 ? -12.629 1.525 25.229 1.00 89.69 387 ILE A O 1
ATOM 3209 N N . LEU A 1 388 ? -12.224 1.649 27.421 1.00 87.25 388 LEU A N 1
ATOM 3210 C CA . LEU A 1 388 ? -11.636 0.311 27.505 1.00 87.25 388 LEU A CA 1
ATOM 3211 C C . LEU A 1 388 ? -12.711 -0.749 27.730 1.00 87.25 388 LEU A C 1
ATOM 3213 O O . LEU A 1 388 ? -13.714 -0.505 28.398 1.00 87.25 388 LEU A O 1
ATOM 3217 N N . ASN A 1 389 ? -12.504 -1.924 27.149 1.00 85.69 389 ASN A N 1
ATOM 3218 C CA . ASN A 1 389 ? -13.363 -3.072 27.377 1.00 85.69 389 ASN A CA 1
ATOM 3219 C C . ASN A 1 389 ? -12.843 -3.885 28.569 1.00 85.69 389 ASN A C 1
ATOM 3221 O O . ASN A 1 389 ? -11.952 -4.715 28.425 1.00 85.69 389 ASN A O 1
ATOM 3225 N N . GLU A 1 390 ? -13.421 -3.656 29.746 1.00 79.00 390 GLU A N 1
ATOM 3226 C CA . GLU A 1 390 ? -13.070 -4.381 30.978 1.00 79.00 390 GLU A CA 1
ATOM 3227 C C . GLU A 1 390 ? -13.577 -5.837 30.994 1.00 79.00 390 GLU A C 1
ATOM 3229 O O . GLU A 1 390 ? -13.237 -6.604 31.894 1.00 79.00 390 GLU A O 1
ATOM 3234 N N . TYR A 1 391 ? -14.389 -6.231 30.006 1.00 72.69 391 TYR A N 1
ATOM 3235 C CA . TYR A 1 391 ? -15.036 -7.543 29.936 1.00 72.69 391 TYR A CA 1
ATOM 3236 C C . TYR A 1 391 ? -14.363 -8.521 28.960 1.00 72.69 391 TYR A C 1
ATOM 3238 O O . TYR A 1 391 ? -14.769 -9.680 28.918 1.00 72.69 391 TYR A O 1
ATOM 3246 N N . SER A 1 392 ? -13.364 -8.089 28.181 1.00 71.81 392 SER A N 1
ATOM 3247 C CA . SER A 1 392 ? -12.623 -8.947 27.240 1.00 71.81 392 SER A CA 1
ATOM 3248 C C . SER A 1 392 ? -11.139 -9.016 27.595 1.00 71.81 392 SER A C 1
ATOM 3250 O O . SER A 1 392 ? -10.570 -8.096 28.181 1.00 71.81 392 SER A O 1
ATOM 3252 N N . GLN A 1 393 ? -10.494 -10.111 27.185 1.00 72.31 393 GLN A N 1
ATOM 3253 C CA . GLN A 1 393 ? -9.033 -10.217 27.187 1.00 72.31 393 GLN A CA 1
ATOM 3254 C C . GLN A 1 393 ? -8.396 -9.193 26.239 1.00 72.31 393 GLN A C 1
ATOM 3256 O O . GLN A 1 393 ? -7.305 -8.693 26.512 1.00 72.31 393 GLN A O 1
ATOM 3261 N N . ASN A 1 394 ? -9.085 -8.849 25.146 1.00 83.81 394 ASN A N 1
ATOM 3262 C CA . ASN A 1 394 ? -8.688 -7.757 24.273 1.00 83.81 394 ASN A CA 1
ATOM 3263 C C . ASN A 1 394 ? -9.400 -6.472 24.700 1.00 83.81 394 ASN A C 1
ATOM 3265 O O . ASN A 1 394 ? -10.503 -6.161 24.255 1.00 83.81 394 ASN A O 1
ATOM 3269 N N . ILE A 1 395 ? -8.728 -5.687 25.533 1.00 86.31 395 ILE A N 1
ATOM 3270 C CA . ILE A 1 395 ? -9.276 -4.445 26.090 1.00 86.31 395 ILE A CA 1
ATOM 3271 C C . ILE A 1 395 ? -9.541 -3.344 25.050 1.00 86.31 395 ILE A C 1
ATOM 3273 O O . ILE A 1 395 ? -10.225 -2.367 25.359 1.00 86.31 395 ILE A O 1
ATOM 3277 N N . LEU A 1 396 ? -9.003 -3.488 23.832 1.00 89.50 396 LEU A N 1
ATOM 3278 C CA . LEU A 1 396 ? -9.286 -2.614 22.691 1.00 89.50 396 LEU A CA 1
ATOM 3279 C C . LEU A 1 396 ? -10.286 -3.226 21.696 1.00 89.50 396 LEU A C 1
ATOM 3281 O O . LEU A 1 396 ? -10.600 -2.604 20.683 1.00 89.50 396 LEU A O 1
ATOM 3285 N N . GLY A 1 397 ? -10.775 -4.437 21.963 1.00 88.25 397 GLY A N 1
ATOM 3286 C CA . GLY A 1 397 ? -11.794 -5.103 21.160 1.00 88.25 397 GLY A CA 1
ATOM 3287 C C . GLY A 1 397 ? -13.208 -4.605 21.458 1.00 88.25 397 GLY A C 1
ATOM 3288 O O . GLY A 1 397 ? -13.456 -3.912 22.451 1.00 88.25 397 GLY A O 1
ATOM 3289 N N . ASP A 1 398 ? -14.144 -5.000 20.595 1.00 89.81 398 ASP A N 1
ATOM 3290 C CA . ASP A 1 398 ? -15.580 -4.865 20.858 1.00 89.81 398 ASP A CA 1
ATOM 3291 C C . ASP A 1 398 ? -15.969 -5.625 22.135 1.00 89.81 398 ASP A C 1
ATOM 3293 O O . ASP A 1 398 ? -15.327 -6.611 22.512 1.00 89.81 398 ASP A O 1
ATOM 3297 N N . LEU A 1 399 ? -17.026 -5.166 22.808 1.00 90.69 399 LEU A N 1
ATOM 3298 C CA . LEU A 1 399 ? -17.551 -5.827 24.000 1.00 90.69 399 LEU A CA 1
ATOM 3299 C C . LEU A 1 399 ? -17.956 -7.271 23.682 1.00 90.69 399 LEU A C 1
ATOM 3301 O O . LEU A 1 399 ? -18.693 -7.525 22.741 1.00 90.69 399 LEU A O 1
ATOM 3305 N N . GLU A 1 400 ? -17.539 -8.232 24.500 1.00 90.81 400 GLU A N 1
ATOM 3306 C CA . GLU A 1 400 ? -18.030 -9.605 24.382 1.00 90.81 400 GLU A CA 1
ATOM 3307 C C . GLU A 1 400 ? -19.228 -9.779 25.327 1.00 90.81 400 GLU A C 1
ATOM 3309 O O . GLU A 1 400 ? -19.068 -9.688 26.552 1.00 90.81 400 GLU A O 1
ATOM 3314 N N . PRO A 1 401 ? -20.455 -9.978 24.802 1.00 90.31 401 PRO A N 1
ATOM 3315 C CA . PRO A 1 401 ? -21.613 -10.236 25.643 1.00 90.31 401 PRO A CA 1
ATOM 3316 C C . PRO A 1 401 ? -21.380 -11.499 26.468 1.00 90.31 401 PRO A C 1
ATOM 3318 O O . PRO A 1 401 ? -20.947 -12.527 25.946 1.00 90.31 401 PRO A O 1
ATOM 3321 N N . ALA A 1 402 ? -21.695 -11.440 27.758 1.00 88.56 402 ALA A N 1
ATOM 3322 C CA . ALA A 1 402 ? -21.562 -12.601 28.622 1.00 88.56 402 ALA A CA 1
ATOM 3323 C C . ALA A 1 402 ? -22.424 -13.774 28.116 1.00 88.56 402 ALA A C 1
ATOM 3325 O O . ALA A 1 402 ? -23.540 -13.597 27.613 1.00 88.56 402 ALA A O 1
ATOM 3326 N N . GLN A 1 403 ? -21.910 -14.991 28.291 1.00 85.81 403 GLN A N 1
ATOM 3327 C CA . GLN A 1 403 ? -22.583 -16.210 27.832 1.00 85.81 403 GLN A CA 1
ATOM 3328 C C . GLN A 1 403 ? -23.904 -16.441 28.576 1.00 85.81 403 GLN A C 1
ATOM 3330 O O . GLN A 1 403 ? -24.917 -16.812 27.981 1.00 85.81 403 GLN A O 1
ATOM 3335 N N . ASP A 1 404 ? -23.927 -16.149 29.875 1.00 83.12 404 ASP A N 1
ATOM 3336 C CA . ASP A 1 404 ? -25.122 -16.270 30.695 1.00 83.12 404 ASP A CA 1
ATOM 3337 C C . ASP A 1 404 ? -25.890 -14.940 30.821 1.00 83.12 404 ASP A C 1
ATOM 3339 O O . ASP A 1 404 ? -25.344 -13.834 30.738 1.00 83.12 404 ASP A O 1
ATOM 3343 N N . ARG A 1 405 ? -27.202 -15.055 31.054 1.00 83.00 405 ARG A N 1
ATOM 3344 C CA . ARG A 1 405 ? -28.105 -13.903 31.196 1.00 83.00 405 ARG A CA 1
ATOM 3345 C C . ARG A 1 405 ? -27.732 -13.008 32.381 1.00 83.00 405 ARG A C 1
ATOM 3347 O O . ARG A 1 405 ? -27.920 -11.798 32.305 1.00 83.00 405 ARG A O 1
ATOM 3354 N N . VAL A 1 406 ? -27.214 -13.574 33.473 1.00 82.69 406 VAL A N 1
ATOM 3355 C CA . VAL A 1 406 ? -26.840 -12.817 34.680 1.00 82.69 406 VAL A CA 1
ATOM 3356 C C . VAL A 1 406 ? -25.688 -11.862 34.360 1.00 82.69 406 VAL A C 1
ATOM 3358 O O . VAL A 1 406 ? -25.754 -10.685 34.718 1.00 82.69 406 VAL A O 1
ATOM 3361 N N . GLY A 1 407 ? -24.669 -12.340 33.649 1.00 85.31 407 GLY A N 1
ATOM 3362 C CA . GLY A 1 407 ? -23.559 -11.543 33.148 1.00 85.31 407 GLY A CA 1
ATOM 3363 C C . GLY A 1 407 ? -24.033 -10.442 32.203 1.00 85.31 407 GLY A C 1
ATOM 336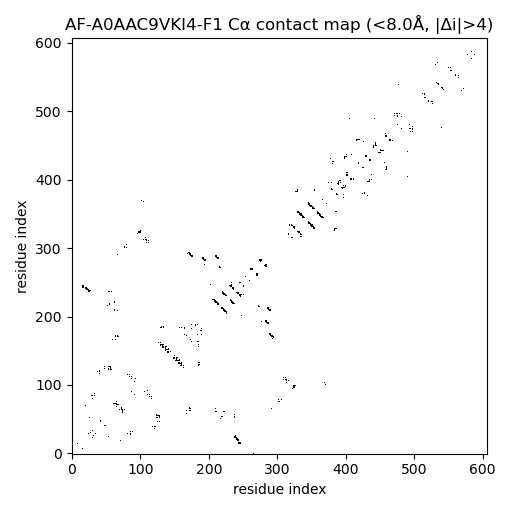4 O O . GLY A 1 407 ? -23.664 -9.286 32.398 1.00 85.31 407 GLY A O 1
ATOM 3365 N N . ARG A 1 408 ? -24.933 -10.755 31.259 1.00 89.12 408 ARG A N 1
ATOM 3366 C CA . ARG A 1 408 ? -25.464 -9.757 30.313 1.00 89.12 408 ARG A CA 1
ATOM 3367 C C . ARG A 1 408 ? -26.246 -8.651 31.011 1.00 89.12 408 ARG A C 1
ATOM 3369 O O . ARG A 1 408 ? -26.016 -7.477 30.736 1.00 89.12 408 ARG A O 1
ATOM 3376 N N . VAL A 1 409 ? -27.113 -8.996 31.967 1.00 88.19 409 VAL A N 1
ATOM 3377 C CA . VAL A 1 409 ? -27.849 -8.004 32.772 1.00 88.19 409 VAL A CA 1
ATOM 3378 C C . VAL A 1 409 ? -26.877 -7.083 33.514 1.00 88.19 409 VAL A C 1
ATOM 3380 O O . VAL A 1 409 ? -27.059 -5.867 33.497 1.00 88.19 409 VAL A O 1
ATOM 3383 N N . LYS A 1 410 ? -25.820 -7.635 34.124 1.00 88.19 410 LYS A N 1
ATOM 3384 C CA . LYS A 1 410 ? -24.791 -6.840 34.813 1.00 88.19 410 LYS A CA 1
ATOM 3385 C C . LYS A 1 410 ? -24.041 -5.906 33.859 1.00 88.19 410 LYS A C 1
ATOM 3387 O O . LYS A 1 410 ? -23.863 -4.737 34.196 1.00 88.19 410 LYS A O 1
ATOM 3392 N N . GLN A 1 411 ? -23.661 -6.386 32.674 1.00 91.56 411 GLN A N 1
ATOM 3393 C CA . GLN A 1 411 ? -23.021 -5.559 31.645 1.00 91.56 411 GLN A CA 1
ATOM 3394 C C . GLN A 1 411 ? -23.931 -4.390 31.230 1.00 91.56 411 GLN A C 1
ATOM 3396 O O . GLN A 1 411 ? -23.486 -3.244 31.219 1.00 91.56 411 GLN A O 1
ATOM 3401 N N . VAL A 1 412 ? -25.225 -4.637 30.980 1.00 93.75 412 VAL A N 1
ATOM 3402 C CA . VAL A 1 412 ? -26.185 -3.572 30.627 1.00 93.75 412 VAL A CA 1
ATOM 3403 C C . VAL A 1 412 ? -26.380 -2.571 31.766 1.00 93.75 412 VAL A C 1
ATOM 3405 O O . VAL A 1 412 ? -26.396 -1.365 31.518 1.00 93.75 412 VAL A O 1
ATOM 3408 N N . MET A 1 413 ? -26.480 -3.038 33.015 1.00 91.06 413 MET A N 1
ATOM 3409 C CA . MET A 1 413 ? -26.546 -2.154 34.185 1.00 91.06 413 MET A CA 1
ATOM 3410 C C . MET A 1 413 ? -25.329 -1.219 34.260 1.00 91.06 413 MET A C 1
ATOM 3412 O O . MET A 1 413 ? -25.503 -0.031 34.536 1.00 91.06 413 MET A O 1
ATOM 3416 N N . SER A 1 414 ? -24.119 -1.732 33.999 1.00 91.62 414 SER A N 1
ATOM 3417 C CA . SER A 1 414 ? -22.896 -0.916 33.951 1.00 91.62 414 SER A CA 1
ATOM 3418 C C . SER A 1 414 ? -22.985 0.143 32.858 1.00 91.62 414 SER A C 1
ATOM 3420 O O . SER A 1 414 ? -22.856 1.325 33.156 1.00 91.62 414 SER A O 1
ATOM 3422 N N . ILE A 1 415 ? -23.315 -0.255 31.624 1.00 92.62 415 ILE A N 1
ATOM 3423 C CA . ILE A 1 415 ? -23.394 0.657 30.472 1.00 92.62 415 ILE A CA 1
ATOM 3424 C C . ILE A 1 415 ? -24.402 1.790 30.719 1.00 92.62 415 ILE A C 1
ATOM 3426 O O . ILE A 1 415 ? -24.100 2.956 30.460 1.00 92.62 415 ILE A O 1
ATOM 3430 N N . ILE A 1 416 ? -25.591 1.479 31.252 1.00 93.81 416 ILE A N 1
ATOM 3431 C CA . ILE A 1 416 ? -26.606 2.495 31.583 1.00 93.81 416 ILE A CA 1
ATOM 3432 C C . ILE A 1 416 ? -26.055 3.490 32.604 1.00 93.81 416 ILE A C 1
ATOM 3434 O O . ILE A 1 416 ? -26.225 4.699 32.431 1.00 93.81 416 ILE A O 1
ATOM 3438 N N . ASN A 1 417 ? -25.383 2.999 33.648 1.00 91.19 417 ASN A N 1
ATOM 3439 C CA . ASN A 1 417 ? -24.772 3.853 34.660 1.00 91.19 417 ASN A CA 1
ATOM 3440 C C . ASN A 1 417 ? -23.640 4.704 34.079 1.00 91.19 417 ASN A C 1
ATOM 3442 O O . ASN A 1 417 ? -23.586 5.898 34.366 1.00 91.19 417 ASN A O 1
ATOM 3446 N N . ASP A 1 418 ? -22.762 4.142 33.255 1.00 90.00 418 ASP A N 1
ATOM 3447 C CA . ASP A 1 418 ? -21.633 4.873 32.677 1.00 90.00 418 ASP A CA 1
ATOM 3448 C C . ASP A 1 418 ? -22.106 6.006 31.760 1.00 90.00 418 ASP A C 1
ATOM 3450 O O . ASP A 1 418 ? -21.554 7.110 31.798 1.00 90.00 418 ASP A O 1
ATOM 3454 N N . ILE A 1 419 ? -23.189 5.789 31.010 1.00 91.56 419 ILE A N 1
ATOM 3455 C CA . ILE A 1 419 ? -23.817 6.831 30.188 1.00 91.56 419 ILE A CA 1
ATOM 3456 C C . ILE A 1 419 ? -24.507 7.884 31.059 1.00 91.56 419 ILE A C 1
ATOM 3458 O O . ILE A 1 419 ? -24.309 9.084 30.847 1.00 91.56 419 ILE A O 1
ATOM 3462 N N . ALA A 1 420 ? -25.278 7.460 32.065 1.00 90.44 420 ALA A N 1
ATOM 3463 C CA . ALA A 1 420 ? -25.973 8.362 32.984 1.00 90.44 420 ALA A CA 1
ATOM 3464 C C . ALA A 1 420 ? -25.004 9.310 33.715 1.00 90.44 420 ALA A C 1
ATOM 3466 O O . ALA A 1 420 ? -25.282 10.502 33.853 1.00 90.44 420 ALA A O 1
ATOM 3467 N N . HIS A 1 421 ? -23.836 8.803 34.117 1.00 88.44 421 HIS A N 1
ATOM 3468 C CA . HIS A 1 421 ? -22.785 9.572 34.791 1.00 88.44 421 HIS A CA 1
ATOM 3469 C C . HIS A 1 421 ? -21.808 10.256 33.822 1.00 88.44 421 HIS A C 1
ATOM 3471 O O . HIS A 1 421 ? -20.782 10.780 34.254 1.00 88.44 421 HIS A O 1
ATOM 3477 N N . LYS A 1 422 ? -22.111 10.280 32.515 1.00 86.44 422 LYS A N 1
ATOM 3478 C CA . LYS A 1 422 ? -21.300 10.913 31.457 1.00 86.44 422 LYS A CA 1
ATOM 3479 C C . LYS A 1 422 ? -19.872 10.355 31.320 1.00 86.44 422 LYS A C 1
ATOM 3481 O O . LYS A 1 422 ? -19.034 11.024 30.713 1.00 86.44 422 LYS A O 1
ATOM 3486 N N . LYS A 1 423 ? -19.604 9.154 31.841 1.00 84.31 423 LYS A N 1
ATOM 3487 C CA . LYS A 1 423 ? -18.334 8.429 31.662 1.00 84.31 423 LYS A CA 1
ATOM 3488 C C . LYS A 1 423 ? -18.227 7.820 30.265 1.00 84.31 423 LYS A C 1
ATOM 3490 O O . LYS A 1 423 ? -17.144 7.800 29.695 1.00 84.31 423 LYS A O 1
ATOM 3495 N N . LEU A 1 424 ? -19.358 7.384 29.712 1.00 87.81 424 LEU A N 1
ATOM 3496 C CA . LEU A 1 424 ? -19.486 6.849 28.361 1.00 87.81 424 LEU A CA 1
ATOM 3497 C C . LEU A 1 424 ? -20.419 7.740 27.539 1.00 87.81 424 LEU A C 1
ATOM 3499 O O . LEU A 1 424 ? -21.503 8.115 27.990 1.00 87.81 424 LEU A O 1
ATOM 3503 N N . ASP A 1 425 ? -20.025 8.096 26.321 1.00 90.75 425 ASP A N 1
ATOM 3504 C CA . ASP A 1 425 ? -20.950 8.744 25.401 1.00 90.75 425 ASP A CA 1
ATOM 3505 C C . ASP A 1 425 ? -21.891 7.720 24.750 1.00 90.75 425 ASP A C 1
ATOM 3507 O O . ASP A 1 425 ? -21.446 6.737 24.168 1.00 90.75 425 ASP A O 1
ATOM 3511 N N . TYR A 1 426 ? -23.203 7.964 24.802 1.00 89.38 426 TYR A N 1
ATOM 3512 C CA . TYR A 1 426 ? -24.200 7.024 24.282 1.00 89.38 426 TYR A CA 1
ATOM 3513 C C . TYR A 1 426 ? -24.065 6.738 22.777 1.00 89.38 426 TYR A C 1
ATOM 3515 O O . TYR A 1 426 ? -24.536 5.701 22.319 1.00 89.38 426 TYR A O 1
ATOM 3523 N N . THR A 1 427 ? -23.443 7.620 21.980 1.00 91.44 427 THR A N 1
ATOM 3524 C CA . THR A 1 427 ? -23.244 7.335 20.548 1.00 91.44 427 THR A CA 1
ATOM 3525 C C . THR A 1 427 ? -22.185 6.262 20.311 1.00 91.44 427 THR A C 1
ATOM 3527 O O . THR A 1 427 ? -22.192 5.654 19.245 1.00 91.44 427 THR A O 1
ATOM 3530 N N . PHE A 1 428 ? -21.327 5.989 21.302 1.00 92.69 428 PHE A N 1
ATOM 3531 C CA . PHE A 1 428 ? -20.320 4.927 21.246 1.00 92.69 428 PHE A CA 1
ATOM 3532 C C . PHE A 1 428 ? -20.940 3.531 21.083 1.00 92.69 428 PHE A C 1
ATOM 3534 O O . PHE A 1 428 ? -20.330 2.651 20.486 1.00 92.69 428 PHE A O 1
ATOM 3541 N N . ILE A 1 429 ? -22.191 3.346 21.522 1.00 92.00 429 ILE A N 1
ATOM 3542 C CA . ILE A 1 429 ? -22.937 2.087 21.362 1.00 92.00 429 ILE A CA 1
ATOM 3543 C C . ILE A 1 429 ? -22.960 1.622 19.905 1.00 92.00 429 ILE A C 1
ATOM 3545 O O . ILE A 1 429 ? -22.856 0.434 19.645 1.00 92.00 429 ILE A O 1
ATOM 3549 N N . TYR A 1 430 ? -23.098 2.544 18.951 1.00 91.38 430 TYR A N 1
ATOM 3550 C CA . TYR A 1 430 ? -23.162 2.189 17.532 1.00 91.38 430 TYR A CA 1
ATOM 3551 C C . TYR A 1 430 ? -21.787 1.888 16.923 1.00 91.38 430 TYR A C 1
ATOM 3553 O O . TYR A 1 430 ? -21.723 1.331 15.830 1.00 91.38 430 TYR A O 1
ATOM 3561 N N . GLN A 1 431 ? -20.702 2.274 17.601 1.00 92.12 431 GLN A N 1
ATOM 3562 C CA . GLN A 1 431 ? -19.333 1.962 17.194 1.00 92.12 431 GLN A CA 1
ATOM 3563 C C . GLN A 1 431 ? -18.956 0.552 17.669 1.00 92.12 431 GLN A C 1
ATOM 3565 O O . GLN A 1 431 ? -18.456 -0.244 16.881 1.00 92.12 431 GLN A O 1
ATOM 3570 N N . ASP A 1 432 ? -19.276 0.209 18.918 1.00 92.25 432 ASP A N 1
ATOM 3571 C CA . ASP A 1 432 ? -19.010 -1.109 19.502 1.00 92.25 432 ASP A CA 1
ATOM 3572 C C . ASP A 1 432 ? -20.114 -2.119 19.138 1.00 92.25 432 ASP A C 1
ATOM 3574 O O . ASP A 1 432 ? -21.209 -2.122 19.712 1.00 92.25 432 ASP A O 1
ATOM 3578 N N . LYS A 1 433 ? -19.826 -3.014 18.183 1.00 91.88 433 LYS A N 1
ATOM 3579 C CA . LYS A 1 433 ? -20.802 -4.007 17.690 1.00 91.88 433 LYS A CA 1
ATOM 3580 C C . LYS A 1 433 ? -21.292 -4.940 18.792 1.00 91.88 433 LYS A C 1
ATOM 3582 O O . LYS A 1 433 ? -22.451 -5.358 18.781 1.00 91.88 433 LYS A O 1
ATOM 3587 N N . GLY A 1 434 ? -20.416 -5.261 19.732 1.00 92.00 434 GLY A N 1
ATOM 3588 C CA . GLY A 1 434 ? -20.709 -6.102 20.876 1.00 92.00 434 GLY A CA 1
ATOM 3589 C C . GLY A 1 434 ? -21.682 -5.454 21.850 1.00 92.00 434 GLY A C 1
ATOM 3590 O O . GLY A 1 434 ? -22.671 -6.067 22.260 1.00 92.00 434 GLY A O 1
ATOM 3591 N N . MET A 1 435 ? -21.454 -4.177 22.151 1.00 93.25 435 MET A N 1
ATOM 3592 C CA . MET A 1 435 ? -22.343 -3.358 22.970 1.00 93.25 435 MET A CA 1
ATOM 3593 C C . MET A 1 435 ? -23.708 -3.190 22.301 1.00 93.25 435 MET A C 1
ATOM 3595 O O . MET A 1 435 ? -24.737 -3.363 22.957 1.00 93.25 435 MET A O 1
ATOM 3599 N N . LEU A 1 436 ? -23.732 -2.914 20.993 1.00 94.62 436 LEU A N 1
ATOM 3600 C CA . LEU A 1 436 ? -24.970 -2.830 20.222 1.00 94.62 436 LEU A CA 1
ATOM 3601 C C . LEU A 1 436 ? -25.745 -4.150 20.268 1.00 94.62 436 LEU A C 1
ATOM 3603 O O . LEU A 1 436 ? -26.946 -4.143 20.538 1.00 94.62 436 LEU A O 1
ATOM 3607 N N . HIS A 1 437 ? -25.071 -5.280 20.046 1.00 93.19 437 HIS A N 1
ATOM 3608 C CA . HIS A 1 437 ? -25.691 -6.602 20.104 1.00 93.19 437 HIS A CA 1
ATOM 3609 C C . HIS A 1 437 ? -26.273 -6.894 21.492 1.00 93.19 437 HIS A C 1
ATOM 3611 O O . HIS A 1 437 ? -27.447 -7.255 21.603 1.00 93.19 437 HIS A O 1
ATOM 3617 N N . LEU A 1 438 ? -25.484 -6.672 22.548 1.00 93.50 438 LEU A N 1
ATOM 3618 C CA . LEU A 1 438 ? -25.915 -6.842 23.934 1.00 93.50 438 LEU A CA 1
ATOM 3619 C C . LEU A 1 438 ? -27.175 -6.016 24.224 1.00 93.50 438 LEU A C 1
ATOM 3621 O O . LEU A 1 438 ? -28.166 -6.553 24.715 1.00 93.50 438 LEU A O 1
ATOM 3625 N N . LEU A 1 439 ? -27.161 -4.722 23.897 1.00 94.56 439 LEU A N 1
ATOM 3626 C CA . LEU A 1 439 ? -28.277 -3.819 24.175 1.00 94.56 439 LEU A CA 1
ATOM 3627 C C . LEU A 1 439 ? -29.511 -4.120 23.316 1.00 94.56 439 LEU A C 1
ATOM 3629 O O . LEU A 1 439 ? -30.635 -3.994 23.803 1.00 94.56 439 LEU A O 1
ATOM 3633 N N . THR A 1 440 ? -29.328 -4.595 22.083 1.00 93.31 440 THR A N 1
ATOM 3634 C CA . THR A 1 440 ? -30.435 -5.076 21.238 1.00 93.31 440 THR A CA 1
ATOM 3635 C C . THR A 1 440 ? -31.182 -6.235 21.904 1.00 93.31 440 THR A C 1
ATOM 3637 O O . THR A 1 440 ? -32.387 -6.365 21.723 1.00 93.31 440 THR A O 1
ATOM 3640 N N . GLY A 1 441 ? -30.520 -7.049 22.734 1.00 88.75 441 GLY A N 1
ATOM 3641 C CA . GLY A 1 441 ? -31.175 -8.112 23.506 1.00 88.75 441 GLY A CA 1
ATOM 3642 C C . GLY A 1 441 ? -32.198 -7.622 24.544 1.00 88.75 441 GLY A C 1
ATOM 3643 O O . GLY A 1 441 ? -33.120 -8.369 24.878 1.00 88.75 441 GLY A O 1
ATOM 3644 N N . PHE A 1 442 ? -32.063 -6.380 25.027 1.00 90.00 442 PHE A N 1
ATOM 3645 C CA . PHE A 1 442 ? -32.885 -5.796 26.101 1.00 90.00 442 PHE A CA 1
ATOM 3646 C C . PHE A 1 442 ? -33.800 -4.654 25.650 1.00 90.00 442 PHE A C 1
ATOM 3648 O O . PHE A 1 442 ? -34.728 -4.291 26.375 1.00 90.00 442 PHE A O 1
ATOM 3655 N N . PHE A 1 443 ? -33.508 -4.043 24.503 1.00 91.12 443 PHE A N 1
ATOM 3656 C CA . PHE A 1 443 ? -34.198 -2.853 24.018 1.00 91.12 443 PHE A CA 1
ATOM 3657 C C . PHE A 1 443 ? -34.549 -3.021 22.548 1.00 91.12 443 PHE A C 1
ATOM 3659 O O . PHE A 1 443 ? -33.907 -2.420 21.684 1.00 91.12 443 PHE A O 1
ATOM 3666 N N . LYS A 1 444 ? -35.572 -3.821 22.255 1.00 87.25 444 LYS A N 1
ATOM 3667 C CA . LYS A 1 444 ? -36.032 -4.015 20.878 1.00 87.25 444 LYS A CA 1
ATOM 3668 C C . LYS A 1 444 ? -37.120 -3.025 20.487 1.00 87.25 444 LYS A C 1
ATOM 3670 O O . LYS A 1 444 ? -37.923 -2.571 21.310 1.00 87.25 444 LYS A O 1
ATOM 3675 N N . ASP A 1 445 ? -37.136 -2.650 19.217 1.00 85.44 445 ASP A N 1
ATOM 3676 C CA . ASP A 1 445 ? -38.290 -2.020 18.587 1.00 85.44 445 ASP A CA 1
ATOM 3677 C C . ASP A 1 445 ? -39.195 -3.070 17.921 1.00 85.44 445 ASP A C 1
ATOM 3679 O O . ASP A 1 445 ? -39.023 -4.280 18.088 1.00 85.44 445 ASP A O 1
ATOM 3683 N N . ARG A 1 446 ? -40.215 -2.600 17.196 1.00 83.25 446 ARG A N 1
ATOM 3684 C CA . ARG A 1 446 ? -41.174 -3.480 16.514 1.00 83.25 446 ARG A CA 1
ATOM 3685 C C . ARG A 1 446 ? -40.535 -4.282 15.379 1.00 83.25 446 ARG A C 1
ATOM 3687 O O . ARG A 1 446 ? -41.023 -5.367 15.080 1.00 83.25 446 ARG A O 1
ATOM 3694 N N . ASP A 1 447 ? -39.440 -3.781 14.818 1.00 85.62 447 ASP A N 1
ATOM 3695 C CA . ASP A 1 447 ? -38.713 -4.373 13.697 1.00 85.62 447 ASP A CA 1
ATOM 3696 C C . ASP A 1 447 ? -37.533 -5.240 14.176 1.00 85.62 447 ASP A C 1
ATOM 3698 O O . ASP A 1 447 ? -36.678 -5.618 13.380 1.00 85.62 447 ASP A O 1
ATOM 3702 N N . GLN A 1 448 ? -37.487 -5.576 15.475 1.00 82.88 448 GLN A N 1
ATOM 3703 C CA . GLN A 1 448 ? -36.408 -6.334 16.128 1.00 82.88 448 GLN A CA 1
ATOM 3704 C C . GLN A 1 448 ? -35.040 -5.628 16.123 1.00 82.88 448 GLN A C 1
ATOM 3706 O O . GLN A 1 448 ? -34.029 -6.255 16.448 1.00 82.88 448 GLN A O 1
ATOM 3711 N N . ASN A 1 449 ? -34.999 -4.332 15.815 1.00 90.25 449 ASN A N 1
ATOM 3712 C CA . ASN A 1 449 ? -33.786 -3.525 15.852 1.00 90.25 449 ASN A CA 1
ATOM 3713 C C . ASN A 1 449 ? -33.600 -2.867 17.225 1.00 90.25 449 ASN A C 1
ATOM 3715 O O . ASN A 1 449 ? -34.506 -2.829 18.062 1.00 90.25 449 ASN A O 1
ATOM 3719 N N . PHE A 1 450 ? -32.401 -2.334 17.467 1.00 93.62 450 PHE A N 1
ATOM 3720 C CA . PHE A 1 450 ? -32.098 -1.618 18.702 1.00 93.62 450 PHE A CA 1
ATOM 3721 C C . PHE A 1 450 ? -32.939 -0.340 18.844 1.00 93.62 450 PHE A C 1
ATOM 3723 O O . PHE A 1 450 ? -32.805 0.617 18.078 1.00 93.62 450 PHE A O 1
ATOM 3730 N N . ASN A 1 451 ? -33.753 -0.277 19.896 1.00 92.62 451 ASN A N 1
ATOM 3731 C CA . ASN A 1 451 ? -34.567 0.882 20.235 1.00 92.62 451 ASN A CA 1
ATOM 3732 C C . ASN A 1 451 ? -33.755 1.931 21.009 1.00 92.62 451 ASN A C 1
ATOM 3734 O O . ASN A 1 451 ? -33.908 2.116 22.223 1.00 92.62 451 ASN A O 1
ATOM 3738 N N . GLY A 1 452 ? -32.916 2.670 20.281 1.00 90.50 452 GLY A N 1
ATOM 3739 C CA . GLY A 1 452 ? -32.070 3.718 20.854 1.00 90.50 452 GLY A CA 1
ATOM 3740 C C . GLY A 1 452 ? -32.850 4.811 21.596 1.00 90.50 452 GLY A C 1
ATOM 3741 O O . GLY A 1 452 ? -32.367 5.328 22.598 1.00 90.50 452 GLY A O 1
ATOM 3742 N N . LYS A 1 453 ? -34.084 5.137 21.176 1.00 90.94 453 LYS A N 1
ATOM 3743 C CA . LYS A 1 453 ? -34.924 6.145 21.855 1.00 90.94 453 LYS A CA 1
ATOM 3744 C C . LYS A 1 453 ? -35.341 5.692 23.256 1.00 90.94 453 LYS A C 1
ATOM 3746 O O . LYS A 1 453 ? -35.193 6.460 24.206 1.00 90.94 453 LYS A O 1
ATOM 3751 N N . LYS A 1 454 ? -35.836 4.453 23.388 1.00 90.25 454 LYS A N 1
ATOM 3752 C CA . LYS A 1 454 ? -36.199 3.847 24.684 1.00 90.25 454 LYS A CA 1
ATOM 3753 C C . LYS A 1 454 ? -34.976 3.774 25.596 1.00 90.25 454 LYS A C 1
ATOM 3755 O O . LYS A 1 454 ? -35.054 4.182 26.750 1.00 90.25 454 LYS A O 1
ATOM 3760 N N . PHE A 1 455 ? -33.846 3.324 25.056 1.00 94.00 455 PHE A N 1
ATOM 3761 C CA . PHE A 1 455 ? -32.597 3.224 25.802 1.00 94.00 455 PHE A CA 1
ATOM 3762 C C . PHE A 1 455 ? -32.100 4.585 26.317 1.00 94.00 455 PHE A C 1
ATOM 3764 O O . PHE A 1 455 ? -31.853 4.741 27.510 1.00 94.00 455 PHE A O 1
ATOM 3771 N N . ILE A 1 456 ? -32.023 5.600 25.449 1.00 92.25 456 ILE A N 1
ATOM 3772 C CA . ILE A 1 456 ? -31.599 6.958 25.828 1.00 92.25 456 ILE A CA 1
ATOM 3773 C C . ILE A 1 456 ? -32.522 7.533 26.910 1.00 92.25 456 ILE A C 1
ATOM 3775 O O . ILE A 1 456 ? -32.027 8.137 27.862 1.00 92.25 456 ILE A O 1
ATOM 3779 N N . LYS A 1 457 ? -33.842 7.307 26.813 1.00 92.06 457 LYS A N 1
ATOM 3780 C CA . LYS A 1 457 ? -34.790 7.713 27.861 1.00 92.06 457 LYS A CA 1
ATOM 3781 C C . LYS A 1 457 ? -34.407 7.098 29.211 1.00 92.06 457 LYS A C 1
ATOM 3783 O O . LYS A 1 457 ? -34.277 7.828 30.182 1.00 92.06 457 LYS A O 1
ATOM 3788 N N . ILE A 1 458 ? -34.137 5.793 29.253 1.00 91.62 458 ILE A N 1
ATOM 3789 C CA . ILE A 1 458 ? -33.729 5.079 30.475 1.00 91.62 458 ILE A CA 1
ATOM 3790 C C . ILE A 1 458 ? -32.392 5.591 31.025 1.00 91.62 458 ILE A C 1
ATOM 3792 O O . ILE A 1 458 ? -32.210 5.638 32.235 1.00 91.62 458 ILE A O 1
ATOM 3796 N N . CYS A 1 459 ? -31.443 6.000 30.182 1.00 92.12 459 CYS A N 1
ATOM 3797 C CA . CYS A 1 459 ? -30.175 6.544 30.674 1.00 92.12 459 CYS A CA 1
ATOM 3798 C C . CYS A 1 459 ? -30.336 7.909 31.365 1.00 92.12 459 CYS A C 1
ATOM 3800 O O . CYS A 1 459 ? -29.686 8.158 32.387 1.00 92.12 459 CYS A O 1
ATOM 3802 N N . PHE A 1 460 ? -31.179 8.793 30.819 1.00 90.75 460 PHE A N 1
ATOM 3803 C CA . PHE A 1 460 ? -31.234 10.205 31.221 1.00 90.75 460 PHE A CA 1
ATOM 3804 C C . PHE A 1 460 ? -32.466 10.609 32.044 1.00 90.75 460 PHE A C 1
ATOM 3806 O O . PHE A 1 460 ? -32.422 11.660 32.676 1.00 90.75 460 PHE A O 1
ATOM 3813 N N . ASP A 1 461 ? -33.523 9.796 32.088 1.00 89.19 461 ASP A N 1
ATOM 3814 C CA . ASP A 1 461 ? -34.676 9.982 32.976 1.00 89.19 461 ASP A CA 1
ATOM 3815 C C . ASP A 1 461 ? -34.484 9.143 34.256 1.00 89.19 461 ASP A C 1
ATOM 3817 O O . ASP A 1 461 ? -34.510 7.909 34.186 1.00 89.19 461 ASP A O 1
ATOM 3821 N N . PRO A 1 462 ? -34.277 9.767 35.435 1.00 82.25 462 PRO A N 1
ATOM 3822 C CA . PRO A 1 462 ? -34.044 9.041 36.682 1.00 82.25 462 PRO A CA 1
ATOM 3823 C C . PRO A 1 462 ? -35.170 8.072 37.058 1.00 82.25 462 PRO A C 1
ATOM 3825 O O . PRO A 1 462 ? -34.886 7.012 37.619 1.00 82.25 462 PRO A O 1
ATOM 3828 N N . ILE A 1 463 ? -36.427 8.398 36.737 1.00 79.69 463 ILE A N 1
ATOM 3829 C CA . ILE A 1 463 ? -37.589 7.570 37.086 1.00 79.69 463 ILE A CA 1
ATOM 3830 C C . ILE A 1 463 ? -37.568 6.289 36.251 1.00 79.69 463 ILE A C 1
ATOM 3832 O O . ILE A 1 463 ? -37.621 5.183 36.795 1.00 79.69 463 ILE A O 1
ATOM 3836 N N . GLU A 1 464 ? -37.416 6.431 34.934 1.00 83.12 464 GLU A N 1
ATOM 3837 C CA . GLU A 1 464 ? -37.315 5.302 34.001 1.00 83.12 464 GLU A CA 1
ATOM 3838 C C . GLU A 1 464 ? -36.080 4.441 34.295 1.00 83.12 464 GLU A C 1
ATOM 3840 O O . GLU A 1 464 ? -36.155 3.208 34.288 1.00 83.12 464 GLU A O 1
ATOM 3845 N N . ARG A 1 465 ? -34.950 5.079 34.630 1.00 88.31 465 ARG A N 1
ATOM 3846 C CA . ARG A 1 465 ? -33.721 4.392 35.039 1.00 88.31 465 ARG A CA 1
ATOM 3847 C C . ARG A 1 465 ? -33.938 3.534 36.275 1.00 88.31 465 ARG A C 1
ATOM 3849 O O . ARG A 1 465 ? -33.586 2.356 36.272 1.00 88.31 465 ARG A O 1
ATOM 3856 N N . ASN A 1 466 ? -34.515 4.113 37.326 1.00 78.31 466 ASN A N 1
ATOM 3857 C CA . ASN A 1 466 ? -34.760 3.420 38.588 1.00 78.31 466 ASN A CA 1
ATOM 3858 C C . ASN A 1 466 ? -35.736 2.257 38.397 1.00 78.31 466 ASN A C 1
ATOM 3860 O O . ASN A 1 466 ? -35.508 1.170 38.931 1.00 78.31 466 ASN A O 1
ATOM 3864 N N . HIS A 1 467 ? -36.769 2.451 37.577 1.00 79.12 467 HIS A N 1
ATOM 3865 C CA . HIS A 1 467 ? -37.708 1.394 37.225 1.00 79.12 467 HIS A CA 1
ATOM 3866 C C . HIS A 1 467 ? -37.016 0.233 36.495 1.00 79.12 467 HIS A C 1
ATOM 3868 O O . HIS A 1 467 ? -37.170 -0.924 36.891 1.00 79.12 467 HIS A O 1
ATOM 3874 N N . TRP A 1 468 ? -36.195 0.516 35.479 1.00 87.69 468 TRP A N 1
ATOM 3875 C CA . TRP A 1 468 ? -35.446 -0.525 34.769 1.00 87.69 468 TRP A CA 1
ATOM 3876 C C . TRP A 1 468 ? -34.447 -1.245 35.689 1.00 87.69 468 TRP A C 1
ATOM 3878 O O . TRP A 1 468 ? -34.382 -2.477 35.703 1.00 87.69 468 TRP A O 1
ATOM 3888 N N . MET A 1 469 ? -33.727 -0.497 36.531 1.00 84.56 469 MET A N 1
ATOM 3889 C CA . MET A 1 469 ? -32.796 -1.052 37.518 1.00 84.56 469 MET A CA 1
ATOM 3890 C C . MET A 1 469 ? -33.490 -1.962 38.533 1.00 84.56 469 MET A C 1
ATOM 3892 O O . MET A 1 469 ? -32.929 -2.991 38.915 1.00 84.56 469 MET A O 1
ATOM 3896 N N . LEU A 1 470 ? -34.711 -1.625 38.956 1.00 76.94 470 LEU A N 1
ATOM 3897 C CA . LEU A 1 470 ? -35.520 -2.480 39.823 1.00 76.94 470 LEU A CA 1
ATOM 3898 C C . LEU A 1 470 ? -35.827 -3.819 39.141 1.00 76.94 470 LEU A C 1
ATOM 3900 O O . LEU A 1 470 ? -35.581 -4.867 39.742 1.00 76.94 470 LEU A O 1
ATOM 3904 N N . LYS A 1 471 ? -36.287 -3.802 37.881 1.00 79.00 471 LYS A N 1
ATOM 3905 C CA . LYS A 1 471 ? -36.541 -5.032 37.107 1.00 79.00 471 LYS A CA 1
ATOM 3906 C C . LYS A 1 471 ? -35.285 -5.896 36.994 1.00 79.00 471 LYS A C 1
ATOM 3908 O O . LYS A 1 471 ? -35.337 -7.101 37.239 1.00 79.00 471 LYS A O 1
ATOM 3913 N N . ALA A 1 472 ? -34.145 -5.278 36.683 1.00 81.69 472 ALA A N 1
ATOM 3914 C CA . ALA A 1 472 ? -32.864 -5.969 36.559 1.00 81.69 472 ALA A CA 1
ATOM 3915 C C . ALA A 1 472 ? -32.445 -6.631 37.880 1.00 81.69 472 ALA A C 1
ATOM 3917 O O . ALA A 1 472 ? -32.111 -7.816 37.906 1.00 81.69 472 ALA A O 1
ATOM 3918 N N . ARG A 1 473 ? -32.535 -5.908 39.003 1.00 77.50 473 ARG A N 1
ATOM 3919 C CA . ARG A 1 473 ? -32.220 -6.442 40.340 1.00 77.50 473 ARG A CA 1
ATOM 3920 C C . ARG A 1 473 ? -33.139 -7.600 40.732 1.00 77.50 473 ARG A C 1
ATOM 3922 O O . ARG A 1 473 ? -32.659 -8.600 41.262 1.00 77.50 473 ARG A O 1
ATOM 3929 N N . GLN A 1 474 ? -34.435 -7.503 40.439 1.00 72.75 474 GLN A N 1
ATOM 3930 C CA . GLN A 1 474 ? -35.390 -8.587 40.686 1.00 72.75 474 GLN A CA 1
ATOM 3931 C C . GLN A 1 474 ? -35.075 -9.842 39.858 1.00 72.75 474 GLN A C 1
ATOM 3933 O O . GLN A 1 474 ? -35.133 -10.959 40.383 1.00 72.75 474 GLN A O 1
ATOM 3938 N N . LEU A 1 475 ? -34.698 -9.673 38.586 1.00 75.19 475 LEU A N 1
ATOM 3939 C CA . LEU A 1 475 ? -34.260 -10.774 37.728 1.00 75.19 475 LEU A CA 1
ATOM 3940 C C . LEU A 1 475 ? -33.009 -11.459 38.290 1.00 75.19 475 LEU A C 1
ATOM 3942 O O . LEU A 1 475 ? -32.986 -12.682 38.413 1.00 75.19 475 LEU A O 1
ATOM 3946 N N . LEU A 1 476 ? -32.011 -10.678 38.710 1.00 76.12 476 LEU A N 1
ATOM 3947 C CA . LEU A 1 476 ? -30.779 -11.196 39.316 1.00 76.12 476 LEU A CA 1
ATOM 3948 C C . LEU A 1 476 ? -31.029 -11.966 40.627 1.00 76.12 476 LEU A C 1
ATOM 3950 O O . LEU A 1 476 ? -30.280 -12.889 40.942 1.00 76.12 476 LEU A O 1
ATOM 3954 N N . ALA A 1 477 ? -32.078 -11.618 41.377 1.00 67.38 477 ALA A N 1
ATOM 3955 C CA . ALA A 1 477 ? -32.439 -12.273 42.636 1.00 67.38 477 ALA A CA 1
ATOM 3956 C C . ALA A 1 477 ? -33.259 -13.571 42.460 1.00 67.38 477 ALA A C 1
ATOM 3958 O O . ALA A 1 477 ? -33.360 -14.377 43.390 1.00 67.38 477 ALA A O 1
ATOM 3959 N N . THR A 1 478 ? -33.853 -13.808 41.287 1.00 64.81 478 THR A N 1
ATOM 3960 C CA . THR A 1 478 ? -34.811 -14.907 41.093 1.00 64.81 478 THR A CA 1
ATOM 3961 C C . THR A 1 478 ? -34.123 -16.194 40.614 1.00 64.81 478 THR A C 1
ATOM 3963 O O . THR A 1 478 ? -33.934 -16.406 39.417 1.00 64.81 478 THR A O 1
ATOM 3966 N N . ARG A 1 479 ? -33.821 -17.124 41.540 1.00 53.62 479 ARG A N 1
ATOM 3967 C CA . ARG A 1 479 ? -33.197 -18.439 41.232 1.00 53.62 479 ARG A CA 1
ATOM 3968 C C . ARG A 1 479 ? -33.963 -19.282 40.199 1.00 53.62 479 ARG A C 1
ATOM 3970 O O . ARG A 1 479 ? -33.352 -20.040 39.457 1.00 53.62 479 ARG A O 1
ATOM 3977 N N . ALA A 1 480 ? -35.291 -19.151 40.121 1.00 50.72 480 ALA A N 1
ATOM 3978 C CA . ALA A 1 480 ? -36.133 -19.965 39.233 1.00 50.72 480 ALA A CA 1
ATOM 3979 C C . ALA A 1 480 ? -35.855 -19.749 37.730 1.00 50.72 480 ALA A C 1
ATOM 3981 O O . ALA A 1 480 ? -36.100 -20.651 36.932 1.00 50.72 480 ALA A O 1
ATOM 3982 N N . PHE A 1 481 ? -35.304 -18.592 37.345 1.00 51.91 481 PHE A N 1
ATOM 3983 C CA . PHE A 1 481 ? -34.977 -18.269 35.951 1.00 51.91 481 PHE A CA 1
ATOM 3984 C C . PHE A 1 481 ? -33.515 -18.540 35.577 1.00 51.91 481 PHE A C 1
ATOM 3986 O O . PHE A 1 481 ? -33.161 -18.393 34.409 1.00 51.91 481 PHE A O 1
ATOM 3993 N N . GLN A 1 482 ? -32.691 -18.999 36.528 1.00 50.75 482 GLN A N 1
ATOM 3994 C CA . GLN A 1 482 ? -31.345 -19.509 36.237 1.00 50.75 482 GLN A CA 1
ATOM 3995 C C . GLN A 1 482 ? -31.394 -20.871 35.517 1.00 50.75 482 GLN A C 1
ATOM 3997 O O . GLN A 1 482 ? -30.478 -21.183 34.768 1.00 50.75 482 GLN A O 1
ATOM 4002 N N . ASN A 1 483 ? -32.490 -21.633 35.668 1.00 43.44 483 ASN A N 1
ATOM 4003 C CA . ASN A 1 483 ? -32.645 -22.986 35.106 1.00 43.44 483 ASN A CA 1
ATOM 4004 C C . ASN A 1 483 ? -33.636 -23.079 33.923 1.00 43.44 483 ASN A C 1
ATOM 4006 O O . ASN A 1 483 ? -33.820 -24.155 33.363 1.00 43.44 483 ASN A O 1
ATOM 4010 N N . GLN A 1 484 ? -34.294 -21.978 33.538 1.00 47.94 484 GLN A N 1
ATOM 4011 C CA . GLN A 1 484 ? -35.120 -21.887 32.322 1.00 47.94 484 GLN A CA 1
ATOM 4012 C C . GLN A 1 484 ? -34.383 -21.030 31.279 1.00 47.94 484 GLN A C 1
ATOM 4014 O O . GLN A 1 484 ? -34.791 -19.900 31.000 1.00 47.94 484 GLN A O 1
ATOM 4019 N N . SER A 1 485 ? -33.243 -21.504 30.764 1.00 44.88 485 SER A N 1
ATOM 4020 C CA . SER A 1 485 ? -32.381 -20.664 29.917 1.00 44.88 485 SER A CA 1
ATOM 4021 C C . SER A 1 485 ? -32.806 -20.559 28.449 1.00 44.88 485 SER A C 1
ATOM 4023 O O . SER A 1 485 ? -32.463 -19.558 27.835 1.00 44.88 485 SER A O 1
ATOM 4025 N N . ASP A 1 486 ? -33.626 -21.456 27.889 1.00 50.81 486 ASP A N 1
ATOM 4026 C CA . ASP A 1 486 ? -33.589 -21.625 26.418 1.00 50.81 486 ASP A CA 1
ATOM 4027 C C . ASP A 1 486 ? -34.815 -21.140 25.617 1.00 50.81 486 ASP A C 1
ATOM 4029 O O . ASP A 1 486 ? -34.852 -21.327 24.404 1.00 50.81 486 ASP A O 1
ATOM 4033 N N . LYS A 1 487 ? -35.840 -20.528 26.234 1.00 59.41 487 LYS A N 1
ATOM 4034 C CA . LYS A 1 487 ? -37.086 -20.161 25.505 1.00 59.41 487 LYS A CA 1
ATOM 4035 C C . LYS A 1 487 ? -37.497 -18.690 25.518 1.00 59.41 487 LYS A C 1
ATOM 4037 O O . LYS A 1 487 ? -38.411 -18.337 24.784 1.00 59.41 487 LYS A O 1
ATOM 4042 N N . LEU A 1 488 ? -36.882 -17.850 26.348 1.00 65.69 488 LEU A N 1
ATOM 4043 C CA . LEU A 1 488 ? -37.242 -16.433 26.471 1.00 65.69 488 LEU A CA 1
ATOM 4044 C C . LEU A 1 488 ? -36.038 -15.560 26.142 1.00 65.69 488 LEU A C 1
ATOM 4046 O O . LEU A 1 488 ? -34.926 -15.834 26.608 1.00 65.69 488 LEU A O 1
ATOM 4050 N N . SER A 1 489 ? -36.276 -14.487 25.392 1.00 74.81 489 SER A N 1
ATOM 4051 C CA . SER A 1 489 ? -35.291 -13.425 25.202 1.00 74.81 489 SER A CA 1
ATOM 4052 C C . SER A 1 489 ? -34.976 -12.711 26.522 1.00 74.81 489 SER A C 1
ATOM 4054 O O . SER A 1 489 ? -35.665 -12.880 27.539 1.00 74.81 489 SER A O 1
ATOM 4056 N N . ASP A 1 490 ? -33.904 -11.922 26.532 1.00 79.94 490 ASP A N 1
ATOM 4057 C CA . ASP A 1 490 ? -33.470 -11.216 27.736 1.00 79.94 490 ASP A CA 1
ATOM 4058 C C . ASP A 1 490 ? -34.478 -10.130 28.163 1.00 79.94 490 ASP A C 1
ATOM 4060 O O . ASP A 1 490 ? -34.804 -10.049 29.349 1.00 79.94 490 ASP A O 1
ATOM 4064 N N . GLU A 1 491 ? -35.057 -9.378 27.217 1.00 79.06 491 GLU A N 1
ATOM 4065 C CA . GLU A 1 491 ? -36.147 -8.420 27.483 1.00 79.06 491 GLU A CA 1
ATOM 4066 C C . GLU A 1 491 ? -37.406 -9.111 28.042 1.00 79.06 491 GLU A C 1
ATOM 4068 O O . GLU A 1 491 ? -37.950 -8.684 29.061 1.00 79.06 491 GLU A O 1
ATOM 4073 N N . GLU A 1 492 ? -37.838 -10.230 27.452 1.00 74.50 492 GLU A N 1
ATOM 4074 C CA . GLU A 1 492 ? -39.006 -10.980 27.942 1.00 74.50 492 GLU A CA 1
ATOM 4075 C C . GLU A 1 492 ? -38.778 -11.552 29.341 1.00 74.50 492 GLU A C 1
ATOM 4077 O O . GLU A 1 492 ? -39.689 -11.572 30.168 1.00 74.50 492 GLU A O 1
ATOM 4082 N N . SER A 1 493 ? -37.559 -12.011 29.625 1.00 73.81 493 SER A N 1
ATOM 4083 C CA . SER A 1 493 ? -37.187 -12.522 30.945 1.00 73.81 493 SER A CA 1
ATOM 4084 C C . SER A 1 493 ? -37.218 -11.414 31.998 1.00 73.81 493 SER A C 1
ATOM 4086 O O . SER A 1 493 ? -37.663 -11.650 33.125 1.00 73.81 493 SER A O 1
ATOM 4088 N N . LEU A 1 494 ? -36.795 -10.203 31.629 1.00 77.25 494 LEU A N 1
ATOM 4089 C CA . LEU A 1 494 ? -36.837 -9.023 32.486 1.00 77.25 494 LEU A CA 1
ATOM 4090 C C . LEU A 1 494 ? -38.287 -8.633 32.818 1.00 77.25 494 LEU A C 1
ATOM 4092 O O . LEU A 1 494 ? -38.641 -8.515 33.993 1.00 77.25 494 LEU A O 1
ATOM 4096 N N . GLU A 1 495 ? -39.140 -8.506 31.798 1.00 73.19 495 GLU A N 1
ATOM 4097 C CA . GLU A 1 495 ? -40.549 -8.131 31.968 1.00 73.19 495 GLU A CA 1
ATOM 4098 C C . GLU A 1 495 ? -41.343 -9.212 32.709 1.00 73.19 495 GLU A C 1
ATOM 4100 O O . GLU A 1 495 ? -42.034 -8.926 33.687 1.00 73.19 495 GLU A O 1
ATOM 4105 N N . LYS A 1 496 ? -41.201 -10.483 32.316 1.00 66.56 496 LYS A N 1
ATOM 4106 C CA . LYS A 1 496 ? -41.903 -11.600 32.961 1.00 66.56 496 LYS A CA 1
ATOM 4107 C C . LYS A 1 496 ? -41.551 -11.713 34.440 1.00 66.56 496 LYS A C 1
ATOM 4109 O O . LYS A 1 496 ? -42.444 -11.943 35.253 1.00 66.56 496 LYS A O 1
ATOM 4114 N N . THR A 1 497 ? -40.278 -11.549 34.803 1.00 66.88 497 THR A N 1
ATOM 4115 C CA . THR A 1 497 ? -39.866 -11.604 36.215 1.00 66.88 497 THR A CA 1
ATOM 4116 C C . THR A 1 497 ? -40.499 -10.480 37.022 1.00 66.88 497 THR A C 1
ATOM 4118 O O . THR A 1 497 ? -41.027 -10.733 38.106 1.00 66.88 497 THR A O 1
ATOM 4121 N N . TYR A 1 498 ? -40.514 -9.266 36.469 1.00 67.19 498 TYR A N 1
ATOM 4122 C CA . TYR A 1 498 ? -41.148 -8.116 37.100 1.00 67.19 498 TYR A CA 1
ATOM 4123 C C . TYR A 1 498 ? -42.651 -8.338 37.318 1.00 67.19 498 TYR A C 1
ATOM 4125 O O . TYR A 1 498 ? -43.133 -8.229 38.445 1.00 67.19 498 TYR A O 1
ATOM 4133 N N . TYR A 1 499 ? -43.386 -8.747 36.279 1.00 59.56 499 TYR A N 1
ATOM 4134 C CA . TYR A 1 499 ? -44.824 -9.007 36.388 1.00 59.56 499 TYR A CA 1
ATOM 4135 C C . TYR A 1 499 ? -45.152 -10.173 37.321 1.00 59.56 499 TYR A C 1
ATOM 4137 O O . TYR A 1 499 ? -46.129 -10.099 38.059 1.00 59.56 499 TYR A O 1
ATOM 4145 N N . LEU A 1 500 ? -44.347 -11.239 37.343 1.00 59.84 500 LEU A N 1
ATOM 4146 C CA . LEU A 1 500 ? -44.547 -12.341 38.289 1.00 59.84 500 LEU A CA 1
ATOM 4147 C C . LEU A 1 500 ? -44.373 -11.893 39.740 1.00 59.84 500 LEU A C 1
ATOM 4149 O O . LEU A 1 500 ? -45.108 -12.366 40.607 1.00 59.84 500 LEU A O 1
ATOM 4153 N N . ASN A 1 501 ? -43.431 -10.992 40.016 1.00 64.12 501 ASN A N 1
ATOM 4154 C CA . ASN A 1 501 ? -43.283 -10.412 41.348 1.00 64.12 501 ASN A CA 1
ATOM 4155 C C . ASN A 1 501 ? -44.444 -9.469 41.679 1.00 64.12 501 ASN A C 1
ATOM 4157 O O . ASN A 1 501 ? -45.000 -9.584 42.765 1.00 64.12 501 ASN A O 1
ATOM 4161 N N . LEU A 1 502 ? -44.892 -8.647 40.728 1.00 58.12 502 LEU A N 1
ATOM 4162 C CA . LEU A 1 502 ? -46.057 -7.776 40.906 1.00 58.12 502 LEU A CA 1
ATOM 4163 C C . LEU A 1 502 ? -47.347 -8.577 41.171 1.00 58.12 502 LEU A C 1
ATOM 4165 O O . LEU A 1 502 ? -48.135 -8.230 42.042 1.00 58.12 502 LEU A O 1
ATOM 4169 N N . ILE A 1 503 ? -47.556 -9.689 40.459 1.00 52.53 503 ILE A N 1
ATOM 4170 C CA . ILE A 1 503 ? -48.688 -10.602 40.687 1.00 52.53 503 ILE A CA 1
ATOM 4171 C C . ILE A 1 503 ? -48.568 -11.270 42.056 1.00 52.53 503 ILE A C 1
ATOM 4173 O O . ILE A 1 503 ? -49.571 -11.408 42.747 1.00 52.53 503 ILE A O 1
ATOM 4177 N N . LYS A 1 504 ? -47.365 -11.676 42.480 1.00 59.59 504 LYS A N 1
ATOM 4178 C CA . LYS A 1 504 ? -47.160 -12.189 43.843 1.00 59.59 504 LYS A CA 1
ATOM 4179 C C . LYS A 1 504 ? -47.501 -11.135 44.891 1.00 59.59 504 LYS A C 1
ATOM 4181 O O . LYS A 1 504 ? -48.169 -11.485 45.854 1.00 59.59 504 LYS A O 1
ATOM 4186 N N . GLU A 1 505 ? -47.081 -9.886 44.703 1.00 57.66 505 GLU A N 1
ATOM 4187 C CA . GLU A 1 505 ? -47.397 -8.764 45.597 1.00 57.66 505 GLU A CA 1
ATOM 4188 C C . GLU A 1 505 ? -48.905 -8.480 45.643 1.00 57.66 505 GLU A C 1
ATOM 4190 O O . GLU A 1 505 ? -49.474 -8.408 46.731 1.00 57.66 505 GLU A O 1
ATOM 4195 N N . ASN A 1 506 ? -49.575 -8.419 44.488 1.00 49.50 506 ASN A N 1
ATOM 4196 C CA . ASN A 1 506 ? -51.024 -8.211 44.401 1.00 49.50 506 ASN A CA 1
ATOM 4197 C C . ASN A 1 506 ? -51.811 -9.377 45.001 1.00 49.50 506 ASN A C 1
ATOM 4199 O O . ASN A 1 506 ? -52.697 -9.148 45.813 1.00 49.50 506 ASN A O 1
ATOM 4203 N N . ASN A 1 507 ? -51.444 -10.624 44.696 1.00 47.28 507 ASN A N 1
ATOM 4204 C CA . ASN A 1 507 ? -52.068 -11.798 45.305 1.00 47.28 507 ASN A CA 1
ATOM 4205 C C . ASN A 1 507 ? -51.859 -11.816 46.823 1.00 47.28 507 ASN A C 1
ATOM 4207 O O . ASN A 1 507 ? -52.746 -12.254 47.550 1.00 47.28 507 ASN A O 1
ATOM 4211 N N . LEU A 1 508 ? -50.704 -11.348 47.315 1.00 51.69 508 LEU A N 1
ATOM 4212 C CA . LEU A 1 508 ? -50.460 -11.184 48.747 1.00 51.69 508 LEU A CA 1
ATOM 4213 C C . LEU A 1 508 ? -51.384 -10.113 49.336 1.00 51.69 508 LEU A C 1
ATOM 4215 O O . LEU A 1 508 ? -51.961 -10.345 50.392 1.00 51.69 508 LEU A O 1
ATOM 4219 N N . SER A 1 509 ? -51.542 -8.979 48.650 1.00 47.09 509 SER A N 1
ATOM 4220 C CA . SER A 1 509 ? -52.453 -7.890 49.024 1.00 47.09 509 SER A CA 1
ATOM 4221 C C . SER A 1 509 ? -53.912 -8.358 49.057 1.00 47.09 509 SER A C 1
ATOM 4223 O O . SER A 1 509 ? -54.608 -8.149 50.048 1.00 47.09 509 SER A O 1
ATOM 4225 N N . ASP A 1 510 ? -54.362 -9.103 48.050 1.00 48.34 510 ASP A N 1
ATOM 4226 C CA . ASP A 1 510 ? -55.698 -9.700 48.013 1.00 48.34 510 ASP A CA 1
ATOM 4227 C C . ASP A 1 510 ? -55.883 -10.729 49.137 1.00 48.34 510 ASP A C 1
ATOM 4229 O O . ASP A 1 510 ? -56.929 -10.757 49.792 1.00 48.34 510 ASP A O 1
ATOM 4233 N N . LEU A 1 511 ? -54.849 -11.530 49.438 1.00 46.22 511 LEU A N 1
ATOM 4234 C CA . LEU A 1 511 ? -54.847 -12.426 50.599 1.00 46.22 511 LEU A CA 1
ATOM 4235 C C . LEU A 1 511 ? -54.965 -11.639 51.912 1.00 46.22 511 LEU A C 1
ATOM 4237 O O . LEU A 1 511 ? -55.696 -12.065 52.805 1.00 46.22 511 LEU A O 1
ATOM 4241 N N . MET A 1 512 ? -54.275 -10.499 52.041 1.00 49.62 512 MET A N 1
ATOM 4242 C CA . MET A 1 512 ? -54.376 -9.615 53.211 1.00 49.62 512 MET A CA 1
ATOM 4243 C C . MET A 1 512 ? -55.786 -9.054 53.355 1.00 49.62 512 MET A C 1
ATOM 4245 O O . MET A 1 512 ? -56.349 -9.089 54.449 1.00 49.62 512 MET A O 1
ATOM 4249 N N . VAL A 1 513 ? -56.381 -8.579 52.259 1.00 50.44 513 VAL A N 1
ATOM 4250 C CA . VAL A 1 513 ? -57.760 -8.082 52.244 1.00 50.44 513 VAL A CA 1
ATOM 4251 C C . VAL A 1 513 ? -58.723 -9.192 52.657 1.00 50.44 513 VAL A C 1
ATOM 4253 O O . VAL A 1 513 ? -59.576 -8.963 53.515 1.00 50.44 513 VAL A O 1
ATOM 4256 N N . LEU A 1 514 ? -58.563 -10.411 52.138 1.00 47.69 514 LEU A N 1
ATOM 4257 C CA . LEU A 1 514 ? -59.376 -11.564 52.530 1.00 47.69 514 LEU A CA 1
ATOM 4258 C C . LEU A 1 514 ? -59.203 -11.908 54.015 1.00 47.69 514 LEU A C 1
ATOM 4260 O O . LEU A 1 514 ? -60.199 -11.989 54.731 1.00 47.69 514 LEU A O 1
ATOM 4264 N N . ALA A 1 515 ? -57.971 -12.016 54.514 1.00 45.28 515 ALA A N 1
ATOM 4265 C CA . ALA A 1 515 ? -57.698 -12.302 55.924 1.00 45.28 515 ALA A CA 1
ATOM 4266 C C . ALA A 1 515 ? -58.112 -11.169 56.880 1.00 45.28 515 ALA A C 1
ATOM 4268 O O . ALA A 1 515 ? -58.269 -11.396 58.079 1.00 45.28 515 ALA A O 1
ATOM 4269 N N . SER A 1 516 ? -58.319 -9.950 56.375 1.00 49.16 516 SER A N 1
ATOM 4270 C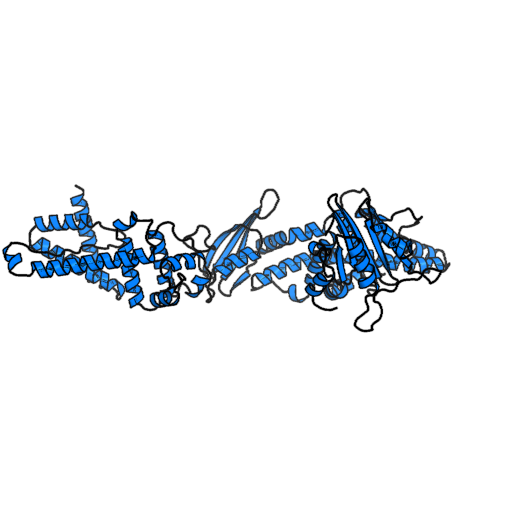 CA . SER A 1 516 ? -58.844 -8.830 57.163 1.00 49.16 516 SER A CA 1
ATOM 4271 C C . SER A 1 516 ? -60.362 -8.902 57.394 1.00 49.16 516 SER A C 1
ATOM 4273 O O . SER A 1 516 ? -60.877 -8.234 58.294 1.00 49.16 516 SER A O 1
ATOM 4275 N N . LYS A 1 517 ? -61.103 -9.724 56.633 1.00 49.91 517 LYS A N 1
ATOM 4276 C CA . LYS A 1 517 ? -62.557 -9.858 56.810 1.00 49.91 517 LYS A CA 1
ATOM 4277 C C . LYS A 1 517 ? -62.872 -10.631 58.095 1.00 49.91 517 LYS A C 1
ATOM 4279 O O . LYS A 1 517 ? -62.285 -11.675 58.384 1.00 49.91 517 LYS A O 1
ATOM 4284 N N . LYS A 1 518 ? -63.868 -10.142 58.848 1.00 54.50 518 LYS A N 1
ATOM 4285 C CA . LYS A 1 518 ? -64.291 -10.687 60.158 1.00 54.50 518 LYS A CA 1
ATOM 4286 C C . LYS A 1 518 ? -64.572 -12.193 60.151 1.00 54.50 518 LYS A C 1
ATOM 4288 O O . LYS A 1 518 ? -64.369 -12.849 61.167 1.00 54.50 518 LYS A O 1
ATOM 4293 N N . GLU A 1 519 ? -65.064 -12.724 59.038 1.00 48.25 519 GLU A N 1
ATOM 4294 C CA . GLU A 1 519 ? -65.380 -14.146 58.878 1.00 48.25 519 GLU A CA 1
ATOM 4295 C C . GLU A 1 519 ? -64.132 -15.045 58.941 1.00 48.25 519 GLU A C 1
ATOM 4297 O O . GLU A 1 519 ? -64.157 -16.063 59.629 1.00 48.25 519 GLU A O 1
ATOM 4302 N N . TYR A 1 520 ? -63.009 -14.626 58.350 1.00 46.03 520 TYR A N 1
ATOM 4303 C CA . TYR A 1 520 ? -61.758 -15.396 58.356 1.00 46.03 520 TYR A CA 1
ATOM 4304 C C . TYR A 1 520 ? -60.936 -15.182 59.633 1.00 46.03 520 TYR A C 1
ATOM 4306 O O . TYR A 1 520 ? -60.311 -16.120 60.129 1.00 46.03 520 TYR A O 1
ATOM 4314 N N . GLN A 1 521 ? -61.012 -13.994 60.243 1.00 47.44 521 GLN A N 1
ATOM 4315 C CA . GLN A 1 521 ? -60.394 -13.740 61.553 1.00 47.44 521 GLN A CA 1
ATOM 4316 C C . GLN A 1 521 ? -61.015 -14.604 62.660 1.00 47.44 521 GLN A C 1
ATOM 4318 O O . GLN A 1 521 ? -60.306 -15.100 63.533 1.00 47.44 521 GLN A O 1
ATOM 4323 N N . ARG A 1 522 ? -62.337 -14.834 62.611 1.00 50.75 522 ARG A N 1
ATOM 4324 C CA . ARG A 1 522 ? -63.043 -15.735 63.543 1.00 50.75 522 ARG A CA 1
ATOM 4325 C C . ARG A 1 522 ? -62.649 -17.204 63.373 1.00 50.75 522 ARG A C 1
ATOM 4327 O O . ARG A 1 522 ? -62.725 -17.951 64.341 1.00 50.75 522 ARG A O 1
ATOM 4334 N N . ALA A 1 523 ? -62.196 -17.597 62.183 1.00 46.84 523 ALA A N 1
ATOM 4335 C CA . ALA A 1 523 ? -61.648 -18.925 61.905 1.00 46.84 523 ALA A CA 1
ATOM 4336 C C . ALA A 1 523 ? -60.167 -19.074 62.322 1.00 46.84 523 ALA A C 1
ATOM 4338 O O . ALA A 1 523 ? -59.554 -20.105 62.059 1.00 46.84 523 ALA A O 1
ATOM 4339 N N . GLY A 1 524 ? -59.578 -18.056 62.962 1.00 41.16 524 GLY A N 1
ATOM 4340 C CA . GLY A 1 524 ? -58.189 -18.081 63.425 1.00 41.16 524 GLY A CA 1
ATOM 4341 C C . GLY A 1 524 ? -57.148 -17.842 62.327 1.00 41.16 524 GLY A C 1
ATOM 4342 O O . GLY A 1 524 ? -55.961 -18.086 62.550 1.00 41.16 524 GLY A O 1
ATOM 4343 N N . ILE A 1 525 ? -57.558 -17.366 61.147 1.00 41.28 525 ILE A N 1
ATOM 4344 C CA . ILE A 1 525 ? -56.645 -17.054 60.045 1.00 41.28 525 ILE A CA 1
ATOM 4345 C C . ILE A 1 525 ? -56.138 -15.620 60.224 1.00 41.28 525 ILE A C 1
ATOM 4347 O O . ILE A 1 525 ? -56.870 -14.656 60.013 1.00 41.28 525 ILE A O 1
ATOM 4351 N N . TYR A 1 526 ? -54.864 -15.489 60.596 1.00 48.06 526 TYR A N 1
ATOM 4352 C CA . TYR A 1 526 ? -54.161 -14.211 60.707 1.00 48.06 526 TYR A CA 1
ATOM 4353 C C . TYR A 1 526 ? -52.950 -14.208 59.777 1.00 48.06 526 TYR A C 1
ATOM 4355 O O . TYR A 1 526 ? -52.124 -15.122 59.824 1.00 48.06 526 TYR A O 1
ATOM 4363 N N . ILE A 1 527 ? -52.817 -13.165 58.957 1.00 44.44 527 ILE A N 1
ATOM 4364 C CA . ILE A 1 527 ? -51.643 -12.958 58.105 1.00 44.44 527 ILE A CA 1
ATOM 4365 C C . ILE A 1 527 ? -50.733 -11.927 58.775 1.00 44.44 527 ILE A C 1
ATOM 4367 O O . ILE A 1 527 ? -51.135 -10.788 58.983 1.00 44.44 527 ILE A O 1
ATOM 4371 N N . ASN A 1 528 ? -49.498 -12.330 59.085 1.00 48.22 528 ASN A N 1
ATOM 4372 C CA . ASN A 1 528 ? -48.420 -11.429 59.494 1.00 48.22 528 ASN A CA 1
ATOM 4373 C C . ASN A 1 528 ? -47.402 -11.344 58.357 1.00 48.22 528 ASN A C 1
ATOM 4375 O O . ASN A 1 528 ? -46.838 -12.360 57.953 1.00 48.22 528 ASN A O 1
ATOM 4379 N N . ILE A 1 529 ? -47.174 -10.138 57.845 1.00 44.25 529 ILE A N 1
ATOM 4380 C CA . ILE A 1 529 ? -46.327 -9.900 56.675 1.00 44.25 529 ILE A CA 1
ATOM 4381 C C . ILE A 1 529 ? -44.907 -9.653 57.162 1.00 44.25 529 ILE A C 1
ATOM 4383 O O . ILE A 1 529 ? -44.642 -8.612 57.748 1.00 44.25 529 ILE A O 1
ATOM 4387 N N . ALA A 1 530 ? -43.999 -10.592 56.914 1.00 47.25 530 ALA A N 1
ATOM 4388 C CA . ALA A 1 530 ? -42.564 -10.339 57.000 1.00 47.25 530 ALA A CA 1
ATOM 4389 C C . ALA A 1 530 ? -42.027 -9.987 55.600 1.00 47.25 530 ALA A C 1
ATOM 4391 O O . ALA A 1 530 ? -42.550 -10.518 54.614 1.00 47.25 530 ALA A O 1
ATOM 4392 N N . PRO A 1 531 ? -41.005 -9.119 55.476 1.00 44.44 531 PRO A N 1
ATOM 4393 C CA . PRO A 1 531 ? -40.401 -8.836 54.182 1.00 44.44 531 PRO A CA 1
ATOM 4394 C C . PRO A 1 531 ? -39.881 -10.128 53.553 1.00 44.44 531 PRO A C 1
ATOM 4396 O O . PRO A 1 531 ? -39.168 -10.908 54.184 1.00 44.44 531 PRO A O 1
ATOM 4399 N N . GLN A 1 532 ? -40.289 -10.365 52.307 1.00 45.75 532 GLN A N 1
ATOM 4400 C CA . GLN A 1 532 ? -40.039 -11.631 51.619 1.00 45.75 532 GLN A CA 1
ATOM 4401 C C . GLN A 1 532 ? -38.602 -11.758 51.105 1.00 45.75 532 GLN A C 1
ATOM 4403 O O . GLN A 1 532 ? -38.166 -12.870 50.824 1.00 45.75 532 GLN A O 1
ATOM 4408 N N . PHE A 1 533 ? -37.878 -10.638 51.005 1.00 46.38 533 PHE A N 1
ATOM 4409 C CA . PHE A 1 533 ? -36.486 -10.559 50.575 1.00 46.38 533 PHE A CA 1
ATOM 4410 C C . PHE A 1 533 ? -35.786 -9.386 51.274 1.00 46.38 533 PHE A C 1
ATOM 4412 O O . PHE A 1 533 ? -36.371 -8.313 51.419 1.00 46.38 533 PHE A O 1
ATOM 4419 N N . LEU A 1 534 ? -34.528 -9.579 51.674 1.00 40.03 534 LEU A N 1
ATOM 4420 C CA . LEU A 1 534 ? -33.657 -8.533 52.212 1.00 40.03 534 LEU A CA 1
ATOM 4421 C C . LEU A 1 534 ? -32.371 -8.524 51.385 1.00 40.03 534 LEU A C 1
ATOM 4423 O O . LEU A 1 534 ? -31.627 -9.505 51.390 1.00 40.03 534 LEU A O 1
ATOM 4427 N N . TYR A 1 535 ? -32.127 -7.441 50.648 1.00 39.66 535 TYR A N 1
ATOM 4428 C CA . TYR A 1 535 ? -30.870 -7.260 49.929 1.00 39.66 535 TYR A CA 1
ATOM 4429 C C . TYR A 1 535 ? -29.853 -6.597 50.858 1.00 39.66 535 TYR A C 1
ATOM 4431 O O . TYR A 1 535 ? -30.048 -5.451 51.255 1.00 39.66 535 TYR A O 1
ATOM 4439 N N . ILE A 1 536 ? -28.777 -7.318 51.178 1.00 41.78 536 ILE A N 1
ATOM 4440 C CA . ILE A 1 536 ? -27.597 -6.771 51.849 1.00 41.78 536 ILE A CA 1
ATOM 4441 C C . ILE A 1 536 ? -26.484 -6.732 50.792 1.00 41.78 536 ILE A C 1
ATOM 4443 O O . ILE A 1 536 ? -26.242 -7.745 50.129 1.00 41.78 536 ILE A O 1
ATOM 4447 N N . PRO A 1 537 ? -25.817 -5.590 50.564 1.00 35.09 537 PRO A N 1
ATOM 4448 C CA . PRO A 1 537 ? -24.719 -5.529 49.609 1.00 35.09 537 PRO A CA 1
ATOM 4449 C C . PRO A 1 537 ? -23.645 -6.560 49.993 1.00 35.09 537 PRO A C 1
ATOM 4451 O O . PRO A 1 537 ? -23.265 -6.661 51.154 1.00 35.09 537 PRO A O 1
ATOM 4454 N N . ASN A 1 538 ? -23.175 -7.321 48.999 1.00 34.44 538 ASN A N 1
ATOM 4455 C CA . ASN A 1 538 ? -22.201 -8.421 49.095 1.00 34.44 538 ASN A CA 1
ATOM 4456 C C . ASN A 1 538 ? -22.701 -9.792 49.596 1.00 34.44 538 ASN A C 1
ATOM 4458 O O . ASN A 1 538 ? -21.930 -10.745 49.518 1.00 34.44 538 ASN A O 1
ATOM 4462 N N . GLU A 1 539 ? -23.973 -9.968 49.977 1.00 40.72 539 GLU A N 1
ATOM 4463 C CA . GLU A 1 539 ? -24.546 -11.305 50.227 1.00 40.72 539 GLU A CA 1
ATOM 4464 C C . GLU A 1 539 ? -26.022 -11.416 49.791 1.00 40.72 539 GLU A C 1
ATOM 4466 O O . GLU A 1 539 ? -26.888 -10.658 50.222 1.00 40.72 539 GLU A O 1
ATOM 4471 N N . ILE A 1 540 ? -26.348 -12.430 48.976 1.00 39.69 540 ILE A N 1
ATOM 4472 C CA . ILE A 1 540 ? -27.743 -12.797 48.675 1.00 39.69 540 ILE A CA 1
ATOM 4473 C C . ILE A 1 540 ? -28.231 -13.744 49.774 1.00 39.69 540 ILE A C 1
ATOM 4475 O O . ILE A 1 540 ? -27.977 -14.951 49.717 1.00 39.69 540 ILE A O 1
ATOM 4479 N N . ASN A 1 541 ? -28.955 -13.225 50.766 1.00 46.62 541 ASN A N 1
ATOM 4480 C CA . ASN A 1 541 ? -29.577 -14.077 51.777 1.00 46.62 541 ASN A CA 1
ATOM 4481 C C . ASN A 1 541 ? -30.879 -14.700 51.252 1.00 46.62 541 ASN A C 1
ATOM 4483 O O . ASN A 1 541 ? -31.775 -14.029 50.749 1.00 46.62 541 ASN A O 1
ATOM 4487 N N . ASN A 1 542 ? -30.948 -16.029 51.342 1.00 47.00 542 ASN A N 1
ATOM 4488 C CA . ASN A 1 542 ? -32.039 -16.852 50.824 1.00 47.00 542 ASN A CA 1
ATOM 4489 C C . ASN A 1 542 ? -33.301 -16.702 51.697 1.00 47.00 542 ASN A C 1
ATOM 4491 O O . ASN A 1 542 ? -33.190 -16.620 52.920 1.00 47.00 542 ASN A O 1
ATOM 4495 N N . ASN A 1 543 ? -34.496 -16.770 51.104 1.00 50.34 543 ASN A N 1
ATOM 4496 C CA . ASN A 1 543 ? -35.795 -16.666 51.800 1.00 50.34 543 ASN A CA 1
ATOM 4497 C C . ASN A 1 543 ? -35.938 -17.648 52.968 1.00 50.34 543 ASN A C 1
ATOM 4499 O O . ASN A 1 543 ? -36.625 -17.374 53.948 1.00 50.34 543 ASN A O 1
ATOM 4503 N N . LEU A 1 544 ? -35.245 -18.784 52.879 1.00 48.31 544 LEU A N 1
ATOM 4504 C CA . LEU A 1 544 ? -35.148 -19.773 53.947 1.00 48.31 544 LEU A CA 1
ATOM 4505 C C . LEU A 1 544 ? -34.495 -19.207 55.217 1.00 48.31 544 LEU A C 1
ATOM 4507 O O . LEU A 1 544 ? -34.991 -19.469 56.305 1.00 48.31 544 LEU A O 1
ATOM 4511 N N . ALA A 1 545 ? -33.435 -18.400 55.102 1.00 52.41 545 ALA A N 1
ATOM 4512 C CA . ALA A 1 545 ? -32.745 -17.816 56.254 1.00 52.41 545 ALA A CA 1
ATOM 4513 C C . ALA A 1 545 ? -33.638 -16.811 56.994 1.00 52.41 545 ALA A C 1
ATOM 4515 O O . ALA A 1 545 ? -33.779 -16.893 58.212 1.00 52.41 545 ALA A O 1
ATOM 4516 N N . LEU A 1 546 ? -34.318 -15.925 56.258 1.00 58.72 546 LEU A N 1
ATOM 4517 C CA . LEU A 1 546 ? -35.313 -15.014 56.835 1.00 58.72 546 LEU A CA 1
ATOM 4518 C C . LEU A 1 546 ? -36.478 -15.783 57.472 1.00 58.72 546 LEU A C 1
ATOM 4520 O O . LEU A 1 546 ? -36.916 -15.432 58.567 1.00 58.72 546 LEU A O 1
ATOM 4524 N N . GLY A 1 547 ? -36.924 -16.873 56.839 1.00 54.84 547 GLY A N 1
ATOM 4525 C CA . GLY A 1 547 ? -37.935 -17.775 57.391 1.00 54.84 547 GLY A CA 1
ATOM 4526 C C . GLY A 1 547 ? -37.511 -18.417 58.716 1.00 54.84 547 GLY A C 1
ATOM 4527 O O . GLY A 1 547 ? -38.284 -18.409 59.673 1.00 54.84 547 GLY A O 1
ATOM 4528 N N . PHE A 1 548 ? -36.274 -18.913 58.821 1.00 57.94 548 PHE A N 1
ATOM 4529 C CA . PHE A 1 548 ? -35.743 -19.484 60.066 1.00 57.94 548 PHE A CA 1
ATOM 4530 C C . PHE A 1 548 ? -35.584 -18.439 61.172 1.00 57.94 548 PHE A C 1
ATOM 4532 O O . PHE A 1 548 ? -35.937 -18.706 62.323 1.00 57.94 548 PHE A O 1
ATOM 4539 N N . ILE A 1 549 ? -35.110 -17.238 60.837 1.00 61.44 549 ILE A N 1
ATOM 4540 C CA . ILE A 1 549 ? -34.975 -16.145 61.807 1.00 61.44 549 ILE A CA 1
ATOM 4541 C C . ILE A 1 549 ? -36.358 -15.701 62.298 1.00 61.44 549 ILE A C 1
ATOM 4543 O O . ILE A 1 549 ? -36.546 -15.523 63.500 1.00 61.44 549 ILE A O 1
ATOM 4547 N N . TRP A 1 550 ? -37.351 -15.617 61.409 1.00 63.78 550 TRP A N 1
ATOM 4548 C CA . TRP A 1 550 ? -38.738 -15.332 61.782 1.00 63.78 550 TRP A CA 1
ATOM 4549 C C . TRP A 1 550 ? -39.332 -16.415 62.695 1.00 63.78 550 TRP A C 1
ATOM 4551 O O . TRP A 1 550 ? -39.965 -16.089 63.700 1.00 63.78 550 TRP A O 1
ATOM 4561 N N . LEU A 1 551 ? -39.089 -17.700 62.409 1.00 60.25 551 LEU A N 1
ATOM 4562 C CA . LEU A 1 551 ? -39.519 -18.809 63.270 1.00 60.25 551 LEU A CA 1
ATOM 4563 C C . LEU A 1 551 ? -38.866 -18.742 64.660 1.00 60.25 551 LEU A C 1
ATOM 4565 O O . LEU A 1 551 ? -39.548 -18.923 65.671 1.00 60.25 551 LEU A O 1
ATOM 4569 N N . ASN A 1 552 ? -37.569 -18.432 64.732 1.00 63.38 552 ASN A N 1
ATOM 4570 C CA . ASN A 1 552 ? -36.866 -18.251 66.004 1.00 63.38 552 ASN A CA 1
ATOM 4571 C C . ASN A 1 552 ? -37.397 -17.028 66.771 1.00 63.38 552 ASN A C 1
ATOM 4573 O O . ASN A 1 552 ? -37.619 -17.105 67.980 1.00 63.38 552 ASN A O 1
ATOM 4577 N N . ALA A 1 553 ? -37.670 -15.923 66.074 1.00 63.50 553 ALA A N 1
ATOM 4578 C CA . ALA A 1 553 ? -38.257 -14.727 66.666 1.00 63.50 553 ALA A CA 1
ATOM 4579 C C . ALA A 1 553 ? -39.659 -15.004 67.231 1.00 63.50 553 ALA A C 1
ATOM 4581 O O . ALA A 1 553 ? -39.957 -14.608 68.356 1.00 63.50 553 ALA A O 1
ATOM 4582 N N . LYS A 1 554 ? -40.480 -15.773 66.504 1.00 62.25 554 LYS A N 1
ATOM 4583 C CA . LYS A 1 554 ? -41.793 -16.240 66.966 1.00 62.25 554 LYS A CA 1
ATOM 4584 C C . LYS A 1 554 ? -41.678 -17.123 68.214 1.00 62.25 554 LYS A C 1
ATOM 4586 O O . LYS A 1 554 ? -42.471 -16.968 69.139 1.00 62.25 554 LYS A O 1
ATOM 4591 N N . ARG A 1 555 ? -40.668 -18.003 68.283 1.00 70.75 555 ARG A N 1
ATOM 4592 C CA . ARG A 1 555 ? -40.387 -18.837 69.470 1.00 70.75 555 ARG A CA 1
ATOM 4593 C C . ARG A 1 555 ? -40.024 -18.001 70.703 1.00 70.75 555 ARG A C 1
ATOM 4595 O O . ARG A 1 555 ? -40.385 -18.380 71.810 1.00 70.75 555 ARG A O 1
ATOM 4602 N N . LYS A 1 556 ? -39.328 -16.874 70.521 1.00 70.44 556 LYS A N 1
ATOM 4603 C CA . LYS A 1 556 ? -38.908 -15.969 71.609 1.00 70.44 556 LYS A CA 1
ATOM 4604 C C . LYS A 1 556 ? -40.017 -15.033 72.118 1.00 70.44 556 LYS A C 1
ATOM 4606 O O . LYS A 1 556 ? -39.791 -14.302 73.078 1.00 70.44 556 LYS A O 1
ATOM 4611 N N . GLY A 1 557 ? -41.214 -15.083 71.531 1.00 69.88 557 GLY A N 1
ATOM 4612 C CA . GLY A 1 557 ? -42.396 -14.365 72.008 1.00 69.88 557 GLY A CA 1
ATOM 4613 C C . GLY A 1 557 ? -42.747 -13.111 71.201 1.00 69.88 557 GLY A C 1
ATOM 4614 O O . GLY A 1 557 ? -41.966 -12.601 70.396 1.00 69.88 557 GLY A O 1
ATOM 4615 N N . LYS A 1 558 ? -43.970 -12.616 71.427 1.00 65.94 558 LYS A N 1
ATOM 4616 C CA . LYS A 1 558 ? -44.636 -11.592 70.603 1.00 65.94 558 LYS A CA 1
ATOM 4617 C C . LYS A 1 558 ? -43.840 -10.286 70.483 1.00 65.94 558 LYS A C 1
ATOM 4619 O O . LYS A 1 558 ? -43.707 -9.757 69.387 1.00 65.94 558 LYS A O 1
ATOM 4624 N N . THR A 1 559 ? -43.236 -9.820 71.574 1.00 64.25 559 THR A N 1
ATOM 4625 C CA . THR A 1 559 ? -42.441 -8.582 71.599 1.00 64.25 559 THR A CA 1
ATOM 4626 C C . THR A 1 559 ? -41.195 -8.674 70.717 1.00 64.25 559 THR A C 1
ATOM 4628 O O . THR A 1 559 ? -40.863 -7.733 70.006 1.00 64.25 559 THR A O 1
ATOM 4631 N N . PHE A 1 560 ? -40.511 -9.823 70.720 1.00 61.72 560 PHE A N 1
ATOM 4632 C CA . PHE A 1 560 ? -39.312 -10.028 69.904 1.00 61.72 560 PHE A CA 1
ATOM 4633 C C . PHE A 1 560 ? -39.670 -10.151 68.418 1.00 61.72 560 PHE A C 1
ATOM 4635 O O . PHE A 1 560 ? -38.975 -9.612 67.557 1.00 61.72 560 PHE A O 1
ATOM 4642 N N . GLN A 1 561 ? -40.796 -10.802 68.123 1.00 62.62 561 GLN A N 1
ATOM 4643 C CA . GLN A 1 561 ? -41.361 -10.876 66.780 1.00 62.62 561 GLN A CA 1
ATOM 4644 C C . GLN A 1 561 ? -41.717 -9.483 66.228 1.00 62.62 561 GLN A C 1
ATOM 4646 O O . GLN A 1 561 ? -41.335 -9.162 65.104 1.00 62.62 561 GLN A O 1
ATOM 4651 N N . GLU A 1 562 ? -42.420 -8.651 67.000 1.00 58.94 562 GLU A N 1
ATOM 4652 C CA . GLU A 1 562 ? -42.807 -7.291 66.593 1.00 58.94 562 GLU A CA 1
ATOM 4653 C C . GLU A 1 562 ? -41.589 -6.375 66.416 1.00 58.94 562 GLU A C 1
ATOM 4655 O O . GLU A 1 562 ? -41.513 -5.646 65.426 1.00 58.94 562 GLU A O 1
ATOM 4660 N N . SER A 1 563 ? -40.595 -6.466 67.305 1.00 59.03 563 SER A N 1
ATOM 4661 C CA . SER A 1 563 ? -39.327 -5.740 67.168 1.00 59.03 563 SER A CA 1
ATOM 4662 C C . SER A 1 563 ? -38.562 -6.149 65.910 1.00 59.03 563 SER A C 1
ATOM 4664 O O . SER A 1 563 ? -38.099 -5.278 65.179 1.00 59.03 563 SER A O 1
ATOM 4666 N N . PHE A 1 564 ? -38.478 -7.447 65.604 1.00 64.94 564 PHE A N 1
ATOM 4667 C CA . PHE A 1 564 ? -37.831 -7.946 64.386 1.00 64.94 564 PHE A CA 1
ATOM 4668 C C . PHE A 1 564 ? -38.515 -7.423 63.110 1.00 64.94 564 PHE A C 1
ATOM 4670 O O . PHE A 1 564 ? -37.847 -6.969 62.182 1.00 64.94 564 PHE A O 1
ATOM 4677 N N . LEU A 1 565 ? -39.850 -7.417 63.086 1.00 58.91 565 LEU A N 1
ATOM 4678 C CA . LEU A 1 565 ? -40.657 -6.883 61.981 1.00 58.91 565 LEU A CA 1
ATOM 4679 C C . LEU A 1 565 ? -40.492 -5.372 61.799 1.00 58.91 565 LEU A C 1
ATOM 4681 O O . LEU A 1 565 ? -40.257 -4.899 60.682 1.00 58.91 565 LEU A O 1
ATOM 4685 N N . LYS A 1 566 ? -40.579 -4.613 62.895 1.00 57.47 566 LYS A N 1
ATOM 4686 C CA . LYS A 1 566 ? -40.379 -3.161 62.889 1.00 57.47 566 LYS A CA 1
ATOM 4687 C C . LYS A 1 566 ? -38.978 -2.811 62.390 1.00 57.47 566 LYS A C 1
ATOM 4689 O O . LYS A 1 566 ? -38.826 -1.909 61.577 1.00 57.47 566 LYS A O 1
ATOM 4694 N N . PHE A 1 567 ? -37.977 -3.579 62.807 1.00 59.50 567 PHE A N 1
ATOM 4695 C CA . PHE A 1 567 ? -36.587 -3.366 62.429 1.00 59.50 567 PHE A CA 1
ATOM 4696 C C . PHE A 1 567 ? -36.307 -3.671 60.949 1.00 59.50 567 PHE A C 1
ATOM 4698 O O . PHE A 1 567 ? -35.654 -2.876 60.276 1.00 59.50 567 PHE A O 1
ATOM 4705 N N . LEU A 1 568 ? -36.844 -4.770 60.402 1.00 59.50 568 LEU A N 1
ATOM 4706 C CA . LEU A 1 568 ? -36.736 -5.075 58.967 1.00 59.50 568 LEU A CA 1
ATOM 4707 C C . LEU A 1 568 ? -37.384 -3.991 58.093 1.00 59.50 568 LEU A C 1
ATOM 4709 O O . LEU A 1 568 ? -36.859 -3.644 57.036 1.00 59.50 568 LEU A O 1
ATOM 4713 N N . THR A 1 569 ? -38.502 -3.436 58.563 1.00 52.38 569 THR A N 1
ATOM 4714 C CA . THR A 1 569 ? -39.186 -2.319 57.902 1.00 52.38 569 THR A CA 1
ATOM 4715 C C . THR A 1 569 ? -38.291 -1.077 57.891 1.00 52.38 569 THR A C 1
ATOM 4717 O O . THR A 1 569 ? -38.068 -0.492 56.833 1.00 52.38 569 THR A O 1
ATOM 4720 N N . THR A 1 570 ? -37.680 -0.725 59.026 1.00 52.66 570 THR A N 1
ATOM 4721 C CA . THR A 1 570 ? -36.724 0.390 59.120 1.00 52.66 570 THR A CA 1
ATOM 4722 C C . THR A 1 570 ? -35.499 0.194 58.220 1.00 52.66 570 THR A C 1
ATOM 4724 O O . THR A 1 570 ? -35.121 1.120 57.511 1.00 52.66 570 THR A O 1
ATOM 4727 N N . TYR A 1 571 ? -34.912 -1.008 58.176 1.00 56.16 571 TYR A N 1
ATOM 4728 C CA . TYR A 1 571 ? -33.789 -1.317 57.278 1.00 56.16 571 TYR A CA 1
ATOM 4729 C C . TYR A 1 571 ? -34.162 -1.098 55.805 1.00 56.16 571 TYR A C 1
ATOM 4731 O O . TYR A 1 571 ? -33.397 -0.501 55.051 1.00 56.16 571 TYR A O 1
ATOM 4739 N N . SER A 1 572 ? -35.352 -1.554 55.395 1.00 52.81 572 SER A N 1
ATOM 4740 C CA . SER A 1 572 ? -35.824 -1.387 54.017 1.00 52.81 572 SER A CA 1
ATOM 4741 C C . SER A 1 572 ? -36.025 0.081 53.629 1.00 52.81 572 SER A C 1
ATOM 4743 O O . SER A 1 572 ? -35.679 0.454 52.511 1.00 52.81 572 SER A O 1
ATOM 4745 N N . LEU A 1 573 ? -36.499 0.915 54.562 1.00 50.28 573 LEU A N 1
ATOM 4746 C CA . LEU A 1 573 ? -36.665 2.357 54.365 1.00 50.28 573 LEU A CA 1
ATOM 4747 C C . LEU A 1 573 ? -35.307 3.064 54.238 1.00 50.28 573 LEU A C 1
ATOM 4749 O O . LEU A 1 573 ? -35.083 3.766 53.261 1.00 50.28 573 LEU A O 1
ATOM 4753 N N . ILE A 1 574 ? -34.356 2.781 55.137 1.00 51.00 574 ILE A N 1
ATOM 4754 C CA . ILE A 1 574 ? -32.996 3.357 55.088 1.00 51.00 574 ILE A CA 1
ATOM 4755 C C . ILE A 1 574 ? -32.278 2.986 53.779 1.00 51.00 574 ILE A C 1
ATOM 4757 O O . ILE A 1 574 ? -31.541 3.788 53.209 1.00 51.00 574 ILE A O 1
ATOM 4761 N N . TYR A 1 575 ? -32.476 1.765 53.277 1.00 50.22 575 TYR A N 1
ATOM 4762 C CA . TYR A 1 575 ? -31.846 1.328 52.031 1.00 50.22 575 TYR A CA 1
ATOM 4763 C C . TYR A 1 575 ? -32.549 1.867 50.776 1.00 50.22 575 TYR A C 1
ATOM 4765 O O . TYR A 1 575 ? -31.894 2.055 49.751 1.00 50.22 575 TYR A O 1
ATOM 4773 N N . ALA A 1 576 ? -33.858 2.125 50.836 1.00 43.94 576 ALA A N 1
ATOM 4774 C CA . ALA A 1 576 ? -34.562 2.859 49.78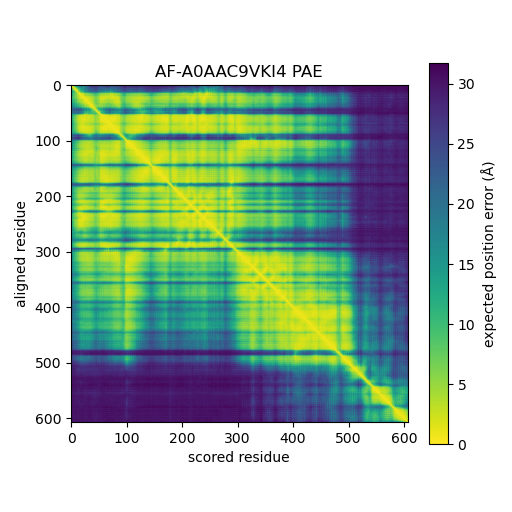8 1.00 43.94 576 ALA A CA 1
ATOM 4775 C C . ALA A 1 576 ? -34.074 4.319 49.716 1.00 43.94 576 ALA A C 1
ATOM 4777 O O . ALA A 1 576 ? -33.831 4.814 48.617 1.00 43.94 576 ALA A O 1
ATOM 4778 N N . ASP A 1 577 ? -33.808 4.948 50.866 1.00 41.78 577 ASP A N 1
ATOM 4779 C CA . ASP A 1 577 ? -33.316 6.332 50.968 1.00 41.78 577 ASP A CA 1
ATOM 4780 C C . ASP A 1 577 ? -31.826 6.502 50.610 1.00 41.78 577 ASP A C 1
ATOM 4782 O O . ASP A 1 577 ? -31.417 7.581 50.175 1.00 41.78 577 ASP A O 1
ATOM 4786 N N . LYS A 1 578 ? -31.011 5.432 50.662 1.00 44.38 578 LYS A N 1
ATOM 4787 C CA . LYS A 1 578 ? -29.638 5.410 50.097 1.00 44.38 578 LYS A CA 1
ATOM 4788 C C . LYS A 1 578 ? -29.577 5.813 48.616 1.00 44.38 578 LYS A C 1
ATOM 4790 O O . LYS A 1 578 ? -28.484 6.048 48.103 1.00 44.38 578 LYS A O 1
ATOM 4795 N N . ALA A 1 579 ? -30.711 5.824 47.912 1.00 42.72 579 ALA A N 1
ATOM 4796 C CA . ALA A 1 579 ? -30.788 6.244 46.522 1.00 42.72 579 ALA A CA 1
ATOM 4797 C C . ALA A 1 579 ? -30.703 7.770 46.329 1.00 42.72 579 ALA A C 1
ATOM 4799 O O . ALA A 1 579 ? -30.351 8.166 45.222 1.00 42.72 579 ALA A O 1
ATOM 4800 N N . ASP A 1 580 ? -30.955 8.597 47.359 1.00 39.19 580 ASP A N 1
ATOM 4801 C CA . ASP A 1 580 ? -31.098 10.052 47.169 1.00 39.19 580 ASP A CA 1
ATOM 4802 C C . ASP A 1 580 ? -30.440 10.974 48.234 1.00 39.19 580 ASP A C 1
ATOM 4804 O O . ASP A 1 580 ? -30.302 12.163 47.946 1.00 39.19 580 ASP A O 1
ATOM 4808 N N . VAL A 1 581 ? -29.981 10.516 49.419 1.00 43.22 581 VAL A N 1
ATOM 4809 C CA . VAL A 1 581 ? -29.345 11.406 50.441 1.00 43.22 581 VAL A CA 1
ATOM 4810 C C . VAL A 1 581 ? -28.248 10.706 51.278 1.00 43.22 581 VAL A C 1
ATOM 4812 O O . VAL A 1 581 ? -28.310 9.500 51.516 1.00 43.22 581 VAL A O 1
ATOM 4815 N N . GLU A 1 582 ? -27.239 11.462 51.746 1.00 46.41 582 GLU A N 1
ATOM 4816 C CA . GLU A 1 582 ? -26.258 11.021 52.759 1.00 46.41 582 GLU A CA 1
ATOM 4817 C C . GLU A 1 582 ? -26.962 10.606 54.065 1.00 46.41 582 GLU A C 1
ATOM 4819 O O . GLU A 1 582 ? -27.778 11.341 54.621 1.00 46.41 582 GLU A O 1
ATOM 4824 N N . ILE A 1 583 ? -26.657 9.400 54.546 1.00 55.31 583 ILE A N 1
ATOM 4825 C CA . ILE A 1 583 ? -27.292 8.796 55.723 1.00 55.31 583 ILE A CA 1
ATOM 4826 C C . ILE A 1 583 ? -26.739 9.460 56.985 1.00 55.31 583 ILE A C 1
ATOM 4828 O O . ILE A 1 583 ? -25.535 9.687 57.084 1.00 55.31 583 ILE A O 1
ATOM 4832 N N . SER A 1 584 ? -27.593 9.715 57.976 1.00 59.66 584 SER A N 1
ATOM 4833 C CA . SER A 1 584 ? -27.140 10.239 59.266 1.00 59.66 584 SER A CA 1
ATOM 4834 C C . SER A 1 584 ? -26.176 9.267 59.970 1.00 59.66 584 SER A C 1
ATOM 4836 O O . SER A 1 584 ? -26.301 8.041 59.848 1.00 59.66 584 SER A O 1
ATOM 4838 N N . ASP A 1 585 ? -25.239 9.793 60.764 1.00 63.28 585 ASP A N 1
ATOM 4839 C CA . ASP A 1 585 ? -24.321 8.968 61.566 1.00 63.28 585 ASP A CA 1
ATOM 4840 C C . ASP A 1 585 ? -25.085 8.005 62.493 1.00 63.28 585 ASP A C 1
ATOM 4842 O O . ASP A 1 585 ? -24.710 6.842 62.641 1.00 63.28 585 ASP A O 1
ATOM 4846 N N . SER A 1 586 ? -26.224 8.454 63.037 1.00 59.44 586 SER A N 1
ATOM 4847 C CA . SER A 1 586 ? -27.096 7.642 63.895 1.00 59.44 586 SER A CA 1
ATOM 4848 C C . SER A 1 586 ? -27.680 6.430 63.168 1.00 59.44 586 SER A C 1
ATOM 4850 O O . SER A 1 586 ? -27.765 5.341 63.739 1.00 59.44 586 SER A O 1
ATOM 4852 N N . ASP A 1 587 ? -28.090 6.591 61.912 1.00 55.16 587 ASP A N 1
ATOM 4853 C CA . ASP A 1 587 ? -28.676 5.492 61.145 1.00 55.16 587 ASP A CA 1
ATOM 4854 C C . ASP A 1 587 ? -27.599 4.560 60.575 1.00 55.16 587 ASP A C 1
ATOM 4856 O O . ASP A 1 587 ? -27.831 3.355 60.453 1.00 55.16 587 ASP A O 1
ATOM 4860 N N . THR A 1 588 ? -26.391 5.078 60.336 1.00 61.25 588 THR A N 1
ATOM 4861 C CA . THR A 1 588 ? -25.202 4.274 60.011 1.00 61.25 588 THR A CA 1
ATOM 4862 C C . THR A 1 588 ? -24.803 3.367 61.178 1.00 61.25 588 THR A C 1
ATOM 4864 O O . THR A 1 588 ? -24.495 2.190 60.979 1.00 61.25 588 THR A O 1
ATOM 4867 N N . GLU A 1 589 ? -24.855 3.878 62.407 1.00 63.91 589 GLU A N 1
ATOM 4868 C CA . GLU A 1 589 ? -24.532 3.118 63.615 1.00 63.91 589 GLU A CA 1
ATOM 4869 C C . GLU A 1 589 ? -25.554 1.997 63.875 1.00 63.91 589 GLU A C 1
ATOM 4871 O O . GLU A 1 589 ? -25.168 0.841 64.072 1.00 63.91 589 GLU A O 1
ATOM 4876 N N . LYS A 1 590 ? -26.857 2.290 63.729 1.00 56.19 590 LYS A N 1
ATOM 4877 C CA . LYS A 1 590 ? -27.937 1.283 63.802 1.00 56.19 590 LYS A CA 1
ATOM 4878 C C . LYS A 1 590 ? -27.812 0.197 62.729 1.00 56.19 590 LYS A C 1
ATOM 4880 O O . LYS A 1 590 ? -28.129 -0.965 62.987 1.00 56.19 590 LYS A O 1
ATOM 4885 N N . LEU A 1 591 ? -27.358 0.554 61.524 1.00 57.53 591 LEU A N 1
ATOM 4886 C CA . LEU A 1 591 ? -27.122 -0.406 60.440 1.00 57.53 591 LEU A CA 1
ATOM 4887 C C . LEU A 1 591 ? -25.991 -1.381 60.801 1.00 57.53 591 LEU A C 1
ATOM 4889 O O . LEU A 1 591 ? -26.122 -2.589 60.609 1.00 57.53 591 LEU A O 1
ATOM 4893 N N . LYS A 1 592 ? -24.902 -0.863 61.371 1.00 61.59 592 LYS A N 1
ATOM 4894 C CA . LYS A 1 592 ? -23.739 -1.653 61.797 1.00 61.59 592 LYS A CA 1
ATOM 4895 C C . LYS A 1 592 ? -24.079 -2.590 62.958 1.00 61.59 592 LYS A C 1
ATOM 4897 O O . LYS A 1 592 ? -23.639 -3.739 62.990 1.00 61.59 592 LYS A O 1
ATOM 4902 N N . GLU A 1 593 ? -24.890 -2.117 63.901 1.00 58.88 593 GLU A N 1
ATOM 4903 C CA . GLU A 1 593 ? -25.409 -2.931 65.002 1.00 58.88 593 GLU A CA 1
ATOM 4904 C C . GLU A 1 593 ? -26.244 -4.114 64.479 1.00 58.88 593 GLU A C 1
ATOM 4906 O O . GLU A 1 593 ? -26.082 -5.245 64.945 1.00 58.88 593 GLU A O 1
ATOM 4911 N N . PHE A 1 594 ? -27.061 -3.891 63.444 1.00 59.66 594 PHE A N 1
ATOM 4912 C CA . PHE A 1 594 ? -27.808 -4.955 62.774 1.00 59.66 594 PHE A CA 1
ATOM 4913 C C . PHE A 1 594 ? -26.914 -5.977 62.082 1.00 59.66 594 PHE A C 1
ATOM 4915 O O . PHE A 1 594 ? -27.129 -7.170 62.272 1.00 59.66 594 PHE A O 1
ATOM 4922 N N . GLU A 1 595 ? -25.925 -5.543 61.301 1.00 56.16 595 GLU A N 1
ATOM 4923 C CA . GLU A 1 595 ? -24.996 -6.457 60.621 1.00 56.16 595 GLU A CA 1
ATOM 4924 C C . GLU A 1 595 ? -24.296 -7.374 61.636 1.00 56.16 595 GLU A C 1
ATOM 4926 O O . GLU A 1 595 ? -24.233 -8.591 61.445 1.00 56.16 595 GLU A O 1
ATOM 4931 N N . ASN A 1 596 ? -23.889 -6.818 62.779 1.00 57.19 596 ASN A N 1
ATOM 4932 C CA . ASN A 1 596 ? -23.279 -7.574 63.871 1.00 57.19 596 ASN A CA 1
ATOM 4933 C C . ASN A 1 596 ? -24.255 -8.560 64.540 1.00 57.19 596 ASN A C 1
ATOM 4935 O O . ASN A 1 596 ? -23.900 -9.719 64.781 1.00 57.19 596 ASN A O 1
ATOM 4939 N N . LEU A 1 597 ? -25.489 -8.135 64.833 1.00 54.94 597 LEU A N 1
ATOM 4940 C CA . LEU A 1 597 ? -26.525 -8.998 65.418 1.00 54.94 597 LEU A CA 1
ATOM 4941 C C . LEU A 1 597 ? -26.960 -10.109 64.454 1.00 54.94 597 LEU A C 1
ATOM 4943 O O . LEU A 1 597 ? -27.171 -11.248 64.878 1.00 54.94 597 LEU A O 1
ATOM 4947 N N . PHE A 1 598 ? -27.062 -9.799 63.163 1.00 54.28 598 PHE A N 1
ATOM 4948 C CA . PHE A 1 598 ? -27.429 -10.738 62.110 1.00 54.28 598 PHE A CA 1
ATOM 4949 C C . PHE A 1 598 ? -26.343 -11.803 61.914 1.00 54.28 598 PHE A C 1
ATOM 4951 O O . PHE A 1 598 ? -26.652 -12.996 61.883 1.00 54.28 598 PHE A O 1
ATOM 4958 N N . GLU A 1 599 ? -25.068 -11.407 61.889 1.00 54.03 599 GLU A N 1
ATOM 4959 C CA . GLU A 1 599 ? -23.940 -12.345 61.840 1.00 54.03 599 GLU A CA 1
ATOM 4960 C C . GLU A 1 599 ? -23.825 -13.201 63.113 1.00 54.03 599 GLU A C 1
ATOM 4962 O O . GLU A 1 599 ? -23.501 -14.390 63.042 1.00 54.03 599 GLU A O 1
ATOM 4967 N N . SER A 1 600 ? -24.162 -12.649 64.283 1.00 52.12 600 SER A N 1
ATOM 4968 C CA . SER A 1 600 ? -24.244 -13.415 65.535 1.00 52.12 600 SER A CA 1
ATOM 4969 C C . SER A 1 600 ? -25.347 -14.485 65.486 1.00 52.12 600 SER A C 1
ATOM 4971 O O . SER A 1 600 ? -25.101 -15.658 65.776 1.00 52.12 600 SER A O 1
ATOM 4973 N N . LEU A 1 601 ? -26.542 -14.125 65.005 1.00 51.06 601 LEU A N 1
ATOM 4974 C CA . LEU A 1 601 ? -27.659 -15.054 64.781 1.00 51.06 601 LEU A CA 1
ATOM 4975 C C . LEU A 1 601 ? -27.314 -16.154 63.764 1.00 51.06 601 LEU A C 1
ATOM 4977 O O . LEU A 1 601 ? -27.660 -17.318 63.960 1.00 51.06 601 LEU A O 1
ATOM 4981 N N . LYS A 1 602 ? -26.590 -15.813 62.695 1.00 47.19 602 LYS A N 1
ATOM 4982 C CA . LYS A 1 602 ? -26.115 -16.761 61.672 1.00 47.19 602 LYS A CA 1
ATOM 4983 C C . LYS A 1 602 ? -25.133 -17.786 62.256 1.00 47.19 602 LYS A C 1
ATOM 4985 O O . LYS A 1 602 ? -25.148 -18.946 61.842 1.00 47.19 602 LYS A O 1
ATOM 4990 N N . LYS A 1 603 ? -24.316 -17.391 63.241 1.00 51.84 603 LYS A N 1
ATOM 4991 C CA . LYS A 1 603 ? -23.431 -18.301 63.994 1.00 51.84 603 LYS A CA 1
ATOM 4992 C C . LYS A 1 603 ? -24.198 -19.219 64.947 1.00 51.84 603 LYS A C 1
ATOM 4994 O O . LYS A 1 603 ? -23.819 -20.381 65.063 1.00 51.84 603 LYS A O 1
ATOM 4999 N N . GLU A 1 604 ? -25.267 -18.741 65.586 1.00 47.94 604 GLU A N 1
ATOM 5000 C CA . GLU A 1 604 ? -26.133 -19.582 66.431 1.00 47.94 604 GLU A CA 1
ATOM 5001 C C . GLU A 1 604 ? -26.906 -20.633 65.626 1.00 47.94 604 GLU A C 1
ATOM 5003 O O . GLU A 1 604 ? -27.064 -21.748 66.102 1.00 47.94 604 GLU A O 1
ATOM 5008 N N . ILE A 1 605 ? -27.352 -20.310 64.408 1.00 45.28 605 ILE A N 1
ATOM 5009 C CA . ILE A 1 605 ? -28.114 -21.232 63.541 1.00 45.28 605 ILE A CA 1
ATOM 5010 C C . ILE A 1 605 ? -27.222 -22.324 62.908 1.00 45.28 605 ILE A C 1
ATOM 5012 O O . ILE A 1 605 ? -27.726 -23.351 62.461 1.00 45.28 605 ILE A O 1
ATOM 5016 N N . LYS A 1 606 ? -25.897 -22.119 62.844 1.00 39.97 606 LYS A N 1
ATOM 5017 C CA . LYS A 1 606 ? -24.927 -23.110 62.333 1.00 39.97 606 LYS A CA 1
ATOM 5018 C C . LYS A 1 606 ? -24.482 -24.153 63.374 1.00 39.97 606 LYS A C 1
ATOM 5020 O O . LYS A 1 606 ? -23.763 -25.077 62.993 1.00 39.97 606 LYS A O 1
ATOM 5025 N N . LYS A 1 607 ? -24.852 -23.994 64.646 1.00 36.00 607 LYS A N 1
ATOM 5026 C CA . LYS A 1 607 ? -24.724 -25.021 65.693 1.00 36.00 607 LYS A CA 1
ATOM 5027 C C . LYS A 1 607 ? -26.026 -25.798 65.800 1.00 36.00 607 LYS A C 1
ATOM 5029 O O . LYS A 1 607 ? -25.930 -27.004 66.107 1.00 36.00 607 LYS A O 1
#

pLDDT: mean 78.05, std 16.93, range [29.78, 97.5]

Sequence (607 aa):
MPKNSDSFISAFGPHFVTENSFDFNQYYQVFKKAKNRIKTINRLSDYYDGSTGLCLALSVRYLIEERNFGLGGGKDYMLWLKTIAESDDKNHLMTIGNKDAFQVETIIKNQYRHQHLSTELEKIIRLQSSQDFEIKGDELSNKNLNQNTQSIASDLLLHASREYSEYINKNGLEINQKYHLKRGMPLESISKTNFSDFFNYFKDPLENQYFLFFTKTHAMAITVIHDHVQTIWTFFDPNMGAYSFNEYDAWRNFMTNHLLNTVSVNNGKKIYRFGYTESGKEIEIEYTHLVRRNHSAYNETWKEAASQEENYLIESLIKKRTQFKFNEKVTGKLLACNLNAQNKITDITIKITHNEINELTVTLPYHRFDQIRDAVIHRIDKKGNLILNEYSQNILGDLEPAQDRVGRVKQVMSIINDIAHKKLDYTFIYQDKGMLHLLTGFFKDRDQNFNGKKFIKICFDPIERNHWMLKARQLLATRAFQNQSDKLSDEESLEKTYYLNLIKENNLSDLMVLASKKEYQRAGIYINIAPQFLYIPNEINNNLALGFIWLNAKRKGKTFQESFLKFLTTYSLIYADKADVEISDSDTEKLKEFENLFESLKKEIKK